Protein AF-A0AA35ICK1-F1 (afdb_monomer)

Foldseek 3Di:
DDDDDDDDDDDDDDDDDDDDDDDDDDDFDKDKAWDKAAAEPQKHDIKIKMKMFGPVCVVCRPVLHVVLNVCRNVVHDPVVNVVSVCVSRVVPTTDDIDMDDDIDGDDKDWDDKDKDKDWDQADQLQRDDTWMWMWIFIQIPVRDTDDIDDIDTPDDPGGWDFPAKDKDKDWDQADQLQRDDTWMWMWMFTAISNRDTHDIDDIDTPDDDRGKDFDDKDKDKDWDADDQQKDDIWIWMWIWTQISNRDTDDIPDIDTPDDDIDGDAKDFPDKDKDKDKDAPCVVVVHDPQQWHDIKIFTFIWTWIQHSVVSDIDTDTDTDDIDPVRIDGAFDDKDKDKDWDADPPQWDDIWIKIAIWTQTPVRDIAQDFDADPVNPDTDTSPDIGTLDDPTDHDDDDDDDDDDDDLDDDDPQEAEDEQQVLVVDDVLLVVLVSQDLPPQQPPAAGEYEYEHAAQAPPSGDQVSVQVSQVSNCVRNPLVRYAYEYEYDSFLCRHDPFDPRHPVCVVVVQKAWDDWDDDQQKIKTWMWGHDPDPPDDIDIDITIGRNHDNPDPHDHYDYD

Solvent-accessible surface area (backbone atoms only — not comparable to full-atom values): 32535 Å² total; per-residue (Å²): 133,83,88,82,89,88,89,83,89,82,88,83,90,87,88,86,84,89,83,92,81,87,90,76,94,84,86,87,60,73,41,80,40,70,49,72,23,56,38,28,92,71,35,49,52,42,33,40,38,36,36,28,34,40,48,93,53,57,88,49,44,63,68,56,40,55,54,50,30,51,41,38,39,73,58,55,52,73,67,60,50,50,52,48,54,36,60,77,48,69,71,79,34,66,52,76,75,48,78,48,77,56,63,43,80,68,75,83,48,85,70,50,78,47,78,50,74,49,80,51,83,44,54,79,42,18,57,40,68,50,31,31,34,35,32,41,30,36,38,31,73,80,72,49,79,41,79,65,50,72,77,41,83,76,41,78,56,56,33,63,38,84,73,48,76,44,73,53,76,49,79,50,82,48,54,81,43,17,59,42,69,48,32,30,32,35,29,41,27,40,30,30,46,64,70,50,75,44,79,68,50,73,76,41,84,74,43,78,54,53,32,63,40,81,68,46,77,50,77,52,75,48,80,43,78,40,60,96,58,37,44,62,39,31,36,28,34,32,38,32,33,36,29,44,66,73,48,79,45,78,64,70,54,81,38,81,75,46,75,63,58,39,72,44,72,65,42,77,77,44,78,42,82,43,76,49,80,45,44,32,18,68,76,68,75,47,65,78,55,43,32,44,48,52,30,43,38,35,27,34,36,41,30,32,38,36,55,89,76,61,44,76,48,75,46,77,46,83,73,49,77,46,58,87,55,52,40,82,38,65,74,44,84,45,79,47,74,51,79,40,78,40,64,93,84,38,53,53,42,32,32,25,35,34,49,33,31,29,24,75,75,69,48,80,42,50,61,65,37,72,34,100,82,72,75,48,75,40,60,21,83,55,77,40,79,77,42,75,54,58,39,72,89,73,85,86,82,80,90,82,83,88,92,73,83,81,84,69,80,67,67,63,47,77,47,44,47,64,72,54,69,73,69,50,66,70,64,49,54,57,65,71,54,73,61,89,76,40,69,66,97,53,71,40,36,41,36,40,35,40,68,44,62,20,65,86,64,53,56,26,68,57,52,35,51,52,52,52,49,51,25,71,48,36,32,69,92,24,38,38,46,30,57,45,71,62,91,52,62,73,32,36,25,65,48,81,88,40,39,70,64,38,49,74,71,61,34,46,42,71,73,46,73,48,80,56,87,39,27,36,44,37,34,32,35,40,48,46,100,47,103,81,48,75,69,42,80,48,77,41,79,44,74,53,34,55,73,88,60,89,75,74,51,76,60,76,131

pLDDT: mean 75.08, std 17.14, range [26.0, 96.94]

Nearest PDB structures (foldseek):
  3ru8-assembly1_X  TM=4.530E-01  e=9.385E-01  unclassified
  8esd-assembly1_F  TM=3.721E-01  e=6.441E+00  Homo sapiens
  8f2u-assembly1_E  TM=3.010E-01  e=4.198E+00  Homo sapiens
  8p0w-assembly1_E  TM=2.697E-01  e=3.389E+00  Homo sapiens

Structure (mmCIF, N/CA/C/O backbone):
data_AF-A0AA35ICK1-F1
#
_entry.id   AF-A0AA35ICK1-F1
#
loop_
_atom_site.group_PDB
_atom_site.id
_atom_site.type_symbol
_atom_site.label_atom_id
_atom_site.label_alt_id
_atom_site.label_comp_id
_atom_site.label_asym_id
_atom_site.label_entity_id
_atom_site.label_seq_id
_atom_site.pdbx_PDB_ins_code
_atom_site.Cartn_x
_atom_site.Cartn_y
_atom_site.Cartn_z
_atom_site.occupancy
_atom_site.B_iso_or_equiv
_atom_site.auth_seq_id
_atom_site.auth_comp_id
_atom_site.auth_asym_id
_atom_site.auth_atom_id
_atom_site.pdbx_PDB_model_num
ATOM 1 N N . MET A 1 1 ? 48.889 -11.492 -109.588 1.00 33.72 1 MET A N 1
ATOM 2 C CA . MET A 1 1 ? 49.029 -11.085 -111.009 1.00 33.72 1 MET A CA 1
ATOM 3 C C . MET A 1 1 ? 50.197 -11.870 -111.586 1.00 33.72 1 MET A C 1
ATOM 5 O O . MET A 1 1 ? 51.275 -11.768 -111.031 1.00 33.72 1 MET A O 1
ATOM 9 N N . LYS A 1 2 ? 50.015 -12.882 -112.445 1.00 29.34 2 LYS A N 1
ATOM 10 C CA . LYS A 1 2 ? 49.630 -12.834 -113.873 1.00 29.34 2 LYS A CA 1
ATOM 11 C C . LYS A 1 2 ? 50.479 -11.850 -114.694 1.00 29.34 2 LYS A C 1
ATOM 13 O O . LYS A 1 2 ? 50.390 -10.646 -114.501 1.00 29.34 2 LYS A O 1
ATOM 18 N N . PHE A 1 3 ? 51.273 -12.459 -115.575 1.00 33.09 3 PHE A N 1
ATOM 19 C CA . PHE A 1 3 ? 52.106 -11.935 -116.654 1.00 33.09 3 PHE A CA 1
ATOM 20 C C . PHE A 1 3 ? 51.530 -10.725 -117.402 1.00 33.09 3 PHE A C 1
ATOM 22 O O . PHE A 1 3 ? 50.355 -10.738 -117.756 1.00 33.09 3 PHE A O 1
ATOM 29 N N . SER A 1 4 ? 52.408 -9.806 -117.821 1.00 28.09 4 SER A N 1
ATOM 30 C CA . SER A 1 4 ? 52.390 -9.317 -119.205 1.00 28.09 4 SER A CA 1
ATOM 31 C C . SER A 1 4 ? 53.765 -8.802 -119.648 1.00 28.09 4 SER A C 1
ATOM 33 O O . SER A 1 4 ? 54.369 -7.954 -118.999 1.00 28.09 4 SER A O 1
ATOM 35 N N . LYS A 1 5 ? 54.233 -9.354 -120.775 1.00 33.84 5 LYS A N 1
ATOM 36 C CA . LYS A 1 5 ? 55.315 -8.857 -121.643 1.00 33.84 5 LYS A CA 1
ATOM 37 C C . LYS A 1 5 ? 54.856 -7.543 -122.304 1.00 33.84 5 LYS A C 1
ATOM 39 O O . LYS A 1 5 ? 53.653 -7.286 -122.370 1.00 33.84 5 LYS A O 1
ATOM 44 N N . THR A 1 6 ? 55.749 -6.670 -122.769 1.00 32.06 6 THR A N 1
ATOM 45 C CA . THR A 1 6 ? 56.195 -6.409 -124.176 1.00 32.06 6 THR A CA 1
ATOM 46 C C . THR A 1 6 ? 56.360 -4.865 -124.248 1.00 32.06 6 THR A C 1
ATOM 48 O O . THR A 1 6 ? 55.683 -4.189 -123.485 1.00 32.06 6 THR A O 1
ATOM 51 N N . LEU A 1 7 ? 57.201 -4.170 -125.021 1.00 29.30 7 LEU A N 1
ATOM 52 C CA . LEU A 1 7 ? 57.669 -4.310 -126.400 1.00 29.30 7 LEU A CA 1
ATOM 53 C C . LEU A 1 7 ? 58.798 -3.259 -126.607 1.00 29.30 7 LEU A C 1
ATOM 55 O O . LEU A 1 7 ? 58.660 -2.127 -126.151 1.00 29.30 7 LEU A O 1
ATOM 59 N N . LEU A 1 8 ? 59.873 -3.605 -127.317 1.00 33.66 8 LEU A N 1
ATOM 60 C CA . LEU A 1 8 ? 60.912 -2.690 -127.818 1.00 33.66 8 LEU A CA 1
ATOM 61 C C . LEU A 1 8 ? 60.903 -2.812 -129.353 1.00 33.66 8 LEU A C 1
ATOM 63 O O . LEU A 1 8 ? 60.952 -3.953 -129.820 1.00 33.66 8 LEU A O 1
ATOM 67 N N . PRO A 1 9 ? 60.856 -1.731 -130.154 1.00 38.25 9 PRO A N 1
ATOM 68 C CA . PRO A 1 9 ? 61.100 -1.838 -131.584 1.00 38.25 9 PRO A CA 1
ATOM 69 C C . PRO A 1 9 ? 62.490 -1.306 -131.957 1.00 38.25 9 PRO A C 1
ATOM 71 O O . PRO A 1 9 ? 62.858 -0.164 -131.692 1.00 38.25 9 PRO A O 1
ATOM 74 N N . LEU A 1 10 ? 63.235 -2.208 -132.584 1.00 31.75 10 LEU A N 1
ATOM 75 C CA . LEU A 1 10 ? 64.430 -2.021 -133.402 1.00 31.75 10 LEU A CA 1
ATOM 76 C C . LEU A 1 10 ? 63.986 -1.858 -134.881 1.00 31.75 10 LEU A C 1
ATOM 78 O O . LEU A 1 10 ? 62.847 -2.195 -135.199 1.00 31.75 10 LEU A O 1
ATOM 82 N N . LEU A 1 11 ? 64.930 -1.493 -135.765 1.00 34.22 11 LEU A N 1
ATOM 83 C CA . LEU A 1 11 ? 64.893 -1.430 -137.249 1.00 34.22 11 LEU A CA 1
ATOM 84 C C . LEU A 1 11 ? 64.511 -0.042 -137.830 1.00 34.22 11 LEU A C 1
ATOM 86 O O . LEU A 1 11 ? 63.632 0.624 -137.312 1.00 34.22 11 LEU A O 1
ATOM 90 N N . LEU A 1 12 ? 65.106 0.480 -138.913 1.00 30.62 12 LEU A N 1
ATOM 91 C CA . LEU A 1 12 ? 65.972 -0.111 -139.941 1.00 30.62 12 LEU A CA 1
ATOM 92 C C . LEU A 1 12 ? 66.727 0.986 -140.712 1.00 30.62 12 LEU A C 1
ATOM 94 O O . LEU A 1 12 ? 66.190 2.060 -140.969 1.00 30.62 12 LEU A O 1
ATOM 98 N N . SER A 1 13 ? 67.941 0.666 -141.146 1.00 36.88 13 SER A N 1
ATOM 99 C CA . SER A 1 13 ? 68.740 1.414 -142.120 1.00 36.88 13 SER A CA 1
ATOM 100 C C . SER A 1 13 ? 68.299 1.111 -143.560 1.00 36.88 13 SER A C 1
ATOM 102 O O . SER A 1 13 ? 67.987 -0.037 -143.865 1.00 36.88 13 SER A O 1
ATOM 104 N N . ILE A 1 14 ? 68.378 2.091 -144.468 1.00 3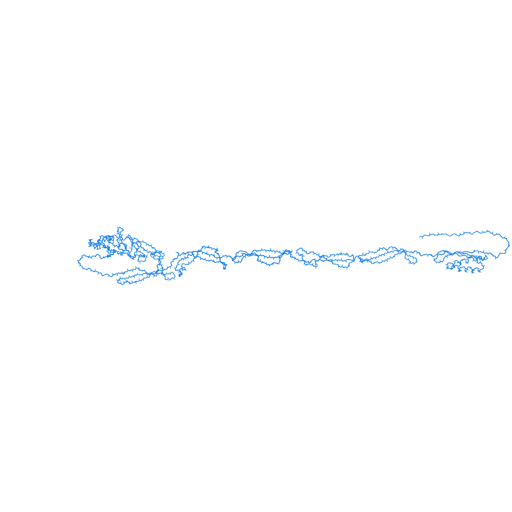4.66 14 ILE A N 1
ATOM 105 C CA . ILE A 1 14 ? 68.434 1.854 -145.921 1.00 34.66 14 ILE A CA 1
ATOM 106 C C . ILE A 1 14 ? 69.722 2.487 -146.460 1.00 34.66 14 ILE A C 1
ATOM 108 O O . ILE A 1 14 ? 69.986 3.671 -146.263 1.00 34.66 14 ILE A O 1
ATOM 112 N N . LEU A 1 15 ? 70.526 1.638 -147.097 1.00 37.44 15 LEU A N 1
ATOM 113 C CA . LEU A 1 15 ? 71.719 1.925 -147.893 1.00 37.44 15 LEU A CA 1
ATOM 114 C C . LEU A 1 15 ? 71.352 1.948 -149.384 1.00 37.44 15 LEU A C 1
ATOM 116 O O . LEU A 1 15 ? 70.385 1.291 -149.768 1.00 37.44 15 LEU A O 1
ATOM 120 N N . LEU A 1 16 ? 72.228 2.588 -150.177 1.00 33.47 16 LEU A N 1
ATOM 121 C CA . LEU A 1 16 ? 72.752 2.221 -151.518 1.00 33.47 16 LEU A CA 1
ATOM 122 C C . LEU A 1 16 ? 72.778 3.431 -152.493 1.00 33.47 16 LEU A C 1
ATOM 124 O O . LEU A 1 16 ? 71.907 4.290 -152.401 1.00 33.47 16 LEU A O 1
ATOM 128 N N . PRO A 1 17 ? 73.661 3.459 -153.517 1.00 46.41 17 PRO A N 1
ATOM 129 C CA . PRO A 1 17 ? 75.118 3.291 -153.462 1.00 46.41 17 PRO A CA 1
ATOM 130 C C . PRO A 1 17 ? 75.890 4.294 -154.373 1.00 46.41 17 PRO A C 1
ATOM 132 O O . PRO A 1 17 ? 75.330 5.178 -155.010 1.00 46.41 17 PRO A O 1
ATOM 135 N N . ASN A 1 18 ? 77.212 4.105 -154.388 1.00 35.03 18 ASN A N 1
ATOM 136 C CA . ASN A 1 18 ? 78.306 4.880 -154.986 1.00 35.03 18 ASN A CA 1
ATOM 137 C C . ASN A 1 18 ? 78.206 5.256 -156.480 1.00 35.03 18 ASN A C 1
ATOM 139 O O . ASN A 1 18 ? 77.797 4.445 -157.307 1.00 35.03 18 ASN A O 1
ATOM 143 N N . ALA A 1 19 ? 78.822 6.392 -156.827 1.00 33.47 19 ALA A N 1
ATOM 144 C CA . ALA A 1 19 ? 79.525 6.581 -158.097 1.00 33.47 19 ALA A CA 1
ATOM 145 C C . ALA A 1 19 ? 80.887 7.256 -157.839 1.00 33.47 19 ALA A C 1
ATOM 147 O O . ALA A 1 19 ? 80.971 8.275 -157.157 1.00 33.47 19 ALA A O 1
ATOM 148 N N . TYR A 1 20 ? 81.947 6.629 -158.353 1.00 39.50 20 TYR A N 1
ATOM 149 C CA . TYR A 1 20 ? 83.334 7.096 -158.353 1.00 39.50 20 TYR A CA 1
ATOM 150 C C . TYR A 1 20 ? 83.525 8.246 -159.354 1.00 39.50 20 TYR A C 1
ATOM 152 O O . TYR A 1 20 ? 83.116 8.105 -160.504 1.00 39.50 20 TYR A O 1
ATOM 160 N N . ALA A 1 21 ? 84.227 9.312 -158.955 1.00 35.50 21 ALA A N 1
ATOM 161 C CA . ALA A 1 21 ? 84.981 10.190 -159.856 1.00 35.50 21 ALA A CA 1
ATOM 162 C C . ALA A 1 21 ? 86.043 10.992 -159.067 1.00 35.50 21 ALA A C 1
ATOM 164 O O . ALA A 1 21 ? 85.720 11.892 -158.301 1.00 35.50 21 ALA A O 1
ATOM 165 N N . ASP A 1 22 ? 87.284 10.534 -159.228 1.00 36.78 22 ASP A N 1
ATOM 166 C CA . ASP A 1 22 ? 88.600 11.196 -159.206 1.00 36.78 22 ASP A CA 1
ATOM 167 C C . ASP A 1 22 ? 88.790 12.605 -158.583 1.00 36.78 22 ASP A C 1
ATOM 169 O O . ASP A 1 22 ? 88.168 13.583 -158.990 1.00 36.78 22 ASP A O 1
ATOM 173 N N . GLY A 1 23 ? 89.796 12.700 -157.695 1.00 34.50 23 GLY A N 1
ATOM 174 C CA . GLY A 1 23 ? 90.687 13.865 -157.636 1.00 34.50 23 GLY A CA 1
ATOM 175 C C . GLY A 1 23 ? 90.600 14.781 -156.410 1.00 34.50 23 GLY A C 1
ATOM 176 O O . GLY A 1 23 ? 90.158 15.919 -156.529 1.00 34.50 23 GLY A O 1
ATOM 177 N N . GLY A 1 24 ? 91.108 14.366 -155.241 1.00 35.84 24 GLY A N 1
ATOM 178 C CA . GLY A 1 24 ? 91.389 15.317 -154.152 1.00 35.84 24 GLY A CA 1
ATOM 179 C C . GLY A 1 24 ? 91.790 14.685 -152.819 1.00 35.84 24 GLY A C 1
ATOM 180 O O . GLY A 1 24 ? 90.965 14.094 -152.133 1.00 35.84 24 GLY A O 1
ATOM 181 N N . SER A 1 25 ? 93.062 14.832 -152.445 1.00 44.25 25 SER A N 1
ATOM 182 C CA . SER A 1 25 ? 93.674 14.338 -151.202 1.00 44.25 25 SER A CA 1
ATOM 183 C C . SER A 1 25 ? 92.900 14.784 -149.947 1.00 44.25 25 SER A C 1
ATOM 185 O O . SER A 1 25 ? 92.914 15.957 -149.576 1.00 44.25 25 SER A O 1
ATOM 187 N N . GLY A 1 26 ? 92.195 13.841 -149.313 1.00 51.41 26 GLY A N 1
ATOM 188 C CA . GLY A 1 26 ? 91.447 14.031 -148.073 1.00 51.41 26 GLY A CA 1
ATOM 189 C C . GLY A 1 26 ? 92.297 13.720 -146.845 1.00 51.41 26 GLY A C 1
ATOM 190 O O . GLY A 1 26 ? 92.705 12.578 -146.642 1.00 51.41 26 GLY A O 1
ATOM 191 N N . SER A 1 27 ? 92.516 14.725 -145.998 1.00 49.72 27 SER A N 1
ATOM 192 C CA . SER A 1 27 ? 93.298 14.586 -144.763 1.00 49.72 27 SER A CA 1
ATOM 193 C C . SER A 1 27 ? 92.663 15.222 -143.510 1.00 49.72 27 SER A C 1
ATOM 195 O O . SER A 1 27 ? 93.349 15.303 -142.504 1.00 49.72 27 SER A O 1
ATOM 197 N N . ASN A 1 28 ? 91.366 15.609 -143.502 1.00 57.41 28 ASN A N 1
ATOM 198 C CA . ASN A 1 28 ? 90.706 16.240 -142.327 1.00 57.41 28 ASN A CA 1
ATOM 199 C C . ASN A 1 28 ? 89.167 15.992 -142.172 1.00 57.41 28 ASN A C 1
ATOM 201 O O . ASN A 1 28 ? 88.408 16.942 -141.987 1.00 57.41 28 ASN A O 1
ATOM 205 N N . SER A 1 29 ? 88.649 14.751 -142.230 1.00 66.06 29 SER A N 1
ATOM 206 C CA . SER A 1 29 ? 87.210 14.469 -141.953 1.00 66.06 29 SER A CA 1
ATOM 207 C C . SER A 1 29 ? 86.978 13.766 -140.599 1.00 66.06 29 SER A C 1
ATOM 209 O O . SER A 1 29 ? 87.766 12.909 -140.207 1.00 66.06 29 SER A O 1
ATOM 211 N N . SER A 1 30 ? 85.897 14.113 -139.874 1.00 74.44 30 SER A N 1
ATOM 212 C CA . SER A 1 30 ? 85.546 13.566 -138.539 1.00 74.44 30 SER A CA 1
ATOM 213 C C . SER A 1 30 ? 84.191 12.833 -138.518 1.00 74.44 30 SER A C 1
ATOM 215 O O . SER A 1 30 ? 83.304 13.139 -139.313 1.00 74.44 30 SER A O 1
ATOM 217 N N . THR A 1 31 ? 84.014 11.881 -137.592 1.00 78.94 31 THR A N 1
ATOM 218 C CA . THR A 1 31 ? 82.774 11.110 -137.344 1.00 78.94 31 THR A CA 1
ATOM 219 C C . THR A 1 31 ? 82.312 11.259 -135.887 1.00 78.94 31 THR A C 1
ATOM 221 O O . THR A 1 31 ? 83.142 11.418 -134.997 1.00 78.94 31 THR A O 1
ATOM 224 N N . THR A 1 32 ? 81.003 11.186 -135.620 1.00 82.81 32 THR A N 1
ATOM 225 C CA . THR A 1 32 ? 80.422 11.253 -134.258 1.00 82.81 32 THR A CA 1
ATOM 226 C C . THR A 1 32 ? 80.057 9.855 -133.741 1.00 82.81 32 THR A C 1
ATOM 228 O O . THR A 1 32 ? 79.454 9.076 -134.477 1.00 82.81 32 THR A O 1
ATOM 231 N N . CYS A 1 33 ? 80.369 9.562 -132.477 1.00 84.75 33 CYS A N 1
ATOM 232 C CA . CYS A 1 33 ? 79.942 8.387 -131.710 1.00 84.75 33 CYS A CA 1
ATOM 233 C C . CYS A 1 33 ? 78.991 8.818 -130.565 1.00 84.75 33 CYS A C 1
ATOM 235 O O . CYS A 1 33 ? 79.122 9.927 -130.039 1.00 84.75 33 CYS A O 1
ATOM 237 N N . SER A 1 34 ? 78.056 7.958 -130.144 1.00 85.06 34 SER A N 1
ATOM 238 C CA . SER A 1 34 ? 77.109 8.238 -129.048 1.00 85.06 34 SER A CA 1
ATOM 239 C C . SER A 1 34 ? 76.679 6.977 -128.285 1.00 85.06 34 SER A C 1
ATOM 241 O O . SER A 1 34 ? 76.774 5.873 -128.819 1.00 85.06 34 SER A O 1
ATOM 243 N N . GLY A 1 35 ? 76.193 7.135 -127.046 1.00 85.44 35 GLY A N 1
ATOM 244 C CA . GLY A 1 35 ? 75.685 6.042 -126.204 1.00 85.44 35 GLY A CA 1
ATOM 245 C C . GLY A 1 35 ? 74.804 6.503 -125.033 1.00 85.44 35 GLY A C 1
ATOM 246 O O . GLY A 1 35 ? 74.729 7.696 -124.732 1.00 85.44 35 GLY A O 1
ATOM 247 N N . VAL A 1 36 ? 74.127 5.549 -124.376 1.00 85.00 36 VAL A N 1
ATOM 248 C CA . VAL A 1 36 ? 73.273 5.767 -123.189 1.00 85.00 36 VAL A CA 1
ATOM 249 C C . VAL A 1 36 ? 73.582 4.709 -122.124 1.00 85.00 36 VAL A C 1
ATOM 251 O O . VAL A 1 36 ? 73.682 3.531 -122.447 1.00 85.00 36 VAL A O 1
ATOM 254 N N . ALA A 1 37 ? 73.713 5.118 -120.863 1.00 85.31 37 ALA A N 1
ATOM 255 C CA . ALA A 1 37 ? 73.976 4.269 -119.702 1.00 85.31 37 ALA A CA 1
ATOM 256 C C . ALA A 1 37 ? 72.867 4.400 -118.643 1.00 85.31 37 ALA A C 1
ATOM 258 O O . ALA A 1 37 ? 72.237 5.452 -118.518 1.00 85.31 37 ALA A O 1
ATOM 259 N N . ALA A 1 38 ? 72.644 3.345 -117.855 1.00 82.31 38 ALA A N 1
ATOM 260 C CA . ALA A 1 38 ? 71.781 3.394 -116.673 1.00 82.31 38 ALA A CA 1
ATOM 261 C C . ALA A 1 38 ? 72.446 4.185 -115.529 1.00 82.31 38 ALA A C 1
ATOM 263 O O . ALA A 1 38 ? 73.675 4.253 -115.451 1.00 82.31 38 ALA A O 1
ATOM 264 N N . CYS A 1 39 ? 71.637 4.772 -114.644 1.00 82.81 39 CYS A N 1
ATOM 265 C CA . CYS A 1 39 ? 72.134 5.402 -113.418 1.00 82.81 39 CYS A CA 1
ATOM 266 C C . CYS A 1 39 ? 72.728 4.374 -112.432 1.00 82.81 39 CYS A C 1
ATOM 268 O O . CYS A 1 39 ? 72.377 3.193 -112.498 1.00 82.81 39 CYS A O 1
ATOM 270 N N . PRO A 1 40 ? 73.607 4.808 -111.507 1.00 81.12 40 PRO A N 1
ATOM 271 C CA . PRO A 1 40 ? 74.138 3.952 -110.446 1.00 81.12 40 PRO A CA 1
ATOM 272 C C . PRO A 1 40 ? 73.039 3.384 -109.535 1.00 81.12 40 PRO A C 1
ATOM 274 O O . PRO A 1 40 ? 71.952 3.953 -109.417 1.00 81.12 40 PRO A O 1
ATOM 277 N N . ALA A 1 41 ? 73.335 2.277 -108.851 1.00 71.00 41 ALA A N 1
ATOM 278 C CA . ALA A 1 41 ? 72.407 1.643 -107.914 1.00 71.00 41 ALA A CA 1
ATOM 279 C C . ALA A 1 41 ? 71.920 2.626 -106.828 1.00 71.00 41 ALA A C 1
ATOM 281 O O . ALA A 1 41 ? 72.717 3.356 -106.244 1.00 71.00 41 ALA A O 1
ATOM 282 N N . GLY A 1 42 ? 70.609 2.630 -106.557 1.00 69.75 42 GLY A N 1
ATOM 283 C CA . GLY A 1 42 ? 69.956 3.577 -105.639 1.00 69.75 42 GLY A CA 1
ATOM 284 C C . GLY A 1 42 ? 69.368 4.815 -106.325 1.00 69.75 42 GLY A C 1
ATOM 285 O O . GLY A 1 42 ? 68.552 5.508 -105.719 1.00 69.75 42 GLY A O 1
ATOM 286 N N . GLN A 1 43 ? 69.698 5.039 -107.603 1.00 75.75 43 GLN A N 1
ATOM 287 C CA . GLN A 1 43 ? 69.146 6.124 -108.409 1.00 75.75 43 GLN A CA 1
ATOM 288 C C . GLN A 1 43 ? 68.330 5.603 -109.600 1.00 75.75 43 GLN A C 1
ATOM 290 O O . GLN A 1 43 ? 68.658 4.586 -110.210 1.00 75.75 43 GLN A O 1
ATOM 295 N N . ALA A 1 44 ? 67.280 6.332 -109.969 1.00 73.31 44 ALA A N 1
ATOM 296 C CA . ALA A 1 44 ? 66.483 6.096 -111.171 1.00 73.31 44 ALA A CA 1
ATOM 297 C C . ALA A 1 44 ? 66.790 7.161 -112.242 1.00 73.31 44 ALA A C 1
ATOM 299 O O . ALA A 1 44 ? 66.904 8.341 -111.914 1.00 73.31 44 ALA A O 1
ATOM 300 N N . GLY A 1 45 ? 66.918 6.757 -113.516 1.00 80.12 45 GLY A N 1
ATOM 301 C CA . GLY A 1 45 ? 67.186 7.646 -114.660 1.00 80.12 45 GLY A CA 1
ATOM 302 C C . GLY A 1 45 ? 68.168 7.064 -115.690 1.00 80.12 45 GLY A C 1
ATOM 303 O O . GLY A 1 45 ? 68.459 5.866 -115.677 1.00 80.12 45 GLY A O 1
ATOM 304 N N . SER A 1 46 ? 68.717 7.917 -116.565 1.00 83.56 46 SER A N 1
ATOM 305 C CA . SER A 1 46 ? 69.755 7.544 -117.544 1.00 83.56 46 SER A CA 1
ATOM 306 C C . SER A 1 46 ? 70.806 8.640 -117.759 1.00 83.56 46 SER A C 1
ATOM 308 O O . SER A 1 46 ? 70.547 9.824 -117.524 1.00 83.56 46 SER A O 1
ATOM 310 N N . VAL A 1 47 ? 71.974 8.245 -118.271 1.00 86.31 47 VAL A N 1
ATOM 311 C CA . VAL A 1 47 ? 73.069 9.128 -118.699 1.00 86.31 47 VAL A CA 1
ATOM 312 C C . VAL A 1 47 ? 73.297 8.972 -120.202 1.00 86.31 47 VAL A C 1
ATOM 314 O O . VAL A 1 47 ? 73.570 7.869 -120.657 1.00 86.31 47 VAL A O 1
ATOM 317 N N . SER A 1 48 ? 73.210 10.044 -120.989 1.00 86.69 48 SER A N 1
ATOM 318 C CA . SER A 1 48 ? 73.469 10.028 -122.441 1.00 86.69 48 SER A CA 1
ATOM 319 C C . SER A 1 48 ? 74.739 10.799 -122.790 1.00 86.69 48 SER A C 1
ATOM 321 O O . SER A 1 48 ? 74.963 11.870 -122.225 1.00 86.69 48 SER A O 1
ATOM 323 N N . PHE A 1 49 ? 75.539 10.309 -123.742 1.00 86.31 49 PHE A N 1
ATOM 324 C CA . PHE A 1 49 ? 76.799 10.947 -124.131 1.00 86.31 49 PHE A CA 1
ATOM 325 C C . PHE A 1 49 ? 77.104 10.870 -125.636 1.00 86.31 49 PHE A C 1
ATOM 327 O O . PHE A 1 49 ? 76.700 9.930 -126.321 1.00 86.31 49 PHE A O 1
ATOM 334 N N . THR A 1 50 ? 77.842 11.859 -126.153 1.00 85.88 50 THR A N 1
ATOM 335 C CA . THR A 1 50 ? 78.291 11.953 -127.557 1.00 85.88 50 THR A CA 1
ATOM 336 C C . THR A 1 50 ? 79.725 12.473 -127.644 1.00 85.88 50 THR A C 1
ATOM 338 O O . THR A 1 50 ? 80.064 13.362 -126.872 1.00 85.88 50 THR A O 1
ATOM 341 N N . TYR A 1 51 ? 80.538 12.002 -128.594 1.00 85.00 51 TYR A N 1
ATOM 342 C CA . TYR A 1 51 ? 81.907 12.491 -128.850 1.00 85.00 51 TYR A CA 1
ATOM 343 C C . TYR A 1 51 ? 82.289 12.341 -130.335 1.00 85.00 51 TYR A C 1
ATOM 345 O O . TYR A 1 51 ? 81.762 11.459 -131.011 1.00 85.00 51 TYR A O 1
ATOM 353 N N . ARG A 1 52 ? 83.191 13.178 -130.878 1.00 82.19 52 ARG A N 1
ATOM 354 C CA . ARG A 1 52 ? 83.739 12.998 -132.243 1.00 82.19 52 ARG A CA 1
ATOM 355 C C . ARG A 1 52 ? 85.135 12.390 -132.243 1.00 82.19 52 ARG A C 1
ATOM 357 O O . ARG A 1 52 ? 85.891 12.617 -131.311 1.00 82.19 52 ARG A O 1
ATOM 364 N N . ILE A 1 53 ? 85.467 11.659 -133.304 1.00 81.06 53 ILE A N 1
ATOM 365 C CA . ILE A 1 53 ? 86.810 11.134 -133.600 1.00 81.06 53 ILE A CA 1
ATOM 366 C C . ILE A 1 53 ? 87.144 11.341 -135.084 1.00 81.06 53 ILE A C 1
ATOM 368 O O . ILE A 1 53 ? 86.253 11.619 -135.893 1.00 81.06 53 ILE A O 1
ATOM 372 N N . GLN A 1 54 ? 88.416 11.212 -135.465 1.00 79.31 54 GLN A N 1
ATOM 373 C CA . GLN A 1 54 ? 88.826 11.261 -136.873 1.00 79.31 54 GLN A CA 1
ATOM 374 C C . GLN A 1 54 ? 88.181 10.109 -137.658 1.00 79.31 54 GLN A C 1
ATOM 376 O O . GLN A 1 54 ? 87.988 9.016 -137.126 1.00 79.31 54 GLN A O 1
ATOM 381 N N . PHE A 1 55 ? 87.821 10.335 -138.924 1.00 79.50 55 PHE A N 1
ATOM 382 C CA . PHE A 1 55 ? 87.031 9.368 -139.696 1.00 79.50 55 PHE A CA 1
ATOM 383 C C . PHE A 1 55 ? 87.718 8.000 -139.843 1.00 79.50 55 PHE A C 1
ATOM 385 O O . PHE A 1 55 ? 87.041 6.973 -139.792 1.00 79.50 55 PHE A O 1
ATOM 392 N N . TYR A 1 56 ? 89.052 7.962 -139.942 1.00 76.31 56 TYR A N 1
ATOM 393 C CA . TYR A 1 56 ? 89.812 6.708 -140.008 1.00 76.31 56 TYR A CA 1
ATOM 394 C C . TYR A 1 56 ? 89.746 5.880 -138.706 1.00 76.31 56 TYR A C 1
ATOM 396 O O . TYR A 1 56 ? 89.942 4.670 -138.753 1.00 76.31 56 TYR A O 1
ATOM 404 N N . ASP A 1 57 ? 89.391 6.486 -137.564 1.00 77.75 57 ASP A N 1
ATOM 405 C CA . ASP A 1 57 ? 89.235 5.808 -136.269 1.00 77.75 57 ASP A CA 1
ATOM 406 C C . ASP A 1 57 ? 87.797 5.324 -135.995 1.00 77.75 57 ASP A C 1
ATOM 408 O O . ASP A 1 57 ? 87.535 4.747 -134.936 1.00 77.75 57 ASP A O 1
ATOM 412 N N . LYS A 1 58 ? 86.847 5.504 -136.931 1.00 78.56 58 LYS A N 1
ATOM 413 C CA . LYS A 1 58 ? 85.414 5.170 -136.753 1.00 78.56 58 LYS A CA 1
ATOM 414 C C . LYS A 1 58 ? 85.163 3.769 -136.177 1.00 78.56 58 LYS A C 1
ATOM 416 O O . LYS A 1 58 ? 84.231 3.585 -135.395 1.00 78.56 58 LYS A O 1
ATOM 421 N N . GLY A 1 59 ? 85.997 2.787 -136.534 1.00 78.69 59 GLY A N 1
ATOM 422 C CA . GLY A 1 59 ? 85.894 1.408 -136.042 1.00 78.69 59 GLY A CA 1
ATOM 423 C C . GLY A 1 59 ? 86.041 1.258 -134.520 1.00 78.69 59 GLY A C 1
ATOM 424 O O . GLY A 1 59 ? 85.631 0.242 -133.971 1.00 78.69 59 GLY A O 1
ATOM 425 N N . ARG A 1 60 ? 86.574 2.268 -133.819 1.00 82.12 60 ARG A N 1
ATOM 426 C CA . ARG A 1 60 ? 86.792 2.251 -132.364 1.00 82.12 60 ARG A CA 1
ATOM 427 C C . ARG A 1 60 ? 85.580 2.730 -131.550 1.00 82.12 60 ARG A C 1
ATOM 429 O O . ARG A 1 60 ? 85.575 2.521 -130.339 1.00 82.12 60 ARG A O 1
ATOM 436 N N . CYS A 1 61 ? 84.552 3.325 -132.176 1.00 82.44 61 CYS A N 1
ATOM 437 C CA . CYS A 1 61 ? 83.380 3.864 -131.463 1.00 82.44 61 CYS A CA 1
ATOM 438 C C . CYS A 1 61 ? 82.698 2.843 -130.519 1.00 82.44 61 CYS A C 1
ATOM 440 O O . CYS A 1 61 ? 82.425 3.222 -129.381 1.00 82.44 61 CYS A O 1
ATOM 442 N N . PRO A 1 62 ? 82.397 1.584 -130.914 1.00 83.44 62 PRO A N 1
ATOM 443 C CA . PRO A 1 62 ? 81.638 0.673 -130.047 1.00 83.44 62 PRO A CA 1
ATOM 444 C C . PRO A 1 62 ? 82.382 0.348 -128.748 1.00 83.44 62 PRO A C 1
ATOM 446 O O . PRO A 1 62 ? 81.850 0.574 -127.668 1.00 83.44 62 PRO A O 1
ATOM 449 N N . GLY A 1 63 ? 83.657 -0.045 -128.849 1.00 85.12 63 GLY A N 1
ATOM 450 C CA . GLY A 1 63 ? 84.455 -0.420 -127.677 1.00 85.12 63 GLY A CA 1
ATOM 451 C C . GLY A 1 63 ? 84.680 0.732 -126.694 1.00 85.12 63 GLY A C 1
ATOM 452 O O . GLY A 1 63 ? 84.639 0.529 -125.486 1.00 85.12 63 GLY A O 1
ATOM 453 N N . ILE A 1 64 ? 84.863 1.958 -127.195 1.00 84.31 64 ILE A N 1
ATOM 454 C CA . ILE A 1 64 ? 84.970 3.147 -126.335 1.00 84.31 64 ILE A CA 1
ATOM 455 C C . ILE A 1 64 ? 83.612 3.464 -125.682 1.00 84.31 64 ILE A C 1
ATOM 457 O O . ILE A 1 64 ? 83.563 3.868 -124.524 1.00 84.31 64 ILE A O 1
ATOM 461 N N . THR A 1 65 ? 82.502 3.267 -126.398 1.00 85.56 65 THR A N 1
ATOM 462 C CA . THR A 1 65 ? 81.147 3.554 -125.898 1.00 85.56 65 THR A CA 1
ATOM 463 C C . THR A 1 65 ? 80.732 2.592 -124.783 1.00 85.56 65 THR A C 1
ATOM 465 O O . THR A 1 65 ? 80.210 3.052 -123.768 1.00 85.56 65 THR A O 1
ATOM 468 N N . ASP A 1 66 ? 80.999 1.294 -124.920 1.00 86.12 66 ASP A N 1
ATOM 469 C CA . ASP A 1 66 ? 80.659 0.290 -123.901 1.00 86.12 66 ASP A CA 1
ATOM 470 C C . ASP A 1 66 ? 81.405 0.546 -122.583 1.00 86.12 66 ASP A C 1
ATOM 472 O O . ASP A 1 66 ? 80.820 0.520 -121.497 1.00 86.12 66 ASP A O 1
ATOM 476 N N . GLU A 1 67 ? 82.691 0.888 -122.674 1.00 86.88 67 GLU A N 1
ATOM 477 C CA . GLU A 1 67 ? 83.507 1.208 -121.503 1.00 86.88 67 GLU A CA 1
ATOM 478 C C . GLU A 1 67 ? 83.018 2.486 -120.801 1.00 86.88 67 GLU A C 1
ATOM 480 O O . GLU A 1 67 ? 82.972 2.550 -119.571 1.00 86.88 67 GLU A O 1
ATOM 485 N N . VAL A 1 68 ? 82.575 3.495 -121.557 1.00 85.50 68 VAL A N 1
ATOM 486 C CA . VAL A 1 68 ? 81.963 4.703 -120.984 1.00 85.50 68 VAL A CA 1
ATOM 487 C C . VAL A 1 68 ? 80.637 4.389 -120.280 1.00 85.50 68 VAL A C 1
ATOM 489 O O . VAL A 1 68 ? 80.378 4.933 -119.204 1.00 85.50 68 VAL A O 1
ATOM 492 N N . GLN A 1 69 ? 79.809 3.489 -120.822 1.00 86.25 69 GLN A N 1
ATOM 493 C CA . GLN A 1 69 ? 78.567 3.080 -120.156 1.00 86.25 69 GLN A CA 1
ATOM 494 C C . GLN A 1 69 ? 78.834 2.393 -118.815 1.00 86.25 69 GLN A C 1
ATOM 496 O O . GLN A 1 69 ? 78.191 2.725 -117.817 1.00 86.25 69 GLN A O 1
ATOM 501 N N . ASN A 1 70 ? 79.809 1.484 -118.774 1.00 87.38 70 ASN A N 1
ATOM 502 C CA . ASN A 1 70 ? 80.200 0.792 -117.549 1.00 87.38 70 ASN A CA 1
ATOM 503 C C . ASN A 1 70 ? 80.698 1.783 -116.482 1.00 87.38 70 ASN A C 1
ATOM 505 O O . ASN A 1 70 ? 80.284 1.731 -115.326 1.00 87.38 70 ASN A O 1
ATOM 509 N N . ARG A 1 71 ? 81.508 2.771 -116.881 1.00 87.38 71 ARG A N 1
ATOM 510 C CA . ARG A 1 71 ? 81.992 3.826 -115.974 1.00 87.38 71 ARG A CA 1
ATOM 511 C C . ARG A 1 71 ? 80.860 4.649 -115.369 1.00 87.38 71 ARG A C 1
ATOM 513 O O . ARG A 1 71 ? 80.893 4.938 -114.174 1.00 87.38 71 ARG A O 1
ATOM 520 N N . PHE A 1 72 ? 79.832 4.976 -116.150 1.00 87.44 72 PHE A N 1
ATOM 521 C CA . PHE A 1 72 ? 78.655 5.658 -115.613 1.00 87.44 72 PHE A CA 1
ATOM 522 C C . PHE A 1 72 ? 77.850 4.795 -114.638 1.00 87.44 72 PHE A C 1
ATOM 524 O O . PHE A 1 72 ? 77.424 5.315 -113.607 1.00 87.44 72 PHE A O 1
ATOM 531 N N . GLN A 1 73 ? 77.690 3.497 -114.911 1.00 84.00 73 GLN A N 1
ATOM 532 C CA . GLN A 1 73 ? 77.002 2.561 -114.009 1.00 84.00 73 GLN A CA 1
ATOM 533 C C . GLN A 1 73 ? 77.763 2.348 -112.692 1.00 84.00 73 GLN A C 1
ATOM 535 O O . GLN A 1 73 ? 77.147 2.185 -111.642 1.00 84.00 73 GLN A O 1
ATOM 540 N N . GLN A 1 74 ? 79.095 2.424 -112.729 1.00 84.69 74 GLN A N 1
ATOM 541 C CA . GLN A 1 74 ? 79.961 2.404 -111.544 1.00 84.69 74 GLN A CA 1
ATOM 542 C C . GLN A 1 74 ? 79.970 3.733 -110.768 1.00 84.69 74 GLN A C 1
ATOM 544 O O . GLN A 1 74 ? 80.672 3.852 -109.768 1.00 84.69 74 GLN A O 1
ATOM 549 N N . GLY A 1 75 ? 79.213 4.740 -111.215 1.00 82.12 75 GLY A N 1
ATOM 550 C CA . GLY A 1 75 ? 79.118 6.029 -110.533 1.00 82.12 75 GLY A CA 1
ATOM 551 C C . GLY A 1 75 ? 80.287 6.980 -110.786 1.00 82.12 75 GLY A C 1
ATOM 552 O O . GLY A 1 75 ? 80.435 7.937 -110.031 1.00 82.12 75 GLY A O 1
ATOM 553 N N . GLN A 1 76 ? 81.097 6.772 -111.834 1.00 86.12 76 GLN A N 1
ATOM 554 C CA . GLN A 1 76 ? 82.173 7.714 -112.166 1.00 86.12 76 GLN A CA 1
ATOM 555 C C . GLN A 1 76 ? 81.622 9.089 -112.562 1.00 86.12 76 GLN A C 1
ATOM 557 O O . GLN A 1 76 ? 80.533 9.215 -113.151 1.00 86.12 76 GLN A O 1
ATOM 562 N N . SER A 1 77 ? 82.397 10.124 -112.227 1.00 84.75 77 SER A N 1
ATOM 563 C CA . SER A 1 77 ? 82.068 11.512 -112.530 1.00 84.75 77 SER A CA 1
ATOM 564 C C . SER A 1 77 ? 82.141 11.776 -114.037 1.00 84.75 77 SER A C 1
ATOM 566 O O . SER A 1 77 ? 82.751 11.027 -114.805 1.00 84.75 77 SER A O 1
ATOM 568 N N . ASN A 1 78 ? 81.514 12.864 -114.486 1.00 84.62 78 ASN A N 1
ATOM 569 C CA . ASN A 1 78 ? 81.612 13.254 -115.891 1.00 84.62 78 ASN A CA 1
ATOM 570 C C . ASN A 1 78 ? 83.065 13.596 -116.272 1.00 84.62 78 ASN A C 1
ATOM 572 O O . ASN A 1 78 ? 83.474 13.304 -117.389 1.00 84.62 78 ASN A O 1
ATOM 576 N N . GLU A 1 79 ? 83.852 14.156 -115.351 1.00 84.25 79 GLU A N 1
ATOM 577 C CA . GLU A 1 79 ? 85.258 14.531 -115.559 1.00 84.25 79 GLU A CA 1
ATOM 578 C C . GLU A 1 79 ? 86.151 13.305 -115.790 1.00 84.25 79 GLU A C 1
ATOM 580 O O . GLU A 1 79 ? 86.950 13.291 -116.729 1.00 84.25 79 GLU A O 1
ATOM 585 N N . ASP A 1 80 ? 85.953 12.236 -115.015 1.00 86.06 80 ASP A N 1
ATOM 586 C CA . ASP A 1 80 ? 86.696 10.978 -115.170 1.00 86.06 80 ASP A CA 1
ATOM 587 C C . ASP A 1 80 ? 86.412 10.314 -116.523 1.00 86.06 80 ASP A C 1
ATOM 589 O O . ASP A 1 80 ? 87.313 9.820 -117.210 1.00 86.06 80 ASP A O 1
ATOM 593 N N . VAL A 1 81 ? 85.145 10.340 -116.940 1.00 86.06 81 VAL A N 1
ATOM 594 C CA . VAL A 1 81 ? 84.718 9.809 -118.237 1.00 86.06 81 VAL A CA 1
ATOM 595 C C . VAL A 1 81 ? 85.265 10.656 -119.390 1.00 86.06 81 VAL A C 1
ATOM 597 O O . VAL A 1 81 ? 85.725 10.104 -120.391 1.00 86.06 81 VAL A O 1
ATOM 600 N N . MET A 1 82 ? 85.275 11.984 -119.250 1.00 84.88 82 MET A N 1
ATOM 601 C CA . MET A 1 82 ? 85.882 12.902 -120.221 1.00 84.88 82 MET A CA 1
ATOM 602 C C . MET A 1 82 ? 87.383 12.643 -120.377 1.00 84.88 82 MET A C 1
ATOM 604 O O . MET A 1 82 ? 87.887 12.554 -121.499 1.00 84.88 82 MET A O 1
ATOM 608 N N . TYR A 1 83 ? 88.096 12.467 -119.263 1.00 84.81 83 TYR A N 1
ATOM 609 C CA . TYR A 1 83 ? 89.514 12.118 -119.269 1.00 84.81 83 TYR A CA 1
ATOM 610 C C . TYR A 1 83 ? 89.764 10.787 -119.991 1.00 84.81 83 TYR A C 1
ATOM 612 O O . TYR A 1 83 ? 90.658 10.697 -120.840 1.00 84.81 83 TYR A O 1
ATOM 620 N N . TYR A 1 84 ? 88.941 9.767 -119.718 1.00 86.56 84 TYR A N 1
ATOM 621 C CA . TYR A 1 84 ? 89.004 8.491 -120.428 1.00 86.56 84 TYR A CA 1
ATOM 622 C C . TYR A 1 84 ? 88.795 8.668 -121.939 1.00 86.56 84 TYR A C 1
ATOM 624 O O . TYR A 1 84 ? 89.590 8.152 -122.725 1.00 86.56 84 TYR A O 1
ATOM 632 N N . LEU A 1 85 ? 87.783 9.436 -122.355 1.00 84.94 85 LEU A N 1
ATOM 633 C CA . LEU A 1 85 ? 87.488 9.691 -123.768 1.00 84.94 85 LEU A CA 1
ATOM 634 C C . LEU A 1 85 ? 88.652 10.380 -124.493 1.00 84.94 85 LEU A C 1
ATOM 636 O O . LEU A 1 85 ? 89.023 9.962 -125.593 1.00 84.94 85 LEU A O 1
ATOM 640 N N . HIS A 1 86 ? 89.282 11.382 -123.876 1.00 83.31 86 HIS A N 1
ATOM 641 C CA . HIS A 1 86 ? 90.467 12.040 -124.436 1.00 83.31 86 HIS A CA 1
ATOM 642 C C . HIS A 1 86 ? 91.656 11.085 -124.587 1.00 83.31 86 HIS A C 1
ATOM 644 O O . HIS A 1 86 ? 92.316 11.058 -125.630 1.00 83.31 86 HIS A O 1
ATOM 650 N N . LYS A 1 87 ? 91.906 10.255 -123.570 1.00 83.19 87 LYS A N 1
ATOM 651 C CA . LYS A 1 87 ? 92.996 9.275 -123.586 1.00 83.19 87 LYS A CA 1
ATOM 652 C C . LYS A 1 87 ? 92.765 8.178 -124.625 1.00 83.19 87 LYS A C 1
ATOM 654 O O . LYS A 1 87 ? 93.672 7.847 -125.385 1.00 83.19 87 LYS A O 1
ATOM 659 N N . ALA A 1 88 ? 91.550 7.635 -124.693 1.00 80.88 88 ALA A N 1
ATOM 660 C CA . ALA A 1 88 ? 91.191 6.565 -125.620 1.00 80.88 88 ALA A CA 1
ATOM 661 C C . ALA A 1 88 ? 91.325 6.994 -127.092 1.00 80.88 88 ALA A C 1
ATOM 663 O O . ALA A 1 88 ? 91.582 6.162 -127.962 1.00 80.88 88 ALA A O 1
ATOM 664 N N . THR A 1 89 ? 91.214 8.291 -127.373 1.00 74.44 89 THR A N 1
ATOM 665 C CA . THR A 1 89 ? 91.247 8.873 -128.724 1.00 74.44 89 THR A CA 1
ATOM 666 C C . THR A 1 89 ? 92.578 9.560 -129.062 1.00 74.44 89 THR A C 1
ATOM 668 O O . THR A 1 89 ? 92.665 10.299 -130.040 1.00 74.44 89 THR A O 1
ATOM 671 N N . HIS A 1 90 ? 93.633 9.281 -128.283 1.00 69.50 90 HIS A N 1
ATOM 672 C CA . HIS A 1 90 ? 94.997 9.796 -128.470 1.00 69.50 90 HIS A CA 1
ATOM 673 C C . HIS A 1 90 ? 95.109 11.329 -128.489 1.00 69.50 90 HIS A C 1
ATOM 675 O O . HIS A 1 90 ? 96.009 11.863 -129.131 1.00 69.50 90 HIS A O 1
ATOM 681 N N . TYR A 1 91 ? 94.209 12.045 -127.804 1.00 67.19 91 TYR A N 1
ATOM 682 C CA . TYR A 1 91 ? 94.184 13.513 -127.670 1.00 67.19 91 TYR A CA 1
ATOM 683 C C . TYR A 1 91 ? 94.104 14.331 -128.982 1.00 67.19 91 TYR A C 1
ATOM 685 O O . TYR A 1 91 ? 93.853 15.531 -128.926 1.00 67.19 91 TYR A O 1
ATOM 693 N N . ALA A 1 92 ? 94.247 13.711 -130.156 1.00 55.91 92 ALA A N 1
ATOM 694 C CA . ALA A 1 92 ? 94.359 14.375 -131.458 1.00 55.91 92 ALA A CA 1
ATOM 695 C C . ALA A 1 92 ? 93.049 14.386 -132.277 1.00 55.91 92 ALA A C 1
ATOM 697 O O . ALA A 1 92 ? 93.010 14.941 -133.375 1.00 55.91 92 ALA A O 1
ATOM 698 N N . GLY A 1 93 ? 91.967 13.780 -131.768 1.00 56.91 93 GLY A N 1
ATOM 699 C CA . GLY A 1 93 ? 90.723 13.588 -132.531 1.00 56.91 93 GLY A CA 1
ATOM 700 C C . GLY A 1 93 ? 89.409 13.919 -131.820 1.00 56.91 93 GLY A C 1
ATOM 701 O O . GLY A 1 93 ? 88.382 13.976 -132.491 1.00 56.91 93 GLY A O 1
ATOM 702 N N . THR A 1 94 ? 89.404 14.153 -130.504 1.00 60.81 94 THR A N 1
ATOM 703 C CA . THR A 1 94 ? 88.173 14.430 -129.739 1.00 60.81 94 THR A CA 1
ATOM 704 C C . THR A 1 94 ? 87.821 15.901 -129.681 1.00 60.81 94 THR A C 1
ATOM 706 O O . THR A 1 94 ? 88.421 16.658 -128.923 1.00 60.81 94 THR A O 1
ATOM 709 N N . GLN A 1 95 ? 86.789 16.280 -130.426 1.00 64.00 95 GLN A N 1
ATOM 710 C CA . GLN A 1 95 ? 86.101 17.560 -130.281 1.00 64.00 95 GLN A CA 1
ATOM 711 C C . GLN A 1 95 ? 84.616 17.303 -129.970 1.00 64.00 95 GLN A C 1
ATOM 713 O O . GLN A 1 95 ? 84.065 16.278 -130.372 1.00 64.00 95 GLN A O 1
ATOM 718 N N . ASN A 1 96 ? 83.968 18.228 -129.256 1.00 72.00 96 ASN A N 1
ATOM 719 C CA . ASN A 1 96 ? 82.532 18.205 -128.932 1.00 72.00 96 ASN A CA 1
ATOM 720 C C . ASN A 1 96 ? 82.059 16.971 -128.137 1.00 72.00 96 ASN A C 1
ATOM 722 O O . ASN A 1 96 ? 81.199 16.220 -128.606 1.00 72.00 96 ASN A O 1
ATOM 726 N N . ILE A 1 97 ? 82.606 16.764 -126.931 1.00 80.69 97 ILE A N 1
ATOM 727 C CA . ILE A 1 97 ? 82.055 15.776 -125.994 1.00 80.69 97 ILE A CA 1
ATOM 728 C C . ILE A 1 97 ? 80.892 16.410 -125.217 1.00 80.69 97 ILE A C 1
ATOM 730 O O . ILE A 1 97 ? 81.070 17.453 -124.597 1.00 80.69 97 ILE A O 1
ATOM 734 N N . ASN A 1 98 ? 79.721 15.769 -125.226 1.00 82.19 98 ASN A N 1
ATOM 735 C CA . ASN A 1 98 ? 78.565 16.161 -124.415 1.00 82.19 98 ASN A CA 1
ATOM 736 C C . ASN A 1 98 ? 78.116 14.981 -123.557 1.00 82.19 98 ASN A C 1
ATOM 738 O O . ASN A 1 98 ? 77.985 13.873 -124.073 1.00 82.19 98 ASN A O 1
ATOM 742 N N . ILE A 1 99 ? 77.853 15.227 -122.272 1.00 84.75 99 ILE A N 1
ATOM 743 C CA . ILE A 1 99 ? 77.320 14.251 -121.312 1.00 84.75 99 ILE A CA 1
ATOM 744 C C . ILE A 1 99 ? 76.118 14.893 -120.609 1.00 84.75 99 ILE A C 1
ATOM 746 O O . ILE A 1 99 ? 76.228 16.001 -120.089 1.00 84.75 99 ILE A O 1
ATOM 750 N N . SER A 1 100 ? 74.983 14.195 -120.559 1.00 83.88 100 SER A N 1
ATOM 751 C CA . SER A 1 100 ? 73.774 14.609 -119.832 1.00 83.88 100 SER A CA 1
ATOM 752 C C . SER A 1 100 ? 73.336 13.503 -118.871 1.00 83.88 100 SER A C 1
ATOM 754 O O . SER A 1 100 ? 73.265 12.342 -119.271 1.00 83.88 100 SER A O 1
ATOM 756 N N . ARG A 1 101 ? 73.073 13.852 -117.603 1.00 83.38 101 ARG A N 1
ATOM 757 C CA . ARG A 1 101 ? 72.775 12.920 -116.501 1.00 83.38 101 ARG A CA 1
ATOM 758 C C . ARG A 1 101 ? 71.500 13.349 -115.769 1.00 83.38 101 ARG A C 1
ATOM 760 O O . ARG A 1 101 ? 71.474 14.443 -115.222 1.00 83.38 101 ARG A O 1
ATOM 767 N N . ASN A 1 102 ? 70.506 12.458 -115.698 1.00 82.81 102 ASN A N 1
ATOM 768 C CA . ASN A 1 102 ? 69.201 12.704 -115.059 1.00 82.81 102 ASN A CA 1
ATOM 769 C C . ASN A 1 102 ? 68.870 11.655 -113.976 1.00 82.81 102 ASN A C 1
ATOM 771 O O . ASN A 1 102 ? 67.832 11.003 -114.045 1.00 82.81 102 ASN A O 1
ATOM 775 N N . CYS A 1 103 ? 69.766 11.445 -113.011 1.00 80.31 103 CYS A N 1
ATOM 776 C CA . CYS A 1 103 ? 69.595 10.441 -111.952 1.00 80.31 103 CYS A CA 1
ATOM 777 C C . CYS A 1 103 ? 68.981 11.050 -110.673 1.00 80.31 103 CYS A C 1
ATOM 779 O O . CYS A 1 103 ? 69.462 12.091 -110.229 1.00 80.31 103 CYS A O 1
ATOM 781 N N . ILE A 1 104 ? 67.964 10.409 -110.072 1.00 77.62 104 ILE A N 1
ATOM 782 C CA . ILE A 1 104 ? 67.317 10.823 -108.801 1.00 77.62 104 ILE A CA 1
ATOM 783 C C . ILE A 1 104 ? 67.222 9.670 -107.788 1.00 77.62 104 ILE A C 1
ATOM 785 O O . ILE A 1 104 ? 67.065 8.523 -108.200 1.00 77.62 104 ILE A O 1
ATOM 789 N N . ASP A 1 105 ? 67.270 9.962 -106.483 1.00 72.12 105 ASP A N 1
ATOM 790 C CA . ASP A 1 105 ? 67.134 8.958 -105.410 1.00 72.12 105 ASP A CA 1
ATOM 791 C C . ASP A 1 105 ? 65.712 8.375 -105.330 1.00 72.12 105 ASP A C 1
ATOM 793 O O . ASP A 1 105 ? 64.715 9.104 -105.360 1.00 72.12 105 ASP A O 1
ATOM 797 N N . ALA A 1 106 ? 65.607 7.052 -105.177 1.00 66.50 106 ALA A N 1
ATOM 798 C CA . ALA A 1 106 ? 64.336 6.368 -104.932 1.00 66.50 106 ALA A CA 1
ATOM 799 C C . ALA A 1 106 ? 64.062 6.273 -103.415 1.00 66.50 106 ALA A C 1
ATOM 801 O O . ALA A 1 106 ? 64.804 5.617 -102.690 1.00 66.50 106 ALA A O 1
ATOM 802 N N . GLY A 1 107 ? 63.011 6.937 -102.917 1.00 72.94 107 GLY A N 1
ATOM 803 C CA . GLY A 1 107 ? 62.642 6.933 -101.490 1.00 72.94 107 GLY A CA 1
ATOM 804 C C . GLY A 1 107 ? 62.215 5.557 -100.930 1.00 72.94 107 GLY A C 1
ATOM 805 O O . GLY A 1 107 ? 62.063 4.596 -101.688 1.00 72.94 107 GLY A O 1
ATOM 806 N N . PRO A 1 108 ? 61.994 5.442 -99.601 1.00 79.25 108 PRO A N 1
ATOM 807 C CA . PRO A 1 108 ? 61.633 4.178 -98.950 1.00 79.25 108 PRO A CA 1
ATOM 808 C C . PRO A 1 108 ? 60.291 3.625 -99.450 1.00 79.25 108 PRO A C 1
ATOM 810 O O . PRO A 1 108 ? 59.380 4.383 -99.786 1.00 79.25 108 PRO A O 1
ATOM 813 N N . THR A 1 109 ? 60.158 2.294 -99.463 1.00 81.56 109 THR A N 1
ATOM 814 C CA . THR A 1 109 ? 58.980 1.581 -99.992 1.00 81.56 109 THR A CA 1
ATOM 815 C C . THR A 1 109 ? 58.238 0.809 -98.899 1.00 81.56 109 THR A C 1
ATOM 817 O O . THR A 1 109 ? 58.841 0.341 -97.930 1.00 81.56 109 THR A O 1
ATOM 820 N N . TYR A 1 110 ? 56.914 0.702 -99.041 1.00 87.00 110 TYR A N 1
ATOM 821 C CA . TYR A 1 110 ? 56.048 -0.052 -98.132 1.00 87.00 110 TYR A CA 1
ATOM 822 C C . TYR A 1 110 ? 56.385 -1.548 -98.187 1.00 87.00 110 TYR A C 1
ATOM 824 O O . TYR A 1 110 ? 56.488 -2.109 -99.279 1.00 87.00 110 TYR A O 1
ATOM 832 N N . GLN A 1 111 ? 56.521 -2.198 -97.026 1.00 89.19 111 GLN A N 1
ATOM 833 C CA . GLN A 1 111 ? 56.757 -3.643 -96.955 1.00 89.19 111 GLN A CA 1
ATOM 834 C C . GLN A 1 111 ? 55.504 -4.421 -96.560 1.00 89.19 111 GLN A C 1
ATOM 836 O O . GLN A 1 111 ? 55.062 -5.298 -97.299 1.00 89.19 111 GLN A O 1
ATOM 841 N N . SER A 1 112 ? 54.961 -4.157 -95.370 1.00 88.38 112 SER A N 1
ATOM 842 C CA . SER A 1 112 ? 53.830 -4.917 -94.830 1.00 88.38 112 SER A CA 1
ATOM 843 C C . SER A 1 112 ? 53.099 -4.151 -93.734 1.00 88.38 112 SER A C 1
ATOM 845 O O . SER A 1 112 ? 53.640 -3.221 -93.138 1.00 88.38 112 SER A O 1
ATOM 847 N N . THR A 1 113 ? 51.875 -4.576 -93.439 1.00 90.81 113 THR A N 1
ATOM 848 C CA . THR A 1 113 ? 51.140 -4.146 -92.249 1.00 90.81 113 THR A CA 1
ATOM 849 C C . THR A 1 113 ? 51.377 -5.160 -91.138 1.00 90.81 113 THR A C 1
ATOM 851 O O . THR A 1 113 ? 51.147 -6.353 -91.331 1.00 90.81 113 THR A O 1
ATOM 854 N N . GLN A 1 114 ? 51.841 -4.685 -89.986 1.00 91.00 114 GLN A N 1
ATOM 855 C CA . GLN A 1 114 ? 52.150 -5.496 -88.807 1.00 91.00 114 GLN A CA 1
ATOM 856 C C . GLN A 1 114 ? 51.205 -5.141 -87.655 1.00 91.00 114 GLN A C 1
ATOM 858 O O . GLN A 1 114 ? 50.635 -4.048 -87.626 1.00 91.00 114 GLN A O 1
ATOM 863 N N . THR A 1 115 ? 51.050 -6.057 -86.699 1.00 90.44 115 THR A N 1
ATOM 864 C CA . THR A 1 115 ? 50.264 -5.852 -85.473 1.00 90.44 115 THR A CA 1
ATOM 865 C C . THR A 1 115 ? 51.190 -5.819 -84.268 1.00 90.44 115 THR A C 1
ATOM 867 O O . THR A 1 115 ? 52.058 -6.677 -84.127 1.00 90.44 115 THR A O 1
ATOM 870 N N . GLU A 1 116 ? 50.967 -4.869 -83.366 1.00 92.75 116 GLU A N 1
ATOM 871 C CA . GLU A 1 116 ? 51.604 -4.852 -82.050 1.00 92.75 116 GLU A CA 1
ATOM 872 C C . GLU A 1 116 ? 50.565 -4.841 -80.930 1.00 92.7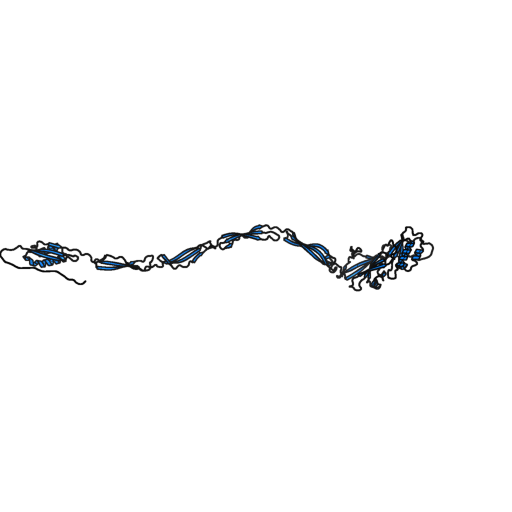5 116 GLU A C 1
ATOM 874 O O . GLU A 1 116 ? 49.436 -4.372 -81.102 1.00 92.75 116 GLU A O 1
ATOM 879 N N . THR A 1 117 ? 50.959 -5.378 -79.775 1.00 92.12 117 THR A N 1
ATOM 880 C CA . THR A 1 117 ? 50.116 -5.491 -78.582 1.00 92.12 117 THR A CA 1
ATOM 881 C C . THR A 1 117 ? 50.785 -4.847 -77.381 1.00 92.12 117 THR A C 1
ATOM 883 O O . THR A 1 117 ? 51.995 -4.983 -77.205 1.00 92.12 117 THR A O 1
ATOM 886 N N . GLN A 1 118 ? 49.990 -4.230 -76.512 1.00 92.31 118 GLN A N 1
ATOM 887 C CA . GLN A 1 118 ? 50.448 -3.712 -75.225 1.00 92.31 118 GLN A CA 1
ATOM 888 C C . GLN A 1 118 ? 49.543 -4.188 -74.089 1.00 92.31 118 GLN A C 1
ATOM 890 O O . GLN A 1 118 ? 48.329 -4.323 -74.263 1.00 92.31 118 GLN A O 1
ATOM 895 N N . ASN A 1 119 ? 50.137 -4.398 -72.915 1.00 91.44 119 ASN A N 1
ATOM 896 C CA . ASN A 1 119 ? 49.408 -4.674 -71.682 1.00 91.44 119 ASN A CA 1
ATOM 897 C C . ASN A 1 119 ? 49.278 -3.383 -70.877 1.00 91.44 119 ASN A C 1
ATOM 899 O O . ASN A 1 119 ? 50.274 -2.704 -70.623 1.00 91.44 119 ASN A O 1
ATOM 903 N N . LEU A 1 120 ? 48.056 -3.063 -70.466 1.00 90.25 120 LEU A N 1
ATOM 904 C CA . LEU A 1 120 ? 47.757 -1.938 -69.592 1.00 90.25 120 LEU A CA 1
ATOM 905 C C . LEU A 1 120 ? 47.426 -2.443 -68.190 1.00 90.25 120 LEU A C 1
ATOM 907 O O . LEU A 1 120 ? 46.948 -3.563 -68.001 1.00 90.25 120 LEU A O 1
ATOM 911 N N . GLN A 1 121 ? 47.657 -1.588 -67.198 1.00 89.38 121 GLN A N 1
ATOM 912 C CA . GLN A 1 121 ? 47.134 -1.817 -65.857 1.00 89.38 121 GLN A CA 1
ATOM 913 C C . GLN A 1 121 ? 45.626 -1.577 -65.863 1.00 89.38 121 GLN A C 1
ATOM 915 O O . GLN A 1 121 ? 45.151 -0.590 -66.433 1.00 89.38 121 GLN A O 1
ATOM 920 N N . CYS A 1 122 ? 44.873 -2.467 -65.221 1.00 89.00 122 CYS A N 1
ATOM 921 C CA . CYS A 1 122 ? 43.459 -2.221 -64.999 1.00 89.00 122 CYS A CA 1
ATOM 922 C C . CYS A 1 122 ? 43.255 -0.960 -64.128 1.00 89.00 122 CYS A C 1
ATOM 924 O O . CYS A 1 122 ? 44.112 -0.640 -63.297 1.00 89.00 122 CYS A O 1
ATOM 926 N N . PRO A 1 123 ? 42.138 -0.226 -64.299 1.00 88.88 123 PRO A N 1
ATOM 927 C CA . PRO A 1 123 ? 41.840 0.953 -63.489 1.00 88.88 123 PRO A CA 1
ATOM 928 C C . PRO A 1 123 ? 41.823 0.632 -61.992 1.00 88.88 123 PRO A C 1
ATOM 930 O O . PRO A 1 123 ? 41.416 -0.456 -61.595 1.00 88.88 123 PRO A O 1
ATOM 933 N N . ALA A 1 124 ? 42.175 1.605 -61.148 1.00 83.06 124 ALA A N 1
ATOM 934 C CA . ALA A 1 124 ? 42.234 1.414 -59.694 1.00 83.06 124 ALA A CA 1
ATOM 935 C C . ALA A 1 124 ? 40.899 0.956 -59.067 1.00 83.06 124 ALA A C 1
ATOM 937 O O . ALA A 1 124 ? 40.903 0.273 -58.048 1.00 83.06 124 ALA A O 1
ATOM 938 N N . THR A 1 125 ? 39.762 1.291 -59.686 1.00 84.25 125 THR A N 1
ATOM 939 C CA . THR A 1 125 ? 38.428 0.841 -59.258 1.00 84.25 125 THR A CA 1
ATOM 940 C C . THR A 1 125 ? 38.145 -0.624 -59.601 1.00 84.25 125 THR A C 1
ATOM 942 O O . THR A 1 125 ? 37.314 -1.259 -58.955 1.00 84.25 125 THR A O 1
ATOM 945 N N . GLN A 1 126 ? 38.849 -1.194 -60.582 1.00 86.50 126 GLN A N 1
ATOM 946 C CA . GLN A 1 126 ? 38.682 -2.567 -61.065 1.00 86.50 126 GLN A CA 1
ATOM 947 C C . GLN A 1 126 ? 40.042 -3.259 -61.258 1.00 86.50 126 GLN A C 1
ATOM 949 O O . GLN A 1 126 ? 40.374 -3.653 -62.373 1.00 86.50 126 GLN A O 1
ATOM 954 N N . PRO A 1 127 ? 40.864 -3.390 -60.204 1.00 85.75 127 PRO A N 1
ATOM 955 C CA . PRO A 1 127 ? 42.262 -3.789 -60.333 1.00 85.75 127 PRO A CA 1
ATOM 956 C C . PRO A 1 127 ? 42.451 -5.278 -60.667 1.00 85.75 127 PRO A C 1
ATOM 958 O O . PRO A 1 127 ? 43.554 -5.678 -61.032 1.00 85.75 127 PRO A O 1
ATOM 961 N N . GLY A 1 128 ? 41.419 -6.116 -60.527 1.00 82.69 128 GLY A N 1
ATOM 962 C CA . GLY A 1 128 ? 41.511 -7.542 -60.834 1.00 82.69 128 GLY A CA 1
ATOM 963 C C . GLY A 1 128 ? 41.292 -7.812 -62.321 1.00 82.69 128 GLY A C 1
ATOM 964 O O . GLY A 1 128 ? 40.295 -7.367 -62.869 1.00 82.69 128 GLY A O 1
ATOM 965 N N . GLY A 1 129 ? 42.176 -8.572 -62.971 1.00 86.81 129 GLY A N 1
ATOM 966 C CA . GLY A 1 129 ? 42.004 -9.014 -64.362 1.00 86.81 129 GLY A CA 1
ATOM 967 C C . GLY A 1 129 ? 43.129 -8.565 -65.294 1.00 86.81 129 GLY A C 1
ATOM 968 O O . GLY A 1 129 ? 44.225 -8.228 -64.853 1.00 86.81 129 GLY A O 1
ATOM 969 N N . VAL A 1 130 ? 42.859 -8.606 -66.601 1.00 88.94 130 VAL A N 1
ATOM 970 C CA . VAL A 1 130 ? 43.832 -8.291 -67.659 1.00 88.94 130 VAL A CA 1
ATOM 971 C C . VAL A 1 130 ? 43.232 -7.296 -68.651 1.00 88.94 130 VAL A C 1
ATOM 973 O O . VAL A 1 130 ? 42.083 -7.458 -69.083 1.00 88.94 130 VAL A O 1
ATOM 976 N N . TRP A 1 131 ? 44.029 -6.294 -69.039 1.00 93.31 131 TRP A N 1
ATOM 977 C CA . TRP A 1 131 ? 43.718 -5.358 -70.116 1.00 93.31 131 TRP A CA 1
ATOM 978 C C . TRP A 1 131 ? 44.831 -5.356 -71.168 1.00 93.31 131 TRP A C 1
ATOM 980 O O . TRP A 1 131 ? 45.957 -4.937 -70.906 1.00 93.31 131 TRP A O 1
ATOM 990 N N . THR A 1 132 ? 44.498 -5.810 -72.372 1.00 92.62 132 THR A N 1
ATOM 991 C CA . THR A 1 132 ? 45.409 -5.868 -73.516 1.00 92.62 132 THR A CA 1
ATOM 992 C C . THR A 1 132 ? 44.783 -5.157 -74.708 1.00 92.62 132 THR A C 1
ATOM 994 O O . THR A 1 132 ? 43.624 -5.403 -75.058 1.00 92.62 132 THR A O 1
ATOM 997 N N . GLN A 1 133 ? 45.569 -4.299 -75.351 1.00 94.62 133 GLN A N 1
ATOM 998 C CA . GLN A 1 133 ? 45.194 -3.583 -76.567 1.00 94.62 133 GLN A CA 1
ATOM 999 C C . GLN A 1 133 ? 46.086 -3.991 -77.735 1.00 94.62 133 GLN A C 1
ATOM 1001 O O . GLN A 1 133 ? 47.237 -4.381 -77.537 1.00 94.62 133 GLN A O 1
ATOM 1006 N N . SER A 1 134 ? 45.564 -3.862 -78.954 1.00 93.25 134 SER A N 1
ATOM 1007 C CA . SER A 1 134 ? 46.337 -4.026 -80.186 1.00 93.25 134 SER A CA 1
ATOM 1008 C C . SER A 1 134 ? 46.119 -2.864 -81.147 1.00 93.25 134 SER A C 1
ATOM 1010 O O . SER A 1 134 ? 45.075 -2.206 -81.111 1.00 93.25 134 SER A O 1
ATOM 1012 N N . ARG A 1 135 ? 47.109 -2.608 -82.000 1.00 91.94 135 ARG A N 1
ATOM 1013 C CA . ARG A 1 135 ? 46.986 -1.720 -83.160 1.00 91.94 135 ARG A CA 1
ATOM 1014 C C . ARG A 1 135 ? 47.822 -2.245 -84.319 1.00 91.94 135 ARG A C 1
ATOM 1016 O O . ARG A 1 135 ? 48.719 -3.066 -84.122 1.00 91.94 135 ARG A O 1
ATOM 1023 N N . THR A 1 136 ? 47.550 -1.750 -85.519 1.00 92.38 136 THR A N 1
ATOM 1024 C CA . THR A 1 136 ? 48.342 -2.051 -86.716 1.00 92.38 136 THR A CA 1
ATOM 1025 C C . THR A 1 136 ? 49.176 -0.855 -87.144 1.00 92.38 136 THR A C 1
ATOM 1027 O O . THR A 1 136 ? 48.747 0.281 -86.959 1.00 92.38 136 THR A O 1
ATOM 1030 N N . TYR A 1 137 ? 50.330 -1.093 -87.760 1.00 91.75 137 TYR A N 1
ATOM 1031 C CA . TYR A 1 137 ? 51.153 -0.058 -88.390 1.00 91.75 137 TYR A CA 1
ATOM 1032 C C . TYR A 1 137 ? 51.752 -0.568 -89.704 1.00 91.75 137 TYR A C 1
ATOM 1034 O O . TYR A 1 137 ? 51.831 -1.775 -89.943 1.00 91.75 137 TYR A O 1
ATOM 1042 N N . GLU A 1 138 ? 52.174 0.353 -90.565 1.00 93.44 138 GLU A N 1
ATOM 1043 C CA . GLU A 1 138 ? 52.913 0.038 -91.785 1.00 93.44 138 GLU A CA 1
ATOM 1044 C C . GLU A 1 138 ? 54.414 -0.002 -91.493 1.00 93.44 138 GLU A C 1
ATOM 1046 O O . GLU A 1 138 ? 54.973 0.976 -90.987 1.00 93.44 138 GLU A O 1
ATOM 1051 N N . LEU A 1 139 ? 55.064 -1.114 -91.835 1.00 90.25 139 LEU A N 1
ATOM 1052 C CA . LEU A 1 139 ? 56.514 -1.265 -91.797 1.00 90.25 139 LEU A CA 1
ATOM 1053 C C . LEU A 1 139 ? 57.097 -0.931 -93.174 1.00 90.25 139 LEU A C 1
ATOM 1055 O O . LEU A 1 139 ? 56.668 -1.483 -94.193 1.00 90.25 139 LEU A O 1
ATOM 1059 N N . TRP A 1 140 ? 58.075 -0.031 -93.199 1.00 88.94 140 TRP A N 1
ATOM 1060 C CA . TRP A 1 140 ? 58.734 0.444 -94.417 1.00 88.94 140 TRP A CA 1
ATOM 1061 C C . TRP A 1 140 ? 60.162 -0.098 -94.533 1.00 88.94 140 TRP A C 1
ATOM 1063 O O . TRP A 1 140 ? 60.751 -0.550 -93.553 1.00 88.94 140 TRP A O 1
ATOM 1073 N N . SER A 1 141 ? 60.733 -0.064 -95.742 1.00 83.31 141 SER A N 1
ATOM 1074 C CA . SER A 1 141 ? 62.046 -0.659 -96.046 1.00 83.31 141 SER A CA 1
ATOM 1075 C C . SER A 1 141 ? 63.231 -0.055 -95.288 1.00 83.31 141 SER A C 1
ATOM 1077 O O . SER A 1 141 ? 64.297 -0.659 -95.242 1.00 83.31 141 SER A O 1
ATOM 1079 N N . ASP A 1 142 ? 63.048 1.125 -94.704 1.00 83.50 142 ASP A N 1
ATOM 1080 C CA . ASP A 1 142 ? 64.001 1.817 -93.832 1.00 83.50 142 ASP A CA 1
ATOM 1081 C C . ASP A 1 142 ? 63.848 1.438 -92.342 1.00 83.50 142 ASP A C 1
ATOM 1083 O O . ASP A 1 142 ? 64.563 1.970 -91.497 1.00 83.50 142 ASP A O 1
ATOM 1087 N N . GLY A 1 143 ? 62.914 0.540 -92.005 1.00 83.19 143 GLY A N 1
ATOM 1088 C CA . GLY A 1 143 ? 62.581 0.148 -90.634 1.00 83.19 143 GLY A CA 1
ATOM 1089 C C . GLY A 1 143 ? 61.631 1.110 -89.916 1.00 83.19 143 GLY A C 1
ATOM 1090 O O . GLY A 1 143 ? 61.322 0.896 -88.745 1.00 83.19 143 GLY A O 1
ATOM 1091 N N . SER A 1 144 ? 61.147 2.166 -90.579 1.00 86.12 144 SER A N 1
ATOM 1092 C CA . SER A 1 144 ? 60.221 3.115 -89.958 1.00 86.12 144 SER A CA 1
ATOM 1093 C C . SER A 1 144 ? 58.806 2.541 -89.822 1.00 86.12 144 SER A C 1
ATOM 1095 O O . SER A 1 144 ? 58.307 1.831 -90.700 1.00 86.12 144 SER A O 1
ATOM 1097 N N . HIS A 1 145 ? 58.149 2.870 -88.705 1.00 89.50 145 HIS A N 1
ATOM 1098 C CA . HIS A 1 145 ? 56.745 2.547 -88.449 1.00 89.50 145 HIS A CA 1
ATOM 1099 C C . HIS A 1 145 ? 55.892 3.769 -88.793 1.00 89.50 145 HIS A C 1
ATOM 1101 O O . HIS A 1 145 ? 56.086 4.844 -88.220 1.00 89.50 145 HIS A O 1
ATOM 1107 N N . ARG A 1 146 ? 54.951 3.625 -89.730 1.00 87.44 146 ARG A N 1
ATOM 1108 C CA . ARG A 1 146 ? 54.097 4.730 -90.197 1.00 87.44 146 ARG A CA 1
ATOM 1109 C C . ARG A 1 146 ? 52.621 4.362 -90.112 1.00 87.44 146 ARG A C 1
ATOM 1111 O O . ARG A 1 146 ? 52.269 3.188 -90.037 1.00 87.44 146 ARG A O 1
ATOM 1118 N N . ASN A 1 147 ? 51.771 5.387 -90.114 1.00 87.38 147 ASN A N 1
ATOM 1119 C CA . ASN A 1 147 ? 50.311 5.258 -90.143 1.00 87.38 147 ASN A CA 1
ATOM 1120 C C . ASN A 1 147 ? 49.742 4.273 -89.095 1.00 87.38 147 ASN A C 1
ATOM 1122 O O . ASN A 1 147 ? 49.010 3.351 -89.460 1.00 87.38 147 ASN A O 1
ATOM 1126 N N . PRO A 1 148 ? 50.070 4.422 -87.794 1.00 88.50 148 PRO A N 1
ATOM 1127 C CA . PRO A 1 148 ? 49.510 3.544 -86.775 1.00 88.50 148 PRO A CA 1
ATOM 1128 C C . PRO A 1 148 ? 47.992 3.743 -86.666 1.00 88.50 148 PRO A C 1
ATOM 1130 O O . PRO A 1 148 ? 47.508 4.875 -86.602 1.00 88.50 148 PRO A O 1
ATOM 1133 N N . SER A 1 149 ? 47.238 2.646 -86.593 1.00 89.94 149 SER A N 1
ATOM 1134 C CA . SER A 1 149 ? 45.815 2.694 -86.260 1.00 89.94 149 SER A CA 1
ATOM 1135 C C . SER A 1 149 ? 45.609 3.130 -84.806 1.00 89.94 149 SER A C 1
ATOM 1137 O O . SER A 1 149 ? 46.526 3.085 -83.978 1.00 89.94 149 SER A O 1
ATOM 1139 N N . ALA A 1 150 ? 44.373 3.499 -84.462 1.00 90.19 150 ALA A N 1
ATOM 1140 C CA . ALA A 1 150 ? 43.987 3.625 -83.062 1.00 90.19 150 ALA A CA 1
ATOM 1141 C C . ALA A 1 150 ? 44.158 2.277 -82.338 1.00 90.19 150 ALA A C 1
ATOM 1143 O O . ALA A 1 150 ? 44.006 1.211 -82.945 1.00 90.19 150 ALA A O 1
ATOM 1144 N N . TRP A 1 151 ? 44.470 2.338 -81.044 1.00 91.75 151 TRP A N 1
ATOM 1145 C CA . TRP A 1 151 ? 44.461 1.166 -80.175 1.00 91.75 151 TRP A CA 1
ATOM 1146 C C . TRP A 1 151 ? 43.031 0.661 -79.990 1.00 91.75 151 TRP A C 1
ATOM 1148 O O . TRP A 1 151 ? 42.130 1.442 -79.686 1.00 91.75 151 TRP A O 1
ATOM 1158 N N . ALA A 1 152 ? 42.841 -0.646 -80.143 1.00 89.94 152 ALA A N 1
ATOM 1159 C CA . ALA A 1 152 ? 41.583 -1.328 -79.882 1.00 89.94 152 ALA A CA 1
ATOM 1160 C C . ALA A 1 152 ? 41.754 -2.352 -78.753 1.00 89.94 152 ALA A C 1
ATOM 1162 O O . ALA A 1 152 ? 42.772 -3.047 -78.677 1.00 89.94 152 ALA A O 1
ATOM 1163 N N . ASP A 1 153 ? 40.749 -2.444 -77.880 1.00 90.81 153 ASP A N 1
ATOM 1164 C CA . ASP A 1 153 ? 40.701 -3.424 -76.793 1.00 90.81 153 ASP A CA 1
ATOM 1165 C C . ASP A 1 153 ? 40.556 -4.842 -77.379 1.00 90.81 153 ASP A C 1
ATOM 1167 O O . ASP A 1 153 ? 39.627 -5.112 -78.137 1.00 90.81 153 ASP A O 1
ATOM 1171 N N . VAL A 1 154 ? 41.474 -5.749 -77.026 1.00 88.44 154 VAL A N 1
ATOM 1172 C CA . VAL A 1 154 ? 41.433 -7.172 -77.428 1.00 88.44 154 VAL A CA 1
ATOM 1173 C C . VAL A 1 154 ? 40.927 -8.029 -76.276 1.00 88.44 154 VAL A C 1
ATOM 1175 O O . VAL A 1 154 ? 40.065 -8.885 -76.449 1.00 88.44 154 VAL A O 1
ATOM 1178 N N . ILE A 1 155 ? 41.455 -7.775 -75.079 1.00 89.06 155 ILE A N 1
ATOM 1179 C CA . ILE A 1 155 ? 41.016 -8.400 -73.834 1.00 89.06 155 ILE A CA 1
ATOM 1180 C C . ILE A 1 155 ? 40.831 -7.283 -72.819 1.00 89.06 155 ILE A C 1
ATOM 1182 O O . ILE A 1 155 ? 41.750 -6.501 -72.582 1.00 89.06 155 ILE A O 1
ATOM 1186 N N . LYS A 1 156 ? 39.652 -7.217 -72.204 1.00 90.69 156 LYS A N 1
ATOM 1187 C CA . LYS A 1 156 ? 39.368 -6.298 -71.102 1.00 90.69 156 LYS A CA 1
ATOM 1188 C C . LYS A 1 156 ? 38.471 -6.991 -70.093 1.00 90.69 156 LYS A C 1
ATOM 1190 O O . LYS A 1 156 ? 37.259 -7.048 -70.254 1.00 90.69 156 LYS A O 1
ATOM 1195 N N . THR A 1 157 ? 39.105 -7.561 -69.077 1.00 90.56 157 THR A N 1
ATOM 1196 C CA . THR A 1 157 ? 38.452 -8.373 -68.035 1.00 90.56 157 THR A CA 1
ATOM 1197 C C . THR A 1 157 ? 38.564 -7.734 -66.653 1.00 90.56 157 THR A C 1
ATOM 1199 O O . THR A 1 157 ? 38.438 -8.421 -65.646 1.00 90.56 157 THR A O 1
ATOM 1202 N N . CYS A 1 158 ? 38.825 -6.425 -66.603 1.00 89.06 158 CYS A N 1
ATOM 1203 C CA . CYS A 1 158 ? 38.966 -5.691 -65.353 1.00 89.06 158 CYS A CA 1
ATOM 1204 C C . CYS A 1 158 ? 37.673 -5.779 -64.527 1.00 89.06 158 CYS A C 1
ATOM 1206 O O . CYS A 1 158 ? 36.595 -5.418 -65.000 1.00 89.06 158 CYS A O 1
ATOM 1208 N N . VAL A 1 159 ? 37.794 -6.255 -63.293 1.00 89.62 159 VAL A N 1
ATOM 1209 C CA . VAL A 1 159 ? 36.712 -6.406 -62.321 1.00 89.62 159 VAL A CA 1
ATOM 1210 C C . VAL A 1 159 ? 37.129 -5.831 -60.974 1.00 89.62 159 VAL A C 1
ATOM 1212 O O . VAL A 1 159 ? 38.313 -5.766 -60.626 1.00 89.62 159 VAL A O 1
ATOM 1215 N N . ALA A 1 160 ? 36.134 -5.395 -60.206 1.00 88.19 160 ALA A N 1
ATOM 1216 C CA . ALA A 1 160 ? 36.354 -4.968 -58.835 1.00 88.19 160 ALA A CA 1
ATOM 1217 C C . ALA A 1 160 ? 36.847 -6.148 -57.984 1.00 88.19 160 ALA A C 1
ATOM 1219 O O . ALA A 1 160 ? 36.427 -7.290 -58.175 1.00 88.19 160 ALA A O 1
ATOM 1220 N N . ALA A 1 161 ? 37.732 -5.861 -57.035 1.00 86.38 161 ALA A N 1
ATOM 1221 C CA . ALA A 1 161 ? 38.274 -6.840 -56.100 1.00 86.38 161 ALA A CA 1
ATOM 1222 C C . ALA A 1 161 ? 37.872 -6.481 -54.658 1.00 86.38 161 ALA A C 1
ATOM 1224 O O . ALA A 1 161 ? 37.693 -5.292 -54.363 1.00 86.38 161 ALA A O 1
ATOM 1225 N N . PRO A 1 162 ? 37.729 -7.467 -53.751 1.00 87.56 162 PRO A N 1
ATOM 1226 C CA . PRO A 1 162 ? 37.438 -7.191 -52.351 1.00 87.56 162 PRO A CA 1
ATOM 1227 C C . PRO A 1 162 ? 38.651 -6.520 -51.696 1.00 87.56 162 PRO A C 1
ATOM 1229 O O . PRO A 1 162 ? 39.768 -7.032 -51.764 1.00 87.56 162 PRO A O 1
ATOM 1232 N N . VAL A 1 163 ? 38.430 -5.374 -51.054 1.00 88.25 163 VAL A N 1
ATOM 1233 C CA . VAL A 1 163 ? 39.483 -4.585 -50.388 1.00 88.25 163 VAL A CA 1
ATOM 1234 C C . VAL A 1 163 ? 39.500 -4.848 -48.883 1.00 88.25 163 VAL A C 1
ATOM 1236 O O . VAL A 1 163 ? 40.548 -4.773 -48.248 1.00 88.25 163 VAL A O 1
ATOM 1239 N N . GLY A 1 164 ? 38.354 -5.197 -48.298 1.00 90.25 164 GLY A N 1
ATOM 1240 C CA . GLY A 1 164 ? 38.261 -5.560 -46.887 1.00 90.25 164 GLY A CA 1
ATOM 1241 C C . GLY A 1 164 ? 36.837 -5.495 -46.354 1.00 90.25 164 GLY A C 1
ATOM 1242 O O . GLY A 1 164 ? 35.877 -5.425 -47.120 1.00 90.25 164 GLY A O 1
ATOM 1243 N N . ARG A 1 165 ? 36.705 -5.493 -45.024 1.00 92.12 165 ARG A N 1
ATOM 1244 C CA . ARG A 1 165 ? 35.424 -5.257 -44.347 1.00 92.12 165 ARG A CA 1
ATOM 1245 C C . ARG A 1 165 ? 35.330 -3.822 -43.853 1.00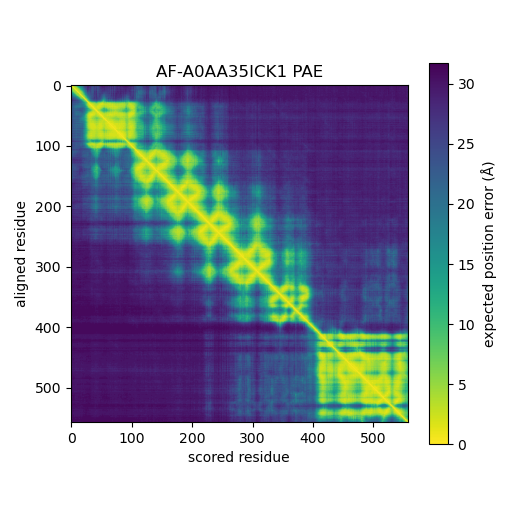 92.12 165 ARG A C 1
ATOM 1247 O O . ARG A 1 165 ? 36.267 -3.316 -43.240 1.00 92.12 165 ARG A O 1
ATOM 1254 N N . GLY A 1 166 ? 34.180 -3.200 -44.084 1.00 91.94 166 GLY A N 1
ATOM 1255 C CA . GLY A 1 166 ? 33.809 -1.914 -43.506 1.00 91.94 166 GLY A CA 1
ATOM 1256 C C . GLY A 1 166 ? 32.767 -2.061 -42.398 1.00 91.94 166 GLY A C 1
ATOM 1257 O O . GLY A 1 166 ? 32.136 -3.110 -42.245 1.00 91.94 166 GLY A O 1
ATOM 1258 N N . THR A 1 167 ? 32.567 -0.974 -41.653 1.00 93.94 167 THR A N 1
ATOM 1259 C CA . THR A 1 167 ? 31.541 -0.863 -40.609 1.00 93.94 167 THR A CA 1
ATOM 1260 C C . THR A 1 167 ? 30.707 0.386 -40.862 1.00 93.94 167 THR A C 1
ATOM 1262 O O . THR A 1 167 ? 31.262 1.461 -41.083 1.00 93.94 167 THR A O 1
ATOM 1265 N N . ASP A 1 168 ? 29.383 0.248 -40.831 1.00 95.31 168 ASP A N 1
ATOM 1266 C CA . ASP A 1 168 ? 28.458 1.380 -40.747 1.00 95.31 168 ASP A CA 1
ATOM 1267 C C . ASP A 1 168 ? 27.980 1.516 -39.291 1.00 95.31 168 ASP A C 1
ATOM 1269 O O . ASP A 1 168 ? 27.758 0.514 -38.603 1.00 95.31 168 ASP A O 1
ATOM 1273 N N . THR A 1 169 ? 27.767 2.756 -38.849 1.00 93.81 169 THR A N 1
ATOM 1274 C CA . THR A 1 169 ? 27.231 3.089 -37.523 1.00 93.81 169 THR A CA 1
ATOM 1275 C C . THR A 1 169 ? 26.014 3.988 -37.688 1.00 93.81 169 THR A C 1
ATOM 1277 O O . THR A 1 169 ? 26.059 4.937 -38.470 1.00 93.81 169 THR A O 1
ATOM 1280 N N . GLN A 1 170 ? 24.946 3.722 -36.938 1.00 95.00 170 GLN A N 1
ATOM 1281 C CA . GLN A 1 170 ? 23.771 4.591 -36.882 1.00 95.00 170 GLN A CA 1
ATOM 1282 C C . GLN A 1 170 ? 23.354 4.872 -35.438 1.00 95.00 170 GLN A C 1
ATOM 1284 O O . GLN A 1 170 ? 23.449 3.999 -34.572 1.00 95.00 170 GLN A O 1
ATOM 1289 N N . SER A 1 171 ? 22.859 6.085 -35.204 1.00 93.25 171 SER A N 1
ATOM 1290 C CA . SER A 1 171 ? 22.270 6.500 -33.930 1.00 93.25 171 SER A CA 1
ATOM 1291 C C . SER A 1 171 ? 20.750 6.444 -34.029 1.00 93.25 171 SER A C 1
ATOM 1293 O O . SER A 1 171 ? 20.170 6.968 -34.980 1.00 93.25 171 SER A O 1
ATOM 1295 N N . LEU A 1 172 ? 20.108 5.825 -33.045 1.00 93.00 172 LEU A N 1
ATOM 1296 C CA . LEU A 1 172 ? 18.659 5.749 -32.921 1.00 93.00 172 LEU A CA 1
ATOM 1297 C C . LEU A 1 172 ? 18.186 6.605 -31.749 1.00 93.00 172 LEU A C 1
ATOM 1299 O O . LEU A 1 172 ? 18.899 6.814 -30.766 1.00 93.00 172 LEU A O 1
ATOM 1303 N N . ASN A 1 173 ? 16.938 7.056 -31.834 1.00 91.25 173 ASN A N 1
ATOM 1304 C CA . ASN A 1 173 ? 16.269 7.651 -30.688 1.00 91.25 173 ASN A CA 1
ATOM 1305 C C . ASN A 1 173 ? 15.901 6.553 -29.691 1.00 91.25 173 ASN A C 1
ATOM 1307 O O . ASN A 1 173 ? 15.341 5.522 -30.067 1.00 91.25 173 ASN A O 1
ATOM 1311 N N . CYS A 1 174 ? 16.172 6.797 -28.412 1.00 90.12 174 CYS A N 1
ATOM 1312 C CA . CYS A 1 174 ? 15.654 5.947 -27.353 1.00 90.12 174 CYS A CA 1
ATOM 1313 C C . CYS A 1 174 ? 14.109 5.911 -27.372 1.00 90.12 174 CYS A C 1
ATOM 1315 O O . CYS A 1 174 ? 13.474 6.903 -27.743 1.00 90.12 174 CYS A O 1
ATOM 1317 N N . PRO A 1 175 ? 13.485 4.785 -26.975 1.00 90.69 175 PRO A N 1
ATOM 1318 C CA . PRO A 1 175 ? 12.031 4.660 -26.965 1.00 90.69 175 PRO A CA 1
ATOM 1319 C C . PRO A 1 175 ? 11.398 5.647 -25.978 1.00 90.69 175 PRO A C 1
ATOM 1321 O O . PRO A 1 175 ? 12.013 6.024 -24.982 1.00 90.69 175 PRO A O 1
ATOM 1324 N N . ALA A 1 176 ? 10.135 6.016 -26.212 1.00 84.81 176 ALA A N 1
ATOM 1325 C CA . ALA A 1 176 ? 9.418 6.988 -25.380 1.00 84.81 176 ALA A CA 1
ATOM 1326 C C . ALA A 1 176 ? 9.328 6.586 -23.894 1.00 84.81 176 ALA A C 1
ATOM 1328 O O . ALA A 1 176 ? 9.311 7.454 -23.027 1.00 84.81 176 ALA A O 1
ATOM 1329 N N . SER A 1 177 ? 9.325 5.282 -23.594 1.00 83.62 177 SER A N 1
ATOM 1330 C CA . SER A 1 177 ? 9.341 4.759 -22.222 1.00 83.62 177 SER A CA 1
ATOM 1331 C C . SER A 1 177 ? 10.685 4.948 -21.507 1.00 83.62 177 SER A C 1
ATOM 1333 O O . SER A 1 177 ? 10.729 4.987 -20.277 1.00 83.62 177 SER A O 1
ATOM 1335 N N . ALA A 1 178 ? 11.780 5.109 -22.256 1.00 86.75 178 ALA A N 1
ATOM 1336 C CA . ALA A 1 178 ? 13.134 5.255 -21.734 1.00 86.75 178 ALA A CA 1
ATOM 1337 C C . ALA A 1 178 ? 13.951 6.296 -22.526 1.00 86.75 178 ALA A C 1
ATOM 1339 O O . ALA A 1 178 ? 14.970 5.947 -23.114 1.00 86.75 178 ALA A O 1
ATOM 1340 N N . PRO A 1 179 ? 13.532 7.575 -22.568 1.00 86.62 179 PRO A N 1
ATOM 1341 C CA . PRO A 1 179 ? 14.024 8.545 -23.548 1.00 86.62 179 PRO A CA 1
ATOM 1342 C C . PRO A 1 179 ? 15.428 9.095 -23.249 1.00 86.62 179 PRO A C 1
ATOM 1344 O O . PRO A 1 179 ? 15.965 9.864 -24.044 1.00 86.62 179 PRO A O 1
ATOM 1347 N N . LYS A 1 180 ? 16.026 8.770 -22.097 1.00 85.88 180 LYS A N 1
ATOM 1348 C CA . LYS A 1 180 ? 17.331 9.299 -21.680 1.00 85.88 180 LYS A CA 1
ATOM 1349 C C . LYS A 1 180 ? 18.428 8.286 -21.978 1.00 85.88 180 LYS A C 1
ATOM 1351 O O . LYS A 1 180 ? 18.374 7.187 -21.454 1.00 85.88 180 LYS A O 1
ATOM 1356 N N . GLY A 1 181 ? 19.451 8.656 -22.743 1.00 87.62 181 GLY A N 1
ATOM 1357 C CA . GLY A 1 181 ? 20.619 7.804 -22.977 1.00 87.62 181 GLY A CA 1
ATOM 1358 C C . GLY A 1 181 ? 21.056 7.797 -24.434 1.00 87.62 181 GLY A C 1
ATOM 1359 O O . GLY A 1 181 ? 20.709 8.695 -25.199 1.00 87.62 181 GLY A O 1
ATOM 1360 N N . ILE A 1 182 ? 21.839 6.785 -24.793 1.00 89.62 182 ILE A N 1
ATOM 1361 C CA . ILE A 1 182 ? 22.391 6.589 -26.134 1.00 89.62 182 ILE A CA 1
ATOM 1362 C C . ILE A 1 182 ? 21.877 5.255 -26.668 1.00 89.62 182 ILE A C 1
ATOM 1364 O O . ILE A 1 182 ? 21.874 4.257 -25.943 1.00 89.62 182 ILE A O 1
ATOM 1368 N N . TRP A 1 183 ? 21.478 5.230 -27.937 1.00 95.44 18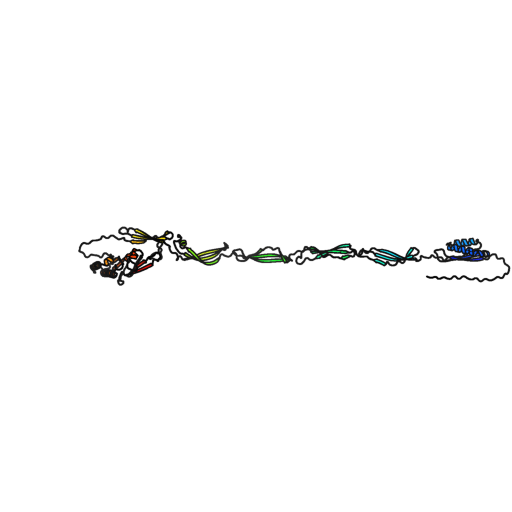3 TRP A N 1
ATOM 1369 C CA . TRP A 1 183 ? 21.250 3.996 -28.675 1.00 95.44 183 TRP A CA 1
ATOM 1370 C C . TRP A 1 183 ? 21.985 4.058 -30.007 1.00 95.44 183 TRP A C 1
ATOM 1372 O O . TRP A 1 183 ? 21.627 4.822 -30.899 1.00 95.44 183 TRP A O 1
ATOM 1382 N N . THR A 1 184 ? 23.023 3.242 -30.127 1.00 94.88 184 THR A N 1
ATOM 1383 C CA . THR A 1 184 ? 23.858 3.132 -31.315 1.00 94.88 184 THR A CA 1
ATOM 1384 C C . THR A 1 184 ? 23.866 1.689 -31.784 1.00 94.88 184 THR A C 1
ATOM 1386 O O . THR A 1 184 ? 24.024 0.760 -30.987 1.00 94.88 184 THR A O 1
ATOM 1389 N N . GLN A 1 185 ? 23.711 1.512 -33.090 1.00 96.62 185 GLN A N 1
ATOM 1390 C CA . GLN A 1 185 ? 23.830 0.226 -33.758 1.00 96.62 185 GLN A CA 1
ATOM 1391 C C . GLN A 1 185 ? 24.982 0.248 -34.751 1.00 96.62 185 GLN A C 1
ATOM 1393 O O . GLN A 1 185 ? 25.275 1.278 -35.362 1.00 96.62 185 GLN A O 1
ATOM 1398 N N . THR A 1 186 ? 25.617 -0.904 -34.930 1.00 95.62 186 THR A N 1
ATOM 1399 C CA . THR A 1 186 ? 26.642 -1.123 -35.952 1.00 95.62 186 THR A CA 1
ATOM 1400 C C . THR A 1 186 ? 26.277 -2.312 -36.827 1.00 95.62 186 THR A C 1
ATOM 1402 O O . THR A 1 186 ? 25.544 -3.213 -36.417 1.00 95.62 186 THR A O 1
ATOM 1405 N N . ARG A 1 187 ? 26.778 -2.312 -38.060 1.00 96.12 187 ARG A N 1
ATOM 1406 C CA . ARG A 1 187 ? 26.760 -3.475 -38.953 1.00 96.12 187 ARG A CA 1
ATOM 1407 C C . ARG A 1 187 ? 28.036 -3.499 -39.779 1.00 96.12 187 ARG A C 1
ATOM 1409 O O . ARG A 1 187 ? 28.658 -2.458 -39.986 1.00 96.12 187 ARG A O 1
ATOM 1416 N N . THR A 1 188 ? 28.395 -4.668 -40.284 1.00 95.44 188 THR A N 1
ATOM 1417 C CA . THR A 1 188 ? 29.567 -4.854 -41.149 1.00 95.44 188 THR A CA 1
ATOM 1418 C C . THR A 1 188 ? 29.148 -5.158 -42.584 1.00 95.44 188 THR A C 1
ATOM 1420 O O . THR A 1 188 ? 28.018 -5.588 -42.817 1.00 95.44 188 THR A O 1
ATOM 1423 N N . TYR A 1 189 ? 30.029 -4.887 -43.544 1.00 95.88 189 TYR A N 1
ATOM 1424 C CA . TYR A 1 189 ? 29.837 -5.178 -44.968 1.00 95.88 189 TYR A CA 1
ATOM 1425 C C . TYR A 1 189 ? 31.184 -5.441 -45.646 1.00 95.88 189 TYR A C 1
ATOM 1427 O O . TYR A 1 189 ? 32.227 -5.015 -45.143 1.00 95.88 189 TYR A O 1
ATOM 1435 N N . ASP A 1 190 ? 31.158 -6.090 -46.805 1.00 94.12 190 ASP A N 1
ATOM 1436 C CA . ASP A 1 190 ? 32.328 -6.230 -47.672 1.00 94.12 190 ASP A CA 1
ATOM 1437 C C . ASP A 1 190 ? 32.465 -4.987 -48.560 1.00 94.12 190 ASP A C 1
ATOM 1439 O O . ASP A 1 190 ? 31.495 -4.559 -49.195 1.00 94.12 190 ASP A O 1
ATOM 1443 N N . LEU A 1 191 ? 33.662 -4.397 -48.588 1.00 93.69 191 LEU A N 1
ATOM 1444 C CA . LEU A 1 191 ? 34.006 -3.223 -49.389 1.00 93.69 191 LEU A CA 1
ATOM 1445 C C . LEU A 1 191 ? 34.827 -3.640 -50.612 1.00 93.69 191 LEU A C 1
ATOM 1447 O O . LEU A 1 191 ? 35.872 -4.282 -50.480 1.00 93.69 191 LEU A O 1
ATOM 1451 N N . TRP A 1 192 ? 34.375 -3.218 -51.788 1.00 92.19 192 TRP A N 1
ATOM 1452 C CA . TRP A 1 192 ? 35.025 -3.474 -53.070 1.00 92.19 192 TRP A CA 1
ATOM 1453 C C . TRP A 1 192 ? 35.811 -2.255 -53.564 1.00 92.19 192 TRP A C 1
ATOM 1455 O O . TRP A 1 192 ? 35.563 -1.122 -53.149 1.00 92.19 192 TRP A O 1
ATOM 1465 N N . SER A 1 193 ? 36.780 -2.485 -54.453 1.00 89.50 193 SER A N 1
ATOM 1466 C CA . SER A 1 193 ? 37.702 -1.461 -54.978 1.00 89.50 193 SER A CA 1
ATOM 1467 C C . SER A 1 193 ? 37.026 -0.338 -55.765 1.00 89.50 193 SER A C 1
ATOM 1469 O O . SER A 1 193 ? 37.583 0.747 -55.897 1.00 89.50 193 SER A O 1
ATOM 1471 N N . ASP A 1 194 ? 35.823 -0.580 -56.275 1.00 89.31 194 ASP A N 1
ATOM 1472 C CA . ASP A 1 194 ? 34.979 0.399 -56.959 1.00 89.31 194 ASP A CA 1
ATOM 1473 C C . ASP A 1 194 ? 34.108 1.226 -55.991 1.00 89.31 194 ASP A C 1
ATOM 1475 O O . ASP A 1 194 ? 33.372 2.110 -56.425 1.00 89.31 194 ASP A O 1
ATOM 1479 N N . GLY A 1 195 ? 34.195 0.957 -54.683 1.00 87.69 195 GLY A N 1
ATOM 1480 C CA . GLY A 1 195 ? 33.391 1.587 -53.637 1.00 87.69 195 GLY A CA 1
ATOM 1481 C C . GLY A 1 195 ? 32.068 0.875 -53.348 1.00 87.69 195 GLY A C 1
ATOM 1482 O O . GLY A 1 195 ? 31.344 1.288 -52.437 1.00 87.69 195 GLY A O 1
ATOM 1483 N N . THR A 1 196 ? 31.745 -0.199 -54.075 1.00 92.19 196 THR A N 1
ATOM 1484 C CA . THR A 1 196 ? 30.525 -0.976 -53.847 1.00 92.19 196 THR A CA 1
ATOM 1485 C C . THR A 1 196 ? 30.575 -1.661 -52.478 1.00 92.19 196 THR A C 1
ATOM 1487 O O . THR A 1 196 ? 31.611 -2.171 -52.044 1.00 92.19 196 THR A O 1
ATOM 1490 N N . LYS A 1 197 ? 29.431 -1.677 -51.783 1.00 94.12 197 LYS A N 1
ATOM 1491 C CA . LYS A 1 197 ? 29.244 -2.341 -50.485 1.00 94.12 197 LYS A CA 1
ATOM 1492 C C . LYS A 1 197 ? 28.274 -3.514 -50.634 1.00 94.12 197 LYS A C 1
ATOM 1494 O O . LYS A 1 197 ? 27.153 -3.317 -51.104 1.00 94.12 197 LYS A O 1
ATOM 1499 N N . THR A 1 198 ? 28.667 -4.712 -50.211 1.00 92.19 198 THR A N 1
ATOM 1500 C CA . THR A 1 198 ? 27.846 -5.937 -50.316 1.00 92.19 198 THR A CA 1
ATOM 1501 C C . THR A 1 198 ? 27.827 -6.723 -49.005 1.00 92.19 198 THR A C 1
ATOM 1503 O O . THR A 1 198 ? 28.607 -6.437 -48.102 1.00 92.19 198 THR A O 1
ATOM 1506 N N . ASN A 1 199 ? 26.964 -7.742 -48.902 1.00 91.81 199 ASN A N 1
ATOM 1507 C CA . ASN A 1 199 ? 26.924 -8.683 -47.769 1.00 91.81 199 ASN A CA 1
ATOM 1508 C C . ASN A 1 199 ? 26.786 -7.998 -46.398 1.00 91.81 199 ASN A C 1
ATOM 1510 O O . ASN A 1 199 ? 27.538 -8.269 -45.464 1.00 91.81 199 ASN A O 1
ATOM 1514 N N . PHE A 1 200 ? 25.821 -7.086 -46.277 1.00 95.81 200 PHE A N 1
ATOM 1515 C CA . PHE A 1 200 ? 25.554 -6.400 -45.016 1.00 95.81 200 PHE A CA 1
ATOM 1516 C C . PHE A 1 200 ? 25.111 -7.386 -43.930 1.00 95.81 200 PHE A C 1
ATOM 1518 O O . PHE A 1 200 ? 24.151 -8.136 -44.115 1.00 95.81 200 PHE A O 1
ATOM 1525 N N . SER A 1 201 ? 25.761 -7.333 -42.768 1.00 94.06 201 SER A N 1
ATOM 1526 C CA . SER A 1 201 ? 25.268 -8.009 -41.572 1.00 94.06 201 SER A CA 1
ATOM 1527 C C . SER A 1 201 ? 23.974 -7.350 -41.070 1.00 94.06 201 SER A C 1
ATOM 1529 O O . SER A 1 201 ? 23.707 -6.180 -41.378 1.00 94.06 201 SER A O 1
ATOM 1531 N N . PRO A 1 202 ? 23.188 -8.044 -40.227 1.00 95.06 202 PRO A N 1
ATOM 1532 C CA . PRO A 1 202 ? 22.165 -7.389 -39.425 1.00 95.06 202 PRO A CA 1
ATOM 1533 C C . PRO A 1 202 ? 22.769 -6.257 -38.587 1.00 95.06 202 PRO A C 1
ATOM 1535 O O . PRO A 1 202 ? 23.945 -6.307 -38.209 1.00 95.06 202 PRO A O 1
ATOM 1538 N N . TRP A 1 203 ? 21.952 -5.248 -38.289 1.00 95.50 203 TRP A N 1
ATOM 1539 C CA . TRP A 1 203 ? 22.285 -4.244 -37.285 1.00 95.50 203 TRP A CA 1
ATOM 1540 C C . TRP A 1 203 ? 22.293 -4.885 -35.898 1.00 95.50 203 TRP A C 1
ATOM 1542 O O . TRP A 1 203 ? 21.351 -5.588 -35.532 1.00 95.50 203 TRP A O 1
ATOM 1552 N N . VAL A 1 204 ? 23.343 -4.621 -35.128 1.00 93.81 204 VAL A N 1
ATOM 1553 C CA . VAL A 1 204 ? 23.485 -5.071 -33.741 1.00 93.81 204 VAL A CA 1
ATOM 1554 C C . VAL A 1 204 ? 23.703 -3.871 -32.831 1.00 93.81 204 VAL A C 1
ATOM 1556 O O . VAL A 1 204 ? 24.354 -2.899 -33.215 1.00 93.81 204 VAL A O 1
ATOM 1559 N N . ASP A 1 205 ? 23.132 -3.922 -31.629 1.00 93.88 205 ASP A N 1
ATOM 1560 C CA . ASP A 1 205 ? 23.286 -2.868 -30.625 1.00 93.88 205 ASP A CA 1
ATOM 1561 C C . ASP A 1 205 ? 24.753 -2.832 -30.151 1.00 93.88 205 ASP A C 1
ATOM 1563 O O . ASP A 1 205 ? 25.243 -3.794 -29.561 1.00 93.88 205 ASP A O 1
ATOM 1567 N N . SER A 1 206 ? 25.459 -1.729 -30.412 1.00 92.25 206 SER A N 1
ATOM 1568 C CA . SER A 1 206 ? 26.851 -1.524 -29.979 1.00 92.25 206 SER A CA 1
ATOM 1569 C C . SER A 1 206 ? 26.944 -0.696 -28.697 1.00 92.25 206 SER A C 1
ATOM 1571 O O . SER A 1 206 ? 27.859 -0.882 -27.898 1.00 92.25 206 SER A O 1
ATOM 1573 N N . ALA A 1 207 ? 25.971 0.189 -28.472 1.00 90.00 207 ALA A N 1
ATOM 1574 C CA . ALA A 1 207 ? 25.779 0.902 -27.219 1.00 90.00 207 ALA A CA 1
ATOM 1575 C C . ALA A 1 207 ? 24.285 1.151 -26.999 1.00 90.00 207 ALA A C 1
ATOM 1577 O O . ALA A 1 207 ? 23.615 1.720 -27.859 1.00 90.00 207 ALA A O 1
ATOM 1578 N N . LYS A 1 208 ? 23.752 0.744 -25.844 1.00 92.81 208 LYS A N 1
ATOM 1579 C CA . LYS A 1 208 ? 22.347 0.966 -25.488 1.00 92.81 208 LYS A CA 1
ATOM 1580 C C . LYS A 1 208 ? 22.210 1.251 -24.002 1.00 92.81 208 LYS A C 1
ATOM 1582 O O . LYS A 1 208 ? 22.288 0.347 -23.178 1.00 92.81 208 LYS A O 1
ATOM 1587 N N . THR A 1 209 ? 22.013 2.521 -23.673 1.00 92.06 209 THR A N 1
ATOM 1588 C CA . THR A 1 209 ? 21.913 3.027 -22.294 1.00 92.06 209 THR A CA 1
ATOM 1589 C C . THR A 1 209 ? 20.593 3.745 -22.024 1.00 92.06 209 THR A C 1
ATOM 1591 O O . THR A 1 209 ? 20.489 4.504 -21.064 1.00 92.06 209 THR A O 1
ATOM 1594 N N . CYS A 1 210 ? 19.584 3.520 -22.869 1.00 89.94 210 CYS A N 1
ATOM 1595 C CA . CYS A 1 210 ? 18.256 4.102 -22.712 1.00 89.94 210 CYS A CA 1
ATOM 1596 C C . CYS A 1 210 ? 17.662 3.771 -21.336 1.00 89.94 210 CYS A C 1
ATOM 1598 O O . CYS A 1 210 ? 17.485 2.605 -20.983 1.00 89.94 210 CYS A O 1
ATOM 1600 N N . ALA A 1 211 ? 17.330 4.811 -20.584 1.00 88.12 211 ALA A N 1
ATOM 1601 C CA . ALA A 1 211 ? 16.786 4.762 -19.243 1.00 88.12 211 ALA A CA 1
ATOM 1602 C C . ALA A 1 211 ? 15.525 5.627 -19.148 1.00 88.12 211 ALA A C 1
ATOM 1604 O O . ALA A 1 211 ? 15.368 6.641 -19.841 1.00 88.12 211 ALA A O 1
ATOM 1605 N N . ALA A 1 212 ? 14.615 5.209 -18.268 1.00 88.88 212 ALA A N 1
ATOM 1606 C CA . ALA A 1 212 ? 13.441 5.995 -17.920 1.00 88.88 212 ALA A CA 1
ATOM 1607 C C . ALA A 1 212 ? 13.861 7.361 -17.358 1.00 88.88 212 ALA A C 1
ATOM 1609 O O . ALA A 1 212 ? 14.868 7.476 -16.659 1.00 88.88 212 ALA A O 1
ATOM 1610 N N . GLY A 1 213 ? 13.084 8.395 -17.672 1.00 87.12 213 GLY A N 1
ATOM 1611 C CA . GLY A 1 213 ? 13.232 9.731 -17.101 1.00 87.12 213 GLY A CA 1
ATOM 1612 C C . GLY A 1 213 ? 12.054 10.085 -16.199 1.00 87.12 213 GLY A C 1
ATOM 1613 O O . GLY A 1 213 ? 11.019 9.420 -16.232 1.00 87.12 213 GLY A O 1
ATOM 1614 N N . ILE A 1 214 ? 12.196 11.156 -15.419 1.00 89.31 214 ILE A N 1
ATOM 1615 C CA . ILE A 1 214 ? 11.083 11.730 -14.654 1.00 89.31 214 ILE A CA 1
ATOM 1616 C C . ILE A 1 214 ? 10.124 12.408 -15.639 1.00 89.31 214 ILE A C 1
ATOM 1618 O O . ILE A 1 214 ? 10.542 13.267 -16.416 1.00 89.31 214 ILE A O 1
ATOM 1622 N N . GLN A 1 215 ? 8.852 12.021 -15.593 1.00 90.56 215 GLN A N 1
ATOM 1623 C CA . GLN A 1 215 ? 7.771 12.601 -16.386 1.00 90.56 215 GLN A CA 1
ATOM 1624 C C . GLN A 1 215 ? 7.071 13.732 -15.623 1.00 90.56 215 GLN A C 1
ATOM 1626 O O . GLN A 1 215 ? 6.958 14.840 -16.143 1.00 90.56 215 GLN A O 1
ATOM 1631 N N . SER A 1 216 ? 6.624 13.477 -14.391 1.00 91.94 216 SER A N 1
ATOM 1632 C CA . SER A 1 216 ? 5.996 14.484 -13.524 1.00 91.94 216 SER A CA 1
ATOM 1633 C C . SER A 1 216 ? 6.237 14.191 -12.040 1.00 91.94 216 SER A C 1
ATOM 1635 O O . SER A 1 216 ? 6.703 13.112 -11.663 1.00 91.94 216 SER A O 1
ATOM 1637 N N . ARG A 1 217 ? 5.937 15.176 -11.187 1.00 94.44 217 ARG A N 1
ATOM 1638 C CA . ARG A 1 217 ? 5.848 15.012 -9.731 1.00 94.44 217 ARG A CA 1
ATOM 1639 C C . ARG A 1 217 ? 4.394 15.192 -9.328 1.00 94.44 217 ARG A C 1
ATOM 1641 O O . ARG A 1 217 ? 3.842 16.265 -9.546 1.00 94.44 217 ARG A O 1
ATOM 1648 N N . GLU A 1 218 ? 3.813 14.172 -8.715 1.00 94.44 218 GLU A N 1
ATOM 1649 C CA . GLU A 1 218 ? 2.422 14.193 -8.267 1.00 94.44 218 GLU A CA 1
ATOM 1650 C C . GLU A 1 218 ? 2.330 14.257 -6.744 1.00 94.44 218 GLU A C 1
ATOM 1652 O O . GLU A 1 218 ? 3.275 13.923 -6.024 1.00 94.44 218 GLU A O 1
ATOM 1657 N N . THR A 1 219 ? 1.166 14.683 -6.252 1.00 94.12 219 THR A N 1
ATOM 1658 C CA . THR A 1 219 ? 0.816 14.666 -4.827 1.00 94.12 219 THR A CA 1
ATOM 1659 C C . THR A 1 219 ? -0.434 13.825 -4.624 1.00 94.12 219 THR A C 1
ATOM 1661 O O . THR A 1 219 ? -1.437 14.036 -5.300 1.00 94.12 219 THR A O 1
ATOM 1664 N N . GLU A 1 220 ? -0.401 12.919 -3.653 1.00 95.06 220 GLU A N 1
ATOM 1665 C CA . GLU A 1 220 ? -1.590 12.199 -3.200 1.00 95.06 220 GLU A CA 1
ATOM 1666 C C . GLU A 1 220 ? -1.840 12.428 -1.712 1.00 95.06 220 GLU A C 1
ATOM 1668 O O . GLU A 1 220 ? -0.914 12.693 -0.940 1.00 95.06 220 GLU A O 1
ATOM 1673 N N . SER A 1 221 ? -3.111 12.328 -1.326 1.00 94.19 221 SER A N 1
ATOM 1674 C CA . SER A 1 221 ? -3.576 12.584 0.032 1.00 94.19 221 SER A CA 1
ATOM 1675 C C . SER A 1 221 ? -4.370 11.396 0.558 1.00 94.19 221 SER A C 1
ATOM 1677 O O . SER A 1 221 ? -5.115 10.761 -0.187 1.00 94.19 221 SER A O 1
ATOM 1679 N N . ARG A 1 222 ? -4.241 11.122 1.856 1.00 93.50 222 ARG A N 1
ATOM 1680 C CA . ARG A 1 222 ? -5.049 10.133 2.572 1.00 93.50 222 ARG A CA 1
ATOM 1681 C C . ARG A 1 222 ? -5.534 10.685 3.901 1.00 93.50 222 ARG A C 1
ATOM 1683 O O . ARG A 1 222 ? -4.859 11.493 4.539 1.00 93.50 222 ARG A O 1
ATOM 1690 N N . THR A 1 223 ? -6.665 10.164 4.348 1.00 92.88 223 THR A N 1
ATOM 1691 C CA . THR A 1 223 ? -7.203 10.420 5.682 1.00 92.88 223 THR A CA 1
ATOM 1692 C C . THR A 1 223 ? -6.884 9.241 6.592 1.00 92.88 223 THR A C 1
ATOM 1694 O O . THR A 1 223 ? -7.152 8.096 6.234 1.00 92.88 223 THR A O 1
ATOM 1697 N N . VAL A 1 224 ? -6.318 9.511 7.767 1.00 91.31 224 VAL A N 1
ATOM 1698 C CA . VAL A 1 224 ? -6.085 8.507 8.814 1.00 91.31 224 VAL A CA 1
ATOM 1699 C C . VAL A 1 224 ? -6.757 8.928 10.119 1.00 91.31 224 VAL A C 1
ATOM 1701 O O . VAL A 1 224 ? -6.959 10.119 10.379 1.00 91.31 224 VAL A O 1
ATOM 1704 N N . SER A 1 225 ? -7.121 7.938 10.931 1.00 90.00 225 SER A N 1
ATOM 1705 C CA . SER A 1 225 ? -7.763 8.150 12.228 1.00 90.00 225 SER A CA 1
ATOM 1706 C C . SER A 1 225 ? -6.823 8.828 13.226 1.00 90.00 225 SER A C 1
ATOM 1708 O O . SER A 1 225 ? -5.602 8.663 13.172 1.00 90.00 225 SER A O 1
ATOM 1710 N N . CYS A 1 226 ? -7.409 9.581 14.156 1.00 88.69 226 CYS A N 1
ATOM 1711 C CA . CYS A 1 226 ? -6.696 10.109 15.314 1.00 88.69 226 CYS A CA 1
ATOM 1712 C C . CYS A 1 226 ? -6.260 8.983 16.266 1.00 88.69 226 CYS A C 1
ATOM 1714 O O . CYS A 1 226 ? -6.665 7.827 16.116 1.00 88.69 226 CYS A O 1
ATOM 1716 N N . ALA A 1 227 ? -5.411 9.315 17.240 1.00 85.75 227 ALA A N 1
ATOM 1717 C CA . ALA A 1 227 ? -4.972 8.343 18.233 1.00 85.75 227 ALA A CA 1
ATOM 1718 C C . ALA A 1 227 ? -6.154 7.841 19.082 1.00 85.75 227 ALA A C 1
ATOM 1720 O O . ALA A 1 227 ? -7.198 8.488 19.169 1.00 85.75 227 ALA A O 1
ATOM 1721 N N . ILE A 1 228 ? -5.977 6.701 19.756 1.00 77.44 228 ILE A N 1
ATOM 1722 C CA . ILE A 1 228 ? -6.980 6.179 20.694 1.00 77.44 228 ILE A CA 1
ATOM 1723 C C . ILE A 1 228 ? -7.337 7.271 21.719 1.00 77.44 228 ILE A C 1
ATOM 1725 O O . ILE A 1 228 ? -6.450 7.892 22.322 1.00 77.44 228 ILE A O 1
ATOM 1729 N N . GLY A 1 229 ? -8.641 7.498 21.889 1.00 74.00 229 GLY A N 1
ATOM 1730 C CA . GLY A 1 229 ? -9.214 8.520 22.767 1.00 74.00 229 GLY A CA 1
ATOM 1731 C C . GLY A 1 229 ? -9.379 9.911 22.146 1.00 74.00 229 GLY A C 1
ATOM 1732 O O . GLY A 1 229 ? -9.749 10.847 22.852 1.00 74.00 229 GLY A O 1
ATOM 1733 N N . GLU A 1 230 ? -9.130 10.059 20.843 1.00 85.12 230 GLU A N 1
ATOM 1734 C CA . GLU A 1 230 ? -9.385 11.284 20.082 1.00 85.12 230 GLU A CA 1
ATOM 1735 C C . GLU A 1 230 ? -10.428 11.046 18.976 1.00 85.12 230 GLU A C 1
ATOM 1737 O O . GLU A 1 230 ? -10.484 9.984 18.359 1.00 85.12 230 GLU A O 1
ATOM 1742 N N . ILE A 1 231 ? -11.230 12.071 18.691 1.00 81.81 231 ILE A N 1
ATOM 1743 C CA . ILE A 1 231 ? -12.143 12.159 17.548 1.00 81.81 231 ILE A CA 1
ATOM 1744 C C . ILE A 1 231 ? -11.639 13.191 16.543 1.00 81.81 231 ILE A C 1
ATOM 1746 O O . ILE A 1 231 ? -10.960 14.153 16.899 1.00 81.81 231 ILE A O 1
ATOM 1750 N N . GLY A 1 232 ? -11.994 13.007 15.275 1.00 87.81 232 GLY A N 1
ATOM 1751 C CA . GLY A 1 232 ? -11.540 13.840 14.165 1.00 87.81 232 GLY A CA 1
ATOM 1752 C C . GLY A 1 232 ? -10.742 13.028 13.152 1.00 87.81 232 GLY A C 1
ATOM 1753 O O . GLY A 1 232 ? -10.933 11.821 13.012 1.00 87.81 232 GLY A O 1
ATOM 1754 N N . SER A 1 233 ? -9.851 13.699 12.428 1.00 89.50 233 SER A N 1
ATOM 1755 C CA . SER A 1 233 ? -9.062 13.104 11.353 1.00 89.50 233 SER A CA 1
ATOM 1756 C C . SER A 1 233 ? -7.699 13.779 11.185 1.00 89.50 233 SER A C 1
ATOM 1758 O O . SER A 1 233 ? -7.510 14.962 11.494 1.00 89.50 233 SER A O 1
ATOM 1760 N N . ILE A 1 234 ? -6.743 13.023 10.652 1.00 93.75 234 ILE A N 1
ATOM 1761 C CA . ILE A 1 234 ? -5.449 13.532 10.203 1.00 93.75 234 ILE A CA 1
ATOM 1762 C C . ILE A 1 234 ? -5.408 13.373 8.686 1.00 93.75 234 ILE A C 1
ATOM 1764 O O . ILE A 1 234 ? -5.524 12.262 8.170 1.00 93.75 234 ILE A O 1
ATOM 1768 N N . GLN A 1 235 ? -5.229 14.479 7.969 1.00 94.38 235 GLN A N 1
ATOM 1769 C CA . GLN A 1 235 ? -4.923 14.439 6.546 1.00 94.38 235 GLN A CA 1
ATOM 1770 C C . GLN A 1 235 ? -3.412 14.366 6.382 1.00 94.38 235 GLN A C 1
ATOM 1772 O O . GLN A 1 235 ? -2.664 15.173 6.945 1.00 94.38 235 GLN A O 1
ATOM 1777 N N . GLN A 1 236 ? -2.965 13.383 5.616 1.00 96.44 236 GLN A N 1
ATOM 1778 C CA . GLN A 1 236 ? -1.573 13.222 5.242 1.00 96.44 236 GLN A CA 1
ATOM 1779 C C . GLN A 1 236 ? -1.448 13.351 3.733 1.00 96.44 236 GLN A C 1
ATOM 1781 O O . GLN A 1 236 ? -2.319 12.889 3.000 1.00 96.44 236 GLN A O 1
ATOM 1786 N N . LYS A 1 237 ? -0.345 13.931 3.276 1.00 95.06 237 LYS A N 1
ATOM 1787 C CA . LYS A 1 237 ? 0.025 13.971 1.865 1.00 95.06 237 LYS A CA 1
ATOM 1788 C C . LYS A 1 237 ? 1.423 13.414 1.672 1.00 95.06 237 LYS A C 1
ATOM 1790 O O . LYS A 1 237 ? 2.258 13.518 2.569 1.00 95.06 237 LYS A O 1
ATOM 1795 N N . GLN A 1 238 ? 1.679 12.852 0.506 1.00 96.94 238 GLN A N 1
ATOM 1796 C CA . GLN A 1 238 ? 3.024 12.521 0.058 1.00 96.94 238 GLN A CA 1
ATOM 1797 C C . GLN A 1 238 ? 3.179 12.896 -1.409 1.00 96.94 238 GLN A C 1
ATOM 1799 O O . GLN A 1 238 ? 2.195 12.958 -2.150 1.00 96.94 238 GLN A O 1
ATOM 1804 N N . THR A 1 239 ? 4.413 13.155 -1.821 1.00 95.38 239 THR A N 1
ATOM 1805 C CA . THR A 1 239 ? 4.752 13.382 -3.223 1.00 95.38 239 THR A CA 1
ATOM 1806 C C . THR A 1 239 ? 5.551 12.211 -3.765 1.00 95.38 239 THR A C 1
ATOM 1808 O O . THR A 1 239 ? 6.259 11.530 -3.022 1.00 95.38 239 THR A O 1
ATOM 1811 N N . TYR A 1 240 ? 5.410 11.953 -5.061 1.00 95.69 240 TYR A N 1
ATOM 1812 C CA . TYR A 1 240 ? 6.159 10.918 -5.767 1.00 95.69 240 TYR A CA 1
ATOM 1813 C C . TYR A 1 240 ? 6.444 11.346 -7.203 1.00 95.69 240 TYR A C 1
ATOM 1815 O O . TYR A 1 240 ? 5.792 12.234 -7.755 1.00 95.69 240 TYR A O 1
ATOM 1823 N N . GLU A 1 241 ? 7.440 10.715 -7.810 1.00 96.88 241 GLU A N 1
ATOM 1824 C CA . GLU A 1 241 ? 7.788 10.920 -9.210 1.00 96.88 241 GLU A CA 1
ATOM 1825 C C . GLU A 1 241 ? 7.105 9.855 -10.067 1.00 96.88 241 GLU A C 1
ATOM 1827 O O . GLU A 1 241 ? 7.240 8.658 -9.795 1.00 96.88 241 GLU A O 1
ATOM 1832 N N . ILE A 1 242 ? 6.399 10.291 -11.110 1.00 92.81 242 ILE A N 1
ATOM 1833 C CA . ILE A 1 242 ? 5.969 9.426 -12.210 1.00 92.81 242 ILE A CA 1
ATOM 1834 C C . ILE A 1 242 ? 7.088 9.413 -13.241 1.00 92.81 242 ILE A C 1
ATOM 1836 O O . ILE A 1 242 ? 7.550 10.466 -13.682 1.00 92.81 242 ILE A O 1
ATOM 1840 N N . TRP A 1 243 ? 7.525 8.219 -13.617 1.00 93.00 243 TRP A N 1
ATOM 1841 C CA . TRP A 1 243 ? 8.562 8.002 -14.617 1.00 93.00 243 TRP A CA 1
ATOM 1842 C C . TRP A 1 243 ? 7.941 7.677 -15.976 1.00 93.00 243 TRP A C 1
ATOM 1844 O O . TRP A 1 243 ? 6.804 7.220 -16.055 1.00 93.00 243 TRP A O 1
ATOM 1854 N N . THR A 1 244 ? 8.693 7.889 -17.057 1.00 89.44 244 THR A N 1
ATOM 1855 C CA . THR A 1 244 ? 8.235 7.660 -18.443 1.00 89.44 244 THR A CA 1
ATOM 1856 C C . THR A 1 244 ? 7.863 6.204 -18.750 1.00 89.44 244 THR A C 1
ATOM 1858 O O . THR A 1 244 ? 7.192 5.936 -19.741 1.00 89.44 244 THR A O 1
ATOM 1861 N N . ASP A 1 245 ? 8.280 5.258 -17.906 1.00 89.12 245 ASP A N 1
ATOM 1862 C CA . ASP A 1 245 ? 7.890 3.842 -17.950 1.00 89.12 245 ASP A CA 1
ATOM 1863 C C . ASP A 1 245 ? 6.560 3.553 -17.214 1.00 89.12 245 ASP A C 1
ATOM 1865 O O . ASP A 1 245 ? 6.125 2.405 -17.150 1.00 89.12 245 ASP A O 1
ATOM 1869 N N . GLY A 1 246 ? 5.919 4.579 -16.643 1.00 87.12 246 GLY A N 1
ATOM 1870 C CA . GLY A 1 246 ? 4.696 4.485 -15.844 1.00 87.12 246 GLY A CA 1
ATOM 1871 C C . GLY A 1 246 ? 4.922 4.134 -14.370 1.00 87.12 246 GLY A C 1
ATOM 1872 O O . GLY A 1 246 ? 3.967 4.112 -13.591 1.00 87.12 246 GLY A O 1
ATOM 1873 N N . SER A 1 247 ? 6.163 3.871 -13.949 1.00 90.81 247 SER A N 1
ATOM 1874 C CA . SER A 1 247 ? 6.464 3.548 -12.555 1.00 90.81 247 SER A CA 1
ATOM 1875 C C . SER A 1 247 ? 6.383 4.780 -11.646 1.00 90.81 247 SER A C 1
ATOM 1877 O O . SER A 1 247 ? 6.696 5.904 -12.044 1.00 90.81 247 SER A O 1
ATOM 1879 N N . LYS A 1 248 ? 5.978 4.556 -10.390 1.00 94.31 248 LYS A N 1
ATOM 1880 C CA . LYS A 1 248 ? 5.972 5.566 -9.324 1.00 94.31 248 LYS A CA 1
ATOM 1881 C C . LYS A 1 248 ? 7.136 5.303 -8.374 1.00 94.31 248 LYS A C 1
ATOM 1883 O O . LYS A 1 248 ? 7.199 4.226 -7.780 1.00 94.31 248 LYS A O 1
ATOM 1888 N N . LYS A 1 249 ? 8.057 6.257 -8.228 1.00 91.00 249 LYS A N 1
ATOM 1889 C CA . LYS A 1 249 ? 9.274 6.115 -7.403 1.00 91.00 249 LYS A CA 1
ATOM 1890 C C . LYS A 1 249 ? 9.506 7.3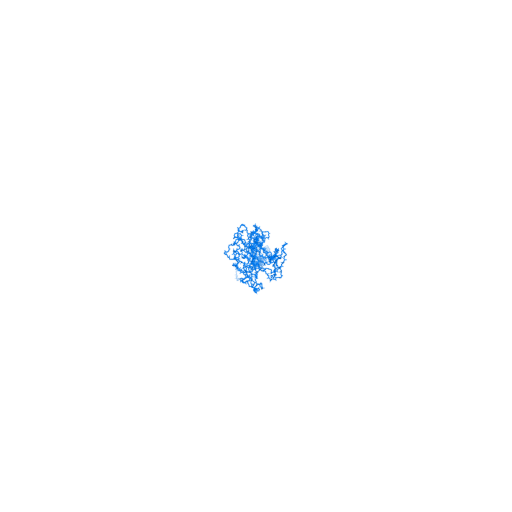66 -6.549 1.00 91.00 249 LYS A C 1
ATOM 1892 O O . LYS A 1 249 ? 8.828 8.376 -6.725 1.00 91.00 249 LYS A O 1
ATOM 1897 N N . ASN A 1 250 ? 10.482 7.292 -5.640 1.00 92.62 250 ASN A N 1
ATOM 1898 C CA . ASN A 1 250 ? 10.951 8.419 -4.821 1.00 92.62 250 ASN A CA 1
ATOM 1899 C C . ASN A 1 250 ? 9.838 9.093 -4.005 1.00 92.62 250 ASN A C 1
ATOM 1901 O O . ASN A 1 250 ? 9.658 10.308 -4.044 1.00 92.62 250 ASN A O 1
ATOM 1905 N N . TYR A 1 251 ? 9.081 8.280 -3.268 1.00 95.69 251 TYR A N 1
ATOM 1906 C CA . TYR A 1 251 ? 8.061 8.779 -2.352 1.00 95.69 251 TYR A CA 1
ATOM 1907 C C . TYR A 1 251 ? 8.701 9.616 -1.238 1.00 95.69 251 TYR A C 1
ATOM 1909 O O . TYR A 1 251 ? 9.631 9.156 -0.577 1.00 95.69 251 TYR A O 1
ATOM 1917 N N . SER A 1 252 ? 8.162 10.809 -0.974 1.00 92.94 252 SER A N 1
ATOM 1918 C CA . SER A 1 252 ? 8.624 11.700 0.105 1.00 92.94 252 SER A CA 1
ATOM 1919 C C . SER A 1 252 ? 8.379 11.156 1.518 1.00 92.94 252 SER A C 1
ATOM 1921 O O . SER A 1 252 ? 8.798 11.770 2.496 1.00 92.94 252 SER A O 1
ATOM 1923 N N . GLY A 1 253 ? 7.627 10.058 1.632 1.00 93.75 253 GLY A N 1
ATOM 1924 C CA . GLY A 1 253 ? 6.968 9.650 2.866 1.00 93.75 253 GLY A CA 1
ATOM 1925 C C . GLY A 1 253 ? 5.734 10.507 3.168 1.00 93.75 253 GLY A C 1
ATOM 1926 O O . GLY A 1 253 ? 5.573 11.620 2.658 1.00 93.75 253 GLY A O 1
ATOM 1927 N N . TRP A 1 254 ? 4.847 9.966 4.003 1.00 94.06 254 TRP A N 1
ATOM 1928 C CA . TRP A 1 254 ? 3.619 10.638 4.422 1.00 94.06 254 TRP A CA 1
ATOM 1929 C C . TRP A 1 254 ? 3.914 11.744 5.432 1.00 94.06 254 TRP A C 1
ATOM 1931 O O . TRP A 1 254 ? 4.408 11.477 6.526 1.00 94.06 254 TRP A O 1
ATOM 1941 N N . VAL A 1 255 ? 3.534 12.975 5.096 1.00 93.50 255 VAL A N 1
ATOM 1942 C CA . VAL A 1 255 ? 3.600 14.132 5.996 1.00 93.50 255 VAL A CA 1
ATOM 1943 C C . VAL A 1 255 ? 2.199 14.624 6.334 1.00 93.50 255 VAL A C 1
ATOM 1945 O O . VAL A 1 255 ? 1.289 14.559 5.510 1.00 93.50 255 VAL A O 1
ATOM 1948 N N . VAL A 1 256 ? 2.003 15.124 7.554 1.00 94.38 256 VAL A N 1
ATOM 1949 C CA . VAL A 1 256 ? 0.710 15.676 7.985 1.00 94.38 256 VAL A CA 1
ATOM 1950 C C . VAL A 1 256 ? 0.466 17.006 7.271 1.00 94.38 256 VAL A C 1
ATOM 1952 O O . VAL A 1 256 ? 1.241 17.945 7.426 1.00 94.38 256 VAL A O 1
ATOM 1955 N N . SER A 1 257 ? -0.614 17.094 6.493 1.00 92.12 257 SER A N 1
ATOM 1956 C CA . SER A 1 257 ? -1.048 18.336 5.844 1.00 92.12 257 SER A CA 1
ATOM 1957 C C . SER A 1 257 ? -2.037 19.120 6.698 1.00 92.12 257 SER A C 1
ATOM 1959 O O . SER A 1 257 ? -2.033 20.346 6.672 1.00 92.12 257 SER A O 1
ATOM 1961 N N . SER A 1 258 ? -2.894 18.423 7.445 1.00 91.62 258 SER A N 1
ATOM 1962 C CA . SER A 1 258 ? -3.789 19.030 8.427 1.00 91.62 258 SER A CA 1
ATOM 1963 C C . SER A 1 258 ? -4.192 18.013 9.492 1.00 91.62 258 SER A C 1
ATOM 1965 O O . SER A 1 258 ? -4.216 16.804 9.258 1.00 91.62 258 SER A O 1
ATOM 1967 N N . LYS A 1 259 ? -4.491 18.508 10.693 1.00 93.50 259 LYS A N 1
ATOM 1968 C CA . LYS A 1 259 ? -4.914 17.704 11.842 1.00 93.50 259 LYS A CA 1
ATOM 1969 C C . LYS A 1 259 ? -6.002 18.461 12.591 1.00 93.50 259 LYS A C 1
ATOM 1971 O O . LYS A 1 259 ? -5.787 19.610 12.963 1.00 93.50 259 LYS A O 1
ATOM 1976 N N . ASN A 1 260 ? -7.144 17.818 12.830 1.00 92.00 260 ASN A N 1
ATOM 1977 C CA . ASN A 1 260 ? -8.241 18.383 13.628 1.00 92.00 260 ASN A CA 1
ATOM 1978 C C . ASN A 1 260 ? -8.666 17.479 14.798 1.00 92.00 260 ASN A C 1
ATOM 1980 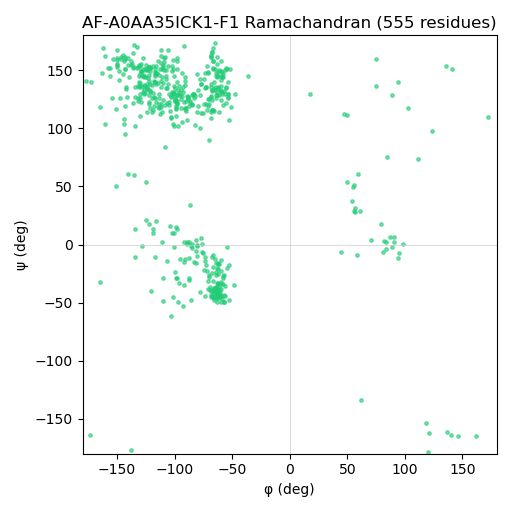O O . ASN A 1 260 ? -9.781 17.611 15.299 1.00 92.00 260 ASN A O 1
ATOM 1984 N N . CYS A 1 261 ? -7.783 16.572 15.222 1.00 89.06 261 CYS A N 1
ATOM 1985 C CA . CYS A 1 261 ? -8.032 15.668 16.339 1.00 89.06 261 CYS A CA 1
ATOM 1986 C C . CYS A 1 261 ? -8.311 16.428 17.638 1.00 89.06 261 CYS A C 1
ATOM 1988 O O . CYS A 1 261 ? -7.559 17.334 18.004 1.00 89.06 261 CYS A O 1
ATOM 1990 N N . LYS A 1 262 ? -9.373 16.025 18.334 1.00 85.94 262 LYS A N 1
ATOM 1991 C CA . LYS A 1 262 ? -9.778 16.527 19.648 1.00 85.94 262 LYS A CA 1
ATOM 1992 C C . LYS A 1 262 ? -9.993 15.350 20.583 1.00 85.94 262 LYS A C 1
ATOM 1994 O O . LYS A 1 262 ? -10.466 14.306 20.145 1.00 85.94 262 LYS A O 1
ATOM 1999 N N . ALA A 1 263 ? -9.662 15.515 21.856 1.00 84.19 263 ALA A N 1
ATOM 2000 C CA . ALA A 1 263 ? -9.934 14.492 22.851 1.00 84.19 263 ALA A CA 1
ATOM 2001 C C . ALA A 1 263 ? -11.444 14.209 22.937 1.00 84.19 263 ALA A C 1
ATOM 2003 O O . ALA A 1 263 ? -12.267 15.121 22.808 1.00 84.19 263 ALA A O 1
ATOM 2004 N N . VAL A 1 264 ? -11.807 12.937 23.112 1.00 81.31 264 VAL A N 1
ATOM 2005 C CA . VAL A 1 264 ? -13.183 12.567 23.453 1.00 81.31 264 VAL A CA 1
ATOM 2006 C C . VAL A 1 264 ? -13.429 13.026 24.890 1.00 81.31 264 VAL A C 1
ATOM 2008 O O . VAL A 1 264 ? -12.693 12.587 25.775 1.00 81.31 264 VAL A O 1
ATOM 2011 N N . PRO A 1 265 ? -14.421 13.894 25.145 1.00 83.50 265 PRO A N 1
ATOM 2012 C CA . PRO A 1 265 ? -14.685 14.367 26.493 1.00 83.50 265 PRO A CA 1
ATOM 2013 C C . PRO A 1 265 ? -15.180 13.226 27.379 1.00 83.50 265 PRO A C 1
ATOM 2015 O O . PRO A 1 265 ? -15.823 12.280 26.911 1.00 83.50 265 PRO A O 1
ATOM 2018 N N . THR A 1 266 ? -14.916 13.348 28.679 1.00 82.75 266 THR A N 1
ATOM 2019 C CA . THR A 1 266 ? -15.465 12.425 29.677 1.00 82.75 266 THR A CA 1
ATOM 2020 C C . THR A 1 266 ? -16.987 12.445 29.596 1.00 82.75 266 THR A C 1
ATOM 2022 O O . THR A 1 266 ? -17.611 13.493 29.762 1.00 82.75 266 THR A O 1
ATOM 2025 N N . THR A 1 267 ? -17.589 11.293 29.315 1.00 81.69 267 THR A N 1
ATOM 2026 C CA . THR A 1 267 ? -19.036 11.183 29.136 1.00 81.69 267 THR A CA 1
ATOM 2027 C C . THR A 1 267 ? -19.542 9.825 29.591 1.00 81.69 267 THR A C 1
ATOM 2029 O O . THR A 1 267 ? -18.842 8.811 29.500 1.00 81.69 267 THR A O 1
ATOM 2032 N N . THR A 1 268 ? -20.781 9.806 30.068 1.00 84.94 268 THR A N 1
ATOM 2033 C CA . THR A 1 268 ? -21.512 8.568 30.318 1.00 84.94 268 THR A CA 1
ATOM 2034 C C . THR A 1 268 ? -21.882 7.964 28.971 1.00 84.94 268 THR A C 1
ATOM 2036 O O . THR A 1 268 ? -22.632 8.562 28.201 1.00 84.94 268 THR A O 1
ATOM 2039 N N . THR A 1 269 ? -21.339 6.789 28.671 1.00 80.00 269 THR A N 1
ATOM 2040 C CA . THR A 1 269 ? -21.586 6.102 27.398 1.00 80.00 269 THR A CA 1
ATOM 2041 C C . THR A 1 269 ? -22.822 5.226 27.469 1.00 80.00 269 THR A C 1
ATOM 2043 O O . THR A 1 269 ? -23.471 4.991 26.456 1.00 80.00 269 THR A O 1
ATOM 2046 N N . GLU A 1 270 ? -23.142 4.724 28.661 1.00 83.38 270 GLU A N 1
ATOM 2047 C CA . GLU A 1 270 ? -24.224 3.775 28.845 1.00 83.38 270 GLU A CA 1
ATOM 2048 C C . GLU A 1 270 ? -24.768 3.808 30.275 1.00 83.38 270 GLU A C 1
ATOM 2050 O O . GLU A 1 270 ? -24.044 4.023 31.249 1.00 83.38 270 GLU A O 1
ATOM 2055 N N . THR A 1 271 ? -26.076 3.600 30.407 1.00 85.81 271 THR A N 1
ATOM 2056 C CA . THR A 1 271 ? -26.745 3.373 31.687 1.00 85.81 271 THR A CA 1
ATOM 2057 C C . THR A 1 271 ? -27.732 2.232 31.502 1.00 85.81 271 THR A C 1
ATOM 2059 O O . THR A 1 271 ? -28.611 2.310 30.645 1.00 85.81 271 THR A O 1
ATOM 2062 N N . ARG A 1 272 ? -27.572 1.163 32.285 1.00 84.31 272 ARG A N 1
ATOM 2063 C CA . ARG A 1 272 ? -28.431 -0.028 32.241 1.00 84.31 272 ARG A CA 1
ATOM 2064 C C . ARG A 1 272 ? -28.906 -0.382 33.642 1.00 84.31 272 ARG A C 1
ATOM 2066 O O . ARG A 1 272 ? -28.126 -0.322 34.589 1.00 84.31 272 ARG A O 1
ATOM 2073 N N . GLU A 1 273 ? -30.169 -0.767 33.776 1.00 86.56 273 GLU A N 1
ATOM 2074 C CA . GLU A 1 273 ? -30.678 -1.339 35.026 1.00 86.56 273 GLU A CA 1
ATOM 2075 C C . GLU A 1 273 ? -29.968 -2.668 35.317 1.00 86.56 273 GLU A C 1
ATOM 2077 O O . GLU A 1 273 ? -29.609 -3.414 34.403 1.00 86.56 273 GLU A O 1
ATOM 2082 N N . GLY A 1 274 ? -29.741 -2.948 36.597 1.00 83.88 274 GLY A N 1
ATOM 2083 C CA . GLY A 1 274 ? -29.003 -4.117 37.042 1.00 83.88 274 GLY A CA 1
ATOM 2084 C C . GLY A 1 274 ? -29.457 -4.614 38.404 1.00 83.88 274 GLY A C 1
ATOM 2085 O O . GLY A 1 274 ? -29.978 -3.855 39.226 1.00 83.88 274 GLY A O 1
ATOM 2086 N N . VAL A 1 275 ? -29.218 -5.900 38.633 1.00 86.19 275 VAL A N 1
ATOM 2087 C CA . VAL A 1 275 ? -29.449 -6.564 39.912 1.00 86.19 275 VAL A CA 1
ATOM 2088 C C . VAL A 1 275 ? -28.162 -7.262 40.319 1.00 86.19 275 VAL A C 1
ATOM 2090 O O . VAL A 1 275 ? -27.565 -7.976 39.515 1.00 86.19 275 VAL A O 1
ATOM 2093 N N . GLN A 1 276 ? -27.726 -7.027 41.551 1.00 88.00 276 GLN A N 1
ATOM 2094 C CA . GLN A 1 276 ? -26.688 -7.821 42.198 1.00 88.00 276 GLN A CA 1
ATOM 2095 C C . GLN A 1 276 ? -27.326 -8.689 43.276 1.00 88.00 276 GLN A C 1
ATOM 2097 O O . GLN A 1 276 ? -28.275 -8.272 43.939 1.00 88.00 276 GLN A O 1
ATOM 2102 N N . GLU A 1 277 ? -26.787 -9.886 43.453 1.00 89.50 277 GLU A N 1
ATOM 2103 C CA . GLU A 1 277 ? -27.266 -10.853 44.432 1.00 89.50 277 GLU A CA 1
ATOM 2104 C C . GLU A 1 277 ? -26.180 -11.099 45.470 1.00 89.50 277 GLU A C 1
ATOM 2106 O O . GLU A 1 277 ? -24.999 -11.225 45.141 1.00 89.50 277 GLU A O 1
ATOM 2111 N N . GLU A 1 278 ? -26.585 -11.182 46.729 1.00 88.44 278 GLU A N 1
ATOM 2112 C CA . GLU A 1 278 ? -25.743 -11.688 47.804 1.00 88.44 278 GLU A CA 1
ATOM 2113 C C . GLU A 1 278 ? -26.576 -12.550 48.750 1.00 88.44 278 GLU A C 1
ATOM 2115 O O . GLU A 1 278 ? -27.796 -12.399 48.854 1.00 88.44 278 GLU A O 1
ATOM 2120 N N . THR A 1 279 ? -25.934 -13.482 49.445 1.00 87.12 279 THR A N 1
ATOM 2121 C CA . THR A 1 279 ? -26.640 -14.342 50.396 1.00 87.12 279 THR A CA 1
ATOM 2122 C C . THR A 1 279 ? -27.072 -13.540 51.624 1.00 87.12 279 THR A C 1
ATOM 2124 O O . THR A 1 279 ? -26.376 -12.615 52.051 1.00 87.12 279 THR A O 1
ATOM 2127 N N . CYS A 1 280 ? -28.198 -13.917 52.239 1.00 76.12 280 CYS A N 1
ATOM 2128 C CA . CYS A 1 280 ? -28.640 -13.298 53.493 1.00 76.12 280 CYS A CA 1
ATOM 2129 C C . CYS A 1 280 ? -27.587 -13.420 54.607 1.00 76.12 280 CYS A C 1
ATOM 2131 O O . CYS A 1 280 ? -27.434 -12.491 55.396 1.00 76.12 280 CYS A O 1
ATOM 2133 N N . ASP A 1 281 ? -26.827 -14.518 54.645 1.00 78.12 281 ASP A N 1
ATOM 2134 C CA . ASP A 1 281 ? -25.710 -14.681 55.582 1.00 78.12 281 ASP A CA 1
ATOM 2135 C C . ASP A 1 281 ? -24.596 -13.652 55.342 1.00 78.12 281 ASP A C 1
ATOM 2137 O O . ASP A 1 281 ? -24.136 -13.016 56.288 1.00 78.12 281 ASP A O 1
ATOM 2141 N N . SER A 1 282 ? -24.203 -13.441 54.076 1.00 82.88 282 SER A N 1
ATOM 2142 C CA . SER A 1 282 ? -23.167 -12.470 53.702 1.00 82.88 282 SER A CA 1
ATOM 2143 C C . SER A 1 282 ? -23.603 -11.035 53.982 1.00 82.88 282 SER A C 1
ATOM 2145 O O . SER A 1 282 ? -22.795 -10.245 54.457 1.00 82.88 282 SER A O 1
ATOM 2147 N N . TYR A 1 283 ? -24.866 -10.694 53.708 1.00 82.69 283 TYR A N 1
ATOM 2148 C CA . TYR A 1 283 ? -25.404 -9.359 53.981 1.00 82.69 283 TYR A CA 1
ATOM 2149 C C . TYR A 1 283 ? -25.454 -9.040 55.481 1.00 82.69 283 TYR A C 1
ATOM 2151 O O . TYR A 1 283 ? -25.196 -7.907 55.877 1.00 82.69 283 TYR A O 1
ATOM 2159 N N . ASN A 1 284 ? -25.781 -10.031 56.318 1.00 74.44 284 ASN A N 1
ATOM 2160 C CA . ASN A 1 284 ? -25.855 -9.862 57.771 1.00 74.44 284 ASN A CA 1
ATOM 2161 C C . ASN A 1 284 ? -24.515 -10.127 58.486 1.00 74.44 284 ASN A C 1
ATOM 2163 O O . ASN A 1 284 ? -24.480 -10.075 59.712 1.00 74.44 284 ASN A O 1
ATOM 2167 N N . GLU A 1 285 ? -23.438 -10.423 57.749 1.00 80.25 285 GLU A N 1
ATOM 2168 C CA . GLU A 1 285 ? -22.105 -10.733 58.291 1.00 80.25 285 GLU A CA 1
ATOM 2169 C C . GLU A 1 285 ? -22.108 -11.879 59.329 1.00 80.25 285 GLU A C 1
ATOM 2171 O O . GLU A 1 285 ? -21.380 -11.857 60.323 1.00 80.25 285 GLU A O 1
ATOM 2176 N N . VAL A 1 286 ? -22.938 -12.905 59.112 1.00 70.06 286 VAL A N 1
ATOM 2177 C CA . VAL A 1 286 ? -23.078 -14.062 60.018 1.00 70.06 286 VAL A CA 1
ATOM 2178 C C . VAL A 1 286 ? -22.535 -15.357 59.399 1.00 70.06 286 VAL 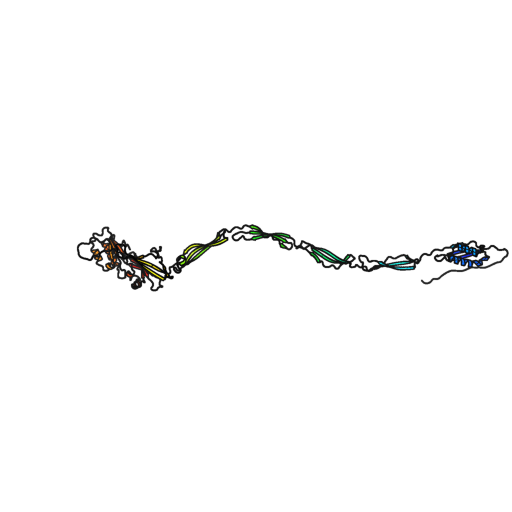A C 1
ATOM 2180 O O . VAL A 1 286 ? -22.366 -15.438 58.180 1.00 70.06 286 VAL A O 1
ATOM 2183 N N . PRO A 1 287 ? -22.255 -16.404 60.207 1.00 71.81 287 PRO A N 1
ATOM 2184 C CA . PRO A 1 287 ? -21.828 -17.698 59.683 1.00 71.81 287 PRO A CA 1
ATOM 2185 C C . PRO A 1 287 ? -22.844 -18.300 58.706 1.00 71.81 287 PRO A C 1
ATOM 2187 O O . PRO A 1 287 ? -24.054 -18.207 58.924 1.00 71.81 287 PRO A O 1
ATOM 2190 N N . ALA A 1 288 ? -22.341 -18.979 57.673 1.00 71.38 288 ALA A N 1
ATOM 2191 C CA . ALA A 1 288 ? -23.169 -19.642 56.671 1.00 71.38 288 ALA A CA 1
ATOM 2192 C C . ALA A 1 288 ? -24.158 -20.641 57.305 1.00 71.38 288 ALA A C 1
ATOM 2194 O O . ALA A 1 288 ? -23.786 -21.433 58.177 1.00 71.38 288 ALA A O 1
ATOM 2195 N N . GLY A 1 289 ? -25.411 -20.605 56.848 1.00 68.06 289 GLY A N 1
ATOM 2196 C CA . GLY A 1 289 ? -26.514 -21.418 57.361 1.00 68.06 289 GLY A CA 1
ATOM 2197 C C . GLY A 1 289 ? -27.311 -20.770 58.498 1.00 68.06 289 GLY A C 1
ATOM 2198 O O . GLY A 1 289 ? -28.184 -21.429 59.057 1.00 68.06 289 GLY A O 1
ATOM 2199 N N . THR A 1 290 ? -27.045 -19.506 58.849 1.00 63.38 290 THR A N 1
ATOM 2200 C CA . THR A 1 290 ? -27.824 -18.773 59.867 1.00 63.38 290 THR A CA 1
ATOM 2201 C C . THR A 1 290 ? -29.157 -18.281 59.295 1.00 63.38 290 THR A C 1
ATOM 2203 O O . THR A 1 290 ? -30.200 -18.379 59.948 1.00 63.38 290 THR A O 1
ATOM 2206 N N . PHE A 1 291 ? -29.133 -17.793 58.057 1.00 68.25 291 PHE A N 1
ATOM 2207 C CA . PHE A 1 291 ? -30.286 -17.369 57.279 1.00 68.25 291 PHE A CA 1
ATOM 2208 C C . PHE A 1 291 ? -30.367 -18.137 55.960 1.00 68.25 291 PHE A C 1
ATOM 2210 O O . PHE A 1 291 ? -29.377 -18.340 55.265 1.00 68.25 291 PHE A O 1
ATOM 2217 N N . SER A 1 292 ? -31.582 -18.498 55.559 1.00 75.62 292 SER A N 1
ATOM 2218 C CA . SER A 1 292 ? -31.885 -18.880 54.179 1.00 75.62 292 SER A CA 1
ATOM 2219 C C . SER A 1 292 ? -32.380 -17.670 53.394 1.00 75.62 292 SER A C 1
ATOM 2221 O O . SER A 1 292 ? -33.097 -16.846 53.962 1.00 75.62 292 SER A O 1
ATOM 2223 N N . GLY A 1 293 ? -32.089 -17.620 52.095 1.00 78.44 293 GLY A N 1
ATOM 2224 C CA . GLY A 1 293 ? -32.591 -16.596 51.176 1.00 78.44 293 GLY A CA 1
ATOM 2225 C C . GLY A 1 293 ? -31.482 -15.785 50.502 1.00 78.44 293 GLY A C 1
ATOM 2226 O O . GLY A 1 293 ? -30.290 -16.000 50.744 1.00 78.44 293 GLY A O 1
ATOM 2227 N N . THR A 1 294 ? -31.903 -14.829 49.679 1.00 81.50 294 THR A N 1
ATOM 2228 C CA . THR A 1 294 ? -31.043 -13.951 48.873 1.00 81.50 294 THR A CA 1
ATOM 2229 C C . THR A 1 294 ? -31.472 -12.498 49.050 1.00 81.50 294 THR A C 1
ATOM 2231 O O . THR A 1 294 ? -32.663 -12.178 48.996 1.00 81.50 294 THR A O 1
ATOM 2234 N N . VAL A 1 295 ? -30.499 -11.608 49.230 1.00 77.12 295 VAL A N 1
ATOM 2235 C CA . VAL A 1 295 ? -30.714 -10.162 49.181 1.00 77.12 295 VAL A CA 1
ATOM 2236 C C . VAL A 1 295 ? -30.502 -9.688 47.747 1.00 77.12 295 VAL A C 1
ATOM 2238 O O . VAL A 1 295 ? -29.435 -9.899 47.166 1.00 77.12 295 VAL A O 1
ATOM 2241 N N . TYR A 1 296 ? -31.513 -9.029 47.181 1.00 80.06 296 TYR A N 1
ATOM 2242 C CA . TYR A 1 296 ? -31.449 -8.451 45.839 1.00 80.06 296 TYR A CA 1
ATOM 2243 C C . TYR A 1 296 ? -31.144 -6.951 45.920 1.00 80.06 296 TYR A C 1
ATOM 2245 O O . TYR A 1 296 ? -31.916 -6.158 46.468 1.00 80.06 296 TYR A O 1
ATOM 2253 N N . LYS A 1 297 ? -30.005 -6.549 45.353 1.00 84.75 297 LYS A N 1
ATOM 2254 C CA . LYS A 1 297 ? -29.559 -5.159 45.199 1.00 84.75 297 LYS A CA 1
ATOM 2255 C C . LYS A 1 297 ? -29.982 -4.643 43.831 1.00 84.75 297 LYS A C 1
ATOM 2257 O O . LYS A 1 297 ? -29.351 -4.973 42.831 1.00 84.75 297 LYS A O 1
ATOM 2262 N N . TYR A 1 298 ? -31.006 -3.799 43.782 1.00 80.62 298 TYR A N 1
ATOM 2263 C CA . TYR A 1 298 ? -31.465 -3.166 42.545 1.00 80.62 298 TYR A CA 1
ATOM 2264 C C . TYR A 1 298 ? -30.785 -1.812 42.354 1.00 80.62 298 TYR A C 1
ATOM 2266 O O . TYR A 1 298 ? -30.699 -1.002 43.283 1.00 80.62 298 TYR A O 1
ATOM 2274 N N . GLY A 1 299 ? -30.318 -1.535 41.143 1.00 86.25 299 GLY A N 1
ATOM 2275 C CA . GLY A 1 299 ? -29.602 -0.303 40.837 1.00 86.25 299 GLY A CA 1
ATOM 2276 C C . GLY A 1 299 ? -29.306 -0.153 39.354 1.00 86.25 299 GLY A C 1
ATOM 2277 O O . GLY A 1 299 ? -29.893 -0.833 38.515 1.00 86.25 299 GLY A O 1
ATOM 2278 N N . THR A 1 300 ? -28.383 0.745 39.031 1.00 87.69 300 THR A N 1
ATOM 2279 C CA . THR A 1 300 ? -27.964 1.002 37.651 1.00 87.69 300 THR A CA 1
ATOM 2280 C C . THR A 1 300 ? -26.469 0.808 37.480 1.00 87.69 300 THR A C 1
ATOM 2282 O O . THR A 1 300 ? -25.663 1.308 38.264 1.00 87.69 300 THR A O 1
ATOM 2285 N N . TYR A 1 301 ? -26.084 0.096 36.426 1.00 86.75 301 TYR A N 1
ATOM 2286 C CA . TYR A 1 301 ? -24.724 0.112 35.911 1.00 86.75 301 TYR A CA 1
ATOM 2287 C C . TYR A 1 301 ? -24.542 1.371 35.070 1.00 86.75 301 TYR A C 1
ATOM 2289 O O . TYR A 1 301 ? -25.251 1.575 34.084 1.00 86.75 301 TYR A O 1
ATOM 2297 N N . ILE A 1 302 ? -23.604 2.221 35.477 1.00 87.56 302 ILE A N 1
ATOM 2298 C CA . ILE A 1 302 ? -23.237 3.445 34.770 1.00 87.56 302 ILE A CA 1
ATOM 2299 C C . ILE A 1 302 ? -21.841 3.232 34.201 1.00 87.56 302 ILE A C 1
ATOM 2301 O O . ILE A 1 302 ? -20.874 3.108 34.959 1.00 87.56 302 ILE A O 1
ATOM 2305 N N . THR A 1 303 ? -21.741 3.197 32.875 1.00 88.94 303 THR A N 1
ATOM 2306 C CA . THR A 1 303 ? -20.462 3.118 32.169 1.00 88.94 303 THR A CA 1
ATOM 2307 C C . THR A 1 303 ? -20.051 4.511 31.726 1.00 88.94 303 THR A C 1
ATOM 2309 O O . THR A 1 303 ? -20.795 5.207 31.034 1.00 88.94 303 THR A O 1
ATOM 2312 N N . THR A 1 304 ? -18.859 4.929 32.138 1.00 86.56 304 THR A N 1
ATOM 2313 C CA . THR A 1 304 ? -18.310 6.253 31.837 1.00 86.56 304 THR A CA 1
ATOM 2314 C C . THR A 1 304 ? -16.978 6.091 31.121 1.00 86.56 304 THR A C 1
ATOM 2316 O O . THR A 1 304 ? -16.102 5.368 31.594 1.00 86.56 304 THR A O 1
ATOM 2319 N N . TYR A 1 305 ? -16.818 6.766 29.984 1.00 84.81 305 TYR A N 1
ATOM 2320 C CA . TYR A 1 305 ? -15.523 6.916 29.330 1.00 84.81 305 TYR A CA 1
ATOM 2321 C C . TYR A 1 305 ? -14.761 8.071 29.980 1.00 84.81 305 TYR A C 1
ATOM 2323 O O . TYR A 1 305 ? -15.306 9.165 30.115 1.00 84.81 305 TYR A O 1
ATOM 2331 N N . SER A 1 306 ? -13.506 7.835 30.361 1.00 83.94 306 SER A N 1
ATOM 2332 C CA . SER A 1 306 ? -12.618 8.851 30.931 1.00 83.94 306 SER A CA 1
ATOM 2333 C C . SER A 1 306 ? -11.652 9.391 29.881 1.00 83.94 306 SER A C 1
ATOM 2335 O O . SER A 1 306 ? -10.882 8.636 29.284 1.00 83.94 306 SER A O 1
ATOM 2337 N N . GLU A 1 307 ? -11.634 10.713 29.709 1.00 82.88 307 GLU A N 1
ATOM 2338 C CA . GLU A 1 307 ? -10.675 11.401 28.836 1.00 82.88 307 GLU A CA 1
ATOM 2339 C C . GLU A 1 307 ? -9.223 11.215 29.316 1.00 82.88 307 GLU A C 1
ATOM 2341 O O . GLU A 1 307 ? -8.311 11.048 28.506 1.00 82.88 307 GLU A O 1
ATOM 2346 N N . THR A 1 308 ? -9.007 11.188 30.637 1.00 82.62 308 THR A N 1
ATOM 2347 C CA . THR A 1 308 ? -7.672 11.107 31.248 1.00 82.62 308 THR A CA 1
ATOM 2348 C C . THR A 1 308 ? -7.050 9.721 31.106 1.00 82.62 308 THR A C 1
ATOM 2350 O O . THR A 1 308 ? -5.870 9.607 30.783 1.00 82.62 308 THR A O 1
ATOM 2353 N N . THR A 1 309 ? -7.827 8.660 31.352 1.00 82.62 309 THR A N 1
ATOM 2354 C CA . THR A 1 309 ? -7.319 7.275 31.326 1.00 82.62 309 THR A CA 1
ATOM 2355 C C . THR A 1 309 ? -7.548 6.584 29.987 1.00 82.62 309 THR A C 1
ATOM 2357 O O . THR A 1 309 ? -6.958 5.533 29.745 1.00 82.62 309 THR A O 1
ATOM 2360 N N . LYS A 1 310 ? -8.377 7.164 29.106 1.00 82.00 310 LYS A N 1
ATOM 2361 C CA . LYS A 1 310 ? -8.766 6.606 27.799 1.00 82.00 310 LYS A CA 1
ATOM 2362 C C . LYS A 1 310 ? -9.392 5.212 27.900 1.00 82.00 310 LYS A C 1
ATOM 2364 O O . LYS A 1 310 ? -9.238 4.383 27.005 1.00 82.00 310 LYS A O 1
ATOM 2369 N N . GLN A 1 311 ? -10.082 4.953 29.007 1.00 82.06 311 GLN A N 1
ATOM 2370 C CA . GLN A 1 311 ? -10.735 3.684 29.314 1.00 82.06 311 GLN A CA 1
ATOM 2371 C C . GLN A 1 311 ? -12.177 3.921 29.759 1.00 82.06 311 GLN A C 1
ATOM 2373 O O . GLN A 1 311 ? -12.525 4.991 30.265 1.00 82.06 311 GLN A O 1
ATOM 2378 N N . THR A 1 312 ? -13.012 2.904 29.565 1.00 85.69 312 THR A N 1
ATOM 2379 C CA . THR A 1 312 ? -14.370 2.845 30.106 1.00 85.69 312 THR A CA 1
ATOM 2380 C C . THR A 1 312 ? -14.362 2.132 31.446 1.00 85.69 312 THR A C 1
ATOM 2382 O O . THR A 1 312 ? -13.829 1.029 31.548 1.00 85.69 312 THR A O 1
ATOM 2385 N N . ASP A 1 313 ? -15.004 2.728 32.442 1.00 87.62 313 ASP A N 1
ATOM 2386 C CA . ASP A 1 313 ? -15.237 2.115 33.748 1.00 87.62 313 ASP A CA 1
ATOM 2387 C C . ASP A 1 313 ? -16.741 1.956 33.979 1.00 87.62 313 ASP A C 1
ATOM 2389 O O . ASP A 1 313 ? -17.520 2.837 33.609 1.00 87.62 313 ASP A O 1
ATOM 2393 N N . THR A 1 314 ? -17.153 0.831 34.566 1.00 90.00 314 THR A N 1
ATOM 2394 C CA . THR A 1 314 ? -18.563 0.528 34.840 1.00 90.00 314 THR A CA 1
ATOM 2395 C C . THR A 1 314 ? -18.767 0.363 36.333 1.00 90.00 314 THR A C 1
ATOM 2397 O O . THR A 1 314 ? -18.257 -0.578 36.937 1.00 90.00 314 THR A O 1
ATOM 2400 N N . LYS A 1 315 ? -19.564 1.253 36.927 1.00 89.38 315 LYS A N 1
ATOM 2401 C CA . LYS A 1 315 ? -19.884 1.214 38.358 1.00 89.38 315 LYS A CA 1
ATOM 2402 C C . LYS A 1 315 ? -21.357 0.921 38.572 1.00 89.38 315 LYS A C 1
ATOM 2404 O O . LYS A 1 315 ? -22.210 1.469 37.879 1.00 89.38 315 LYS A O 1
ATOM 2409 N N . PHE A 1 316 ? -21.648 0.082 39.560 1.00 88.19 316 PHE A N 1
ATOM 2410 C CA . PHE A 1 316 ? -23.011 -0.161 40.012 1.00 88.19 316 PHE A CA 1
ATOM 2411 C C . PHE A 1 316 ? -23.408 0.886 41.056 1.00 88.19 316 PHE A C 1
ATOM 2413 O O . PHE A 1 316 ? -22.755 1.021 42.092 1.00 88.19 316 PHE A O 1
ATOM 2420 N N . LYS A 1 317 ? -24.478 1.632 40.788 1.00 86.31 317 LYS A N 1
ATOM 2421 C CA . LYS A 1 317 ? -25.072 2.592 41.716 1.00 86.31 317 LYS A CA 1
ATOM 2422 C C . LYS A 1 317 ? -26.333 1.981 42.320 1.00 86.31 317 LYS A C 1
ATOM 2424 O O . LYS A 1 317 ? -27.348 1.842 41.638 1.00 86.31 317 LYS A O 1
ATOM 2429 N N . LEU A 1 318 ? -26.258 1.626 43.601 1.00 83.06 318 LEU A N 1
ATOM 2430 C CA . LEU A 1 318 ? -27.376 1.050 44.347 1.00 83.06 318 LEU A CA 1
ATOM 2431 C C . LEU A 1 318 ? -28.549 2.041 44.427 1.00 83.06 318 LEU A C 1
ATOM 2433 O O . LEU A 1 318 ? -28.351 3.217 44.736 1.00 83.06 318 LEU A O 1
ATOM 2437 N N . ARG A 1 319 ? -29.765 1.547 44.178 1.00 81.00 319 ARG A N 1
ATOM 2438 C CA . ARG A 1 319 ? -31.019 2.298 44.327 1.00 81.00 319 ARG A CA 1
ATOM 2439 C C . ARG A 1 319 ? -31.847 1.780 45.497 1.00 81.00 319 ARG A C 1
ATOM 2441 O O . ARG A 1 319 ? -32.324 2.576 46.297 1.00 81.00 319 ARG A O 1
ATOM 2448 N N . SER A 1 320 ? -32.036 0.467 45.581 1.00 77.62 320 SER A N 1
ATOM 2449 C CA . SER A 1 320 ? -32.890 -0.159 46.592 1.00 77.62 320 SER A CA 1
ATOM 2450 C C . SER A 1 320 ? -32.454 -1.590 46.901 1.00 77.62 320 SER A C 1
ATOM 2452 O O . SER A 1 320 ? -31.772 -2.233 46.102 1.00 77.62 320 SER A O 1
ATOM 2454 N N . LEU A 1 321 ? -32.871 -2.081 48.066 1.00 80.81 321 LEU A N 1
ATOM 2455 C CA . LEU A 1 321 ? -32.568 -3.412 48.585 1.00 80.81 321 LEU A CA 1
ATOM 2456 C C . LEU A 1 321 ? -33.872 -4.167 48.843 1.00 80.81 321 LEU A C 1
ATOM 2458 O O . LEU A 1 321 ? -34.808 -3.588 49.394 1.00 80.81 321 LEU A O 1
ATOM 2462 N N . ASP A 1 322 ? -33.906 -5.448 48.492 1.00 70.94 322 ASP A N 1
ATOM 2463 C CA . ASP A 1 322 ? -34.952 -6.383 48.904 1.00 70.94 322 ASP A CA 1
ATOM 2464 C C . ASP A 1 322 ? -34.323 -7.531 49.699 1.00 70.94 322 ASP A C 1
ATOM 2466 O O . ASP A 1 322 ? -33.532 -8.311 49.171 1.00 70.94 322 ASP A O 1
ATOM 2470 N N . PHE A 1 323 ? -34.669 -7.602 50.983 1.00 77.81 323 PHE A N 1
ATOM 2471 C CA . PHE A 1 323 ? -34.215 -8.621 51.930 1.00 77.81 323 PHE A CA 1
ATOM 2472 C C . PHE A 1 323 ? -35.384 -9.448 52.488 1.00 77.81 323 PHE A C 1
ATOM 2474 O O . PHE A 1 323 ? -35.230 -10.164 53.477 1.00 77.81 323 PHE A O 1
ATOM 2481 N N . THR A 1 324 ? -36.569 -9.356 51.874 1.00 72.75 324 THR A N 1
ATOM 2482 C CA . THR A 1 324 ? -37.794 -10.011 52.366 1.00 72.75 324 THR A CA 1
ATOM 2483 C C . THR A 1 324 ? -37.707 -11.537 52.370 1.00 72.75 324 THR A C 1
ATOM 2485 O O . THR A 1 324 ? -38.439 -12.192 53.110 1.00 72.75 324 THR A O 1
ATOM 2488 N N . SER A 1 325 ? -36.784 -12.110 51.593 1.00 71.44 325 SER A N 1
ATOM 2489 C CA . SER A 1 325 ? -36.552 -13.554 51.533 1.00 71.44 325 SER A CA 1
ATOM 2490 C C . SER A 1 325 ? -35.696 -14.107 52.688 1.00 71.44 325 SER A C 1
ATOM 2492 O O . SER A 1 325 ? -35.607 -15.326 52.831 1.00 71.44 325 SER A O 1
ATOM 2494 N N . CYS A 1 326 ? -35.084 -13.249 53.518 1.00 72.75 326 CYS A N 1
ATOM 2495 C CA . CYS A 1 326 ? -34.180 -13.676 54.587 1.00 72.75 326 CYS A CA 1
ATOM 2496 C C . CYS A 1 326 ? -34.937 -14.235 55.801 1.00 72.75 326 CYS A C 1
ATOM 2498 O O . CYS A 1 326 ? -35.609 -13.500 56.525 1.00 72.75 326 CYS A O 1
ATOM 2500 N N . VAL A 1 327 ? -34.778 -15.536 56.065 1.00 69.31 327 VAL A N 1
ATOM 2501 C CA . VAL A 1 327 ? -35.449 -16.249 57.168 1.00 69.31 327 VAL A CA 1
ATOM 2502 C C . VAL A 1 327 ? -34.433 -17.023 58.004 1.00 69.31 327 VAL A C 1
ATOM 2504 O O . VAL A 1 327 ? -33.561 -17.689 57.452 1.00 69.31 327 VAL A O 1
ATOM 2507 N N . TYR A 1 328 ? -34.550 -16.952 59.334 1.00 64.88 328 TYR A N 1
ATOM 2508 C CA . TYR A 1 328 ? -33.695 -17.703 60.258 1.00 64.88 328 TYR A CA 1
ATOM 2509 C C . TYR A 1 328 ? -33.859 -19.217 60.095 1.00 64.88 328 TYR A C 1
ATOM 2511 O O . TYR A 1 328 ? -34.981 -19.723 60.063 1.00 64.88 328 TYR A O 1
ATOM 2519 N N . GLN A 1 329 ? -32.735 -19.931 60.083 1.00 64.06 329 GLN A N 1
ATOM 2520 C CA . GLN A 1 329 ? -32.683 -21.392 60.094 1.00 64.06 329 GLN A CA 1
ATOM 2521 C C . GLN A 1 329 ? -32.227 -21.877 61.477 1.00 64.06 329 GLN A C 1
ATOM 2523 O O . GLN A 1 329 ? -31.157 -21.501 61.961 1.00 64.06 329 GLN A O 1
ATOM 2528 N N . PHE A 1 330 ? -33.048 -22.690 62.142 1.00 64.50 330 PHE A N 1
ATOM 2529 C CA . PHE A 1 330 ? -32.736 -23.240 63.462 1.00 64.50 330 PHE A CA 1
ATOM 2530 C C . PHE A 1 330 ? -33.274 -24.660 63.636 1.00 64.50 330 PHE A C 1
ATOM 2532 O O . PHE A 1 330 ? -34.348 -24.989 63.136 1.00 64.50 330 PHE A O 1
ATOM 2539 N N . ASP A 1 331 ? -32.530 -25.465 64.394 1.00 59.88 331 ASP A N 1
ATOM 2540 C CA . ASP A 1 331 ? -32.856 -26.864 64.697 1.00 59.88 331 ASP A CA 1
ATOM 2541 C C . ASP A 1 331 ? -33.566 -27.011 66.043 1.00 59.88 331 ASP A C 1
ATOM 2543 O O . ASP A 1 331 ? -34.407 -27.889 66.230 1.00 59.88 331 ASP A O 1
ATOM 2547 N N . GLU A 1 332 ? -33.221 -26.155 67.004 1.00 58.47 332 GLU A N 1
ATOM 2548 C CA . GLU A 1 332 ? -33.671 -26.288 68.385 1.00 58.47 332 GLU A CA 1
ATOM 2549 C C . GLU A 1 332 ? -33.962 -24.915 68.990 1.00 58.47 332 GLU A C 1
ATOM 2551 O O . GLU A 1 332 ? -33.160 -23.984 68.877 1.00 58.47 332 GLU A O 1
ATOM 2556 N N . ILE A 1 333 ? -35.109 -24.794 69.661 1.00 62.03 333 ILE A N 1
ATOM 2557 C CA . ILE A 1 333 ? -35.461 -23.625 70.469 1.00 62.03 333 ILE A CA 1
ATOM 2558 C C . ILE A 1 333 ? -35.175 -23.965 71.931 1.00 62.03 333 ILE A C 1
ATOM 2560 O O . ILE A 1 333 ? -35.727 -24.921 72.470 1.00 62.03 333 ILE A O 1
ATOM 2564 N N . ILE A 1 334 ? -34.344 -23.158 72.582 1.00 68.44 334 ILE A N 1
ATOM 2565 C CA . ILE A 1 334 ? -33.929 -23.332 73.972 1.00 68.44 334 ILE A CA 1
ATOM 2566 C C . ILE A 1 334 ? -34.472 -22.158 74.791 1.00 68.44 334 ILE A C 1
ATOM 2568 O O . ILE A 1 334 ? -34.112 -20.999 74.568 1.00 68.44 334 ILE A O 1
ATOM 2572 N N . THR A 1 335 ? -35.325 -22.459 75.768 1.00 71.88 335 THR A N 1
ATOM 2573 C CA . THR A 1 335 ? -35.841 -21.470 76.723 1.00 71.88 335 THR A CA 1
ATOM 2574 C C . THR A 1 335 ? -34.952 -21.435 77.959 1.00 71.88 335 THR A C 1
ATOM 2576 O O . THR A 1 335 ? -34.782 -22.448 78.633 1.00 71.88 335 THR A O 1
ATOM 2579 N N . GLU A 1 336 ? -34.409 -20.265 78.277 1.00 74.12 336 GLU A N 1
ATOM 2580 C CA . GLU A 1 336 ? -33.706 -20.013 79.534 1.00 74.12 336 GLU A CA 1
ATOM 2581 C C . GLU A 1 336 ? -34.663 -19.340 80.519 1.00 74.12 336 GLU A C 1
ATOM 2583 O O . GLU A 1 336 ? -35.429 -18.465 80.119 1.00 74.12 336 GLU A O 1
ATOM 2588 N N . THR A 1 337 ? -34.616 -19.720 81.797 1.00 75.50 337 THR A N 1
ATOM 2589 C CA . THR A 1 337 ? -35.452 -19.150 82.866 1.00 75.50 337 THR A CA 1
ATOM 2590 C C . THR A 1 337 ? -34.594 -18.668 84.032 1.00 75.50 337 THR A C 1
ATOM 2592 O O . THR A 1 337 ? -33.601 -19.313 84.363 1.00 75.50 337 THR A O 1
ATOM 2595 N N . GLN A 1 338 ? -34.995 -17.576 84.681 1.00 75.06 338 GLN A N 1
ATOM 2596 C CA . GLN A 1 338 ? -34.389 -17.080 85.917 1.00 75.06 338 GLN A CA 1
ATOM 2597 C C . GLN A 1 338 ? -35.464 -16.649 86.914 1.00 75.06 338 GLN A C 1
ATOM 2599 O O . GLN A 1 338 ? -36.554 -16.237 86.521 1.00 75.06 338 GLN A O 1
ATOM 2604 N N . GLU A 1 339 ? -35.146 -16.723 88.202 1.00 79.06 339 GLU A N 1
ATOM 2605 C CA . GLU A 1 339 ? -36.023 -16.293 89.288 1.00 79.06 339 GLU A CA 1
ATOM 2606 C C . GLU A 1 339 ? -35.356 -15.155 90.065 1.00 79.06 339 GLU A C 1
ATOM 2608 O O . GLU A 1 339 ? -34.205 -15.263 90.487 1.00 79.06 339 GLU A O 1
ATOM 2613 N N . LEU A 1 340 ? -36.076 -14.048 90.225 1.00 78.19 340 LEU A N 1
ATOM 2614 C CA . LEU A 1 340 ? -35.660 -12.865 90.962 1.00 78.19 340 LEU A CA 1
ATOM 2615 C C . LEU A 1 340 ? -36.503 -12.734 92.232 1.00 78.19 340 LEU A C 1
ATOM 2617 O O . LEU A 1 340 ? -37.700 -13.027 92.246 1.00 78.19 340 LEU A O 1
ATOM 2621 N N . GLN A 1 341 ? -35.867 -12.267 93.302 1.00 76.56 341 GLN A N 1
ATOM 2622 C CA . GLN A 1 341 ? -36.549 -11.964 94.558 1.00 76.56 341 GLN A CA 1
ATOM 2623 C C . GLN A 1 341 ? -37.424 -10.715 94.410 1.00 76.56 341 GLN A C 1
ATOM 2625 O O . GLN A 1 341 ? -37.089 -9.791 93.664 1.00 76.56 341 GLN A O 1
ATOM 2630 N N . CYS A 1 342 ? -38.536 -10.683 95.140 1.00 71.00 342 CYS A N 1
ATOM 2631 C CA . CYS A 1 342 ? -39.390 -9.504 95.206 1.00 71.00 342 CYS A CA 1
ATOM 2632 C C . CYS A 1 342 ? -38.674 -8.314 95.870 1.00 71.00 342 CYS A C 1
ATOM 2634 O O . CYS A 1 342 ? -37.814 -8.517 96.733 1.00 71.00 342 CYS A O 1
ATOM 2636 N N . PRO A 1 343 ? -39.028 -7.066 95.511 1.00 74.38 343 PRO A N 1
ATOM 2637 C CA . PRO A 1 343 ? -38.554 -5.878 96.218 1.00 74.38 343 PRO A CA 1
ATOM 2638 C C . PRO A 1 343 ? -38.849 -5.944 97.728 1.00 74.38 343 PRO A C 1
ATOM 2640 O O . PRO A 1 343 ? -39.828 -6.561 98.155 1.00 74.38 343 PRO A O 1
ATOM 2643 N N . ALA A 1 344 ? -38.014 -5.292 98.544 1.00 58.94 344 ALA A N 1
ATOM 2644 C CA . ALA A 1 344 ? -38.130 -5.317 100.004 1.00 58.94 344 ALA A CA 1
ATOM 2645 C C . ALA A 1 344 ? -39.540 -4.910 100.486 1.00 58.94 344 ALA A C 1
ATOM 2647 O O . ALA A 1 344 ? -40.059 -3.868 100.090 1.00 58.94 344 ALA A O 1
ATOM 2648 N N . GLY A 1 345 ? -40.147 -5.728 101.355 1.00 55.41 345 GLY A N 1
ATOM 2649 C CA . GLY A 1 345 ? -41.507 -5.521 101.881 1.00 55.41 345 GLY A CA 1
ATOM 2650 C C . GLY A 1 345 ? -42.610 -6.331 101.186 1.00 55.41 345 GLY A C 1
ATOM 2651 O O . GLY A 1 345 ? -43.772 -6.226 101.575 1.00 55.41 345 GLY A O 1
ATOM 2652 N N . GLN A 1 346 ? -42.266 -7.154 100.192 1.00 65.69 346 GLN A N 1
ATOM 2653 C CA . GLN A 1 346 ? -43.178 -8.081 99.516 1.00 65.69 346 GLN A CA 1
ATOM 2654 C C . GLN A 1 346 ? -42.654 -9.520 99.632 1.00 65.69 346 GLN A C 1
ATOM 2656 O O . GLN A 1 346 ? -41.445 -9.748 99.618 1.00 65.69 346 GLN A O 1
ATOM 2661 N N . SER A 1 347 ? -43.553 -10.497 99.737 1.00 62.28 347 SER A N 1
ATOM 2662 C CA . SER A 1 347 ? -43.234 -11.930 99.686 1.00 62.28 347 SER A CA 1
ATOM 2663 C C . SER A 1 347 ? -43.688 -12.524 98.354 1.00 62.28 347 SER A C 1
ATOM 2665 O O . SER A 1 347 ? -44.805 -12.246 97.921 1.00 62.28 347 SER A O 1
ATOM 2667 N N . GLY A 1 348 ? -42.841 -13.337 97.719 1.00 71.94 348 GLY A N 1
ATOM 2668 C CA . GLY A 1 348 ? -43.097 -13.979 96.425 1.00 71.94 348 GLY A CA 1
ATOM 2669 C C . GLY A 1 348 ? -41.813 -14.120 95.600 1.00 71.94 348 GLY A C 1
ATOM 2670 O O . GLY A 1 348 ? -40.712 -13.926 96.118 1.00 71.94 348 GLY A O 1
ATOM 2671 N N . SER A 1 349 ? -41.955 -14.401 94.306 1.00 71.25 349 SER A N 1
ATOM 2672 C CA . SER A 1 349 ? -40.861 -14.394 93.328 1.00 71.25 349 SER A CA 1
ATOM 2673 C C . SER A 1 349 ? -41.297 -13.866 91.956 1.00 71.25 349 SER A C 1
ATOM 2675 O O . SER A 1 349 ? -42.466 -13.969 91.558 1.00 71.25 349 SER A O 1
ATOM 2677 N N . ILE A 1 350 ? -40.341 -13.279 91.231 1.00 70.81 350 ILE A N 1
ATOM 2678 C CA . ILE A 1 350 ? -40.477 -12.838 89.841 1.00 70.81 350 ILE A CA 1
ATOM 2679 C C . ILE A 1 350 ? -39.758 -13.863 88.965 1.00 70.81 350 ILE A C 1
ATOM 2681 O O . ILE A 1 350 ? -38.532 -13.924 88.962 1.00 70.81 350 ILE A O 1
ATOM 2685 N N . GLN A 1 351 ? -40.494 -14.652 88.191 1.00 69.19 351 GLN A N 1
ATOM 2686 C CA . GLN A 1 351 ? -39.891 -15.525 87.189 1.00 69.19 351 GLN A CA 1
ATOM 2687 C C . GLN A 1 351 ? -39.796 -14.813 85.848 1.00 69.19 351 GLN A C 1
ATOM 2689 O O . GLN A 1 351 ? -40.729 -14.137 85.414 1.00 69.19 351 GLN A O 1
ATOM 2694 N N . GLN A 1 352 ? -38.659 -14.980 85.184 1.00 72.12 352 GLN A N 1
ATOM 2695 C CA . GLN A 1 352 ? -38.401 -14.451 83.858 1.00 72.12 352 GLN A CA 1
ATOM 2696 C C . GLN A 1 352 ? -37.869 -15.542 82.932 1.00 72.12 352 GLN A C 1
ATOM 2698 O O . GLN A 1 352 ? -37.266 -16.514 83.381 1.00 72.12 352 GLN A O 1
ATOM 2703 N N . TYR A 1 353 ? -38.056 -15.369 81.628 1.00 68.12 353 TYR A N 1
ATOM 2704 C CA . TYR A 1 353 ? -37.527 -16.253 80.600 1.00 68.12 353 TYR A CA 1
ATOM 2705 C C . TYR A 1 353 ? -36.975 -15.470 79.406 1.00 68.12 353 TYR A C 1
ATOM 2707 O O . TYR A 1 353 ? -37.366 -14.330 79.162 1.00 68.12 353 TYR A O 1
ATOM 2715 N N . ARG A 1 354 ? -36.079 -16.086 78.639 1.00 72.38 354 ARG A N 1
ATOM 2716 C CA . ARG A 1 354 ? -35.661 -15.620 77.309 1.00 72.38 354 ARG A CA 1
ATOM 2717 C C . ARG A 1 354 ? -35.435 -16.809 76.384 1.00 72.38 354 ARG A C 1
ATOM 2719 O O . ARG A 1 354 ? -35.294 -17.940 76.843 1.00 72.38 354 ARG A O 1
ATOM 2726 N N . ILE A 1 355 ? -35.424 -16.557 75.080 1.00 65.00 355 ILE A N 1
ATOM 2727 C CA . ILE A 1 355 ? -35.327 -17.604 74.061 1.00 65.00 355 ILE A CA 1
ATOM 2728 C C . ILE A 1 355 ? -33.994 -17.459 73.333 1.00 65.00 355 ILE A C 1
ATOM 2730 O O . ILE A 1 355 ? -33.667 -16.382 72.840 1.00 65.00 355 ILE A O 1
ATOM 2734 N N . ARG A 1 356 ? -33.256 -18.561 73.222 1.00 69.38 356 ARG A N 1
ATOM 2735 C CA . ARG A 1 356 ? -32.128 -18.706 72.297 1.00 69.38 356 ARG A CA 1
ATOM 2736 C C . ARG A 1 356 ? -32.397 -19.884 71.371 1.00 69.38 356 ARG A C 1
ATOM 2738 O O . ARG A 1 356 ? -33.065 -20.833 71.765 1.00 69.38 356 ARG A O 1
ATOM 2745 N N . VAL A 1 357 ? -31.894 -19.837 70.150 1.00 62.94 357 VAL A N 1
ATOM 2746 C CA . VAL A 1 357 ? -32.013 -20.937 69.190 1.00 62.94 357 VAL A CA 1
ATOM 2747 C C . VAL A 1 357 ? -30.638 -21.494 68.865 1.00 62.94 357 VAL A C 1
ATOM 2749 O O . VAL A 1 357 ? -29.646 -20.763 68.864 1.00 62.94 357 VAL A O 1
ATOM 2752 N N . LYS A 1 358 ? -30.584 -22.798 68.607 1.00 66.25 358 LYS A N 1
ATOM 2753 C CA . LYS A 1 358 ? -29.417 -23.465 68.044 1.00 66.25 358 LYS A CA 1
ATOM 2754 C C . LYS A 1 358 ? -29.598 -23.526 66.531 1.00 66.25 358 LYS A C 1
ATOM 2756 O O . LYS A 1 358 ? -30.568 -24.112 66.048 1.00 66.25 358 LYS A O 1
ATOM 2761 N N . THR A 1 359 ? -28.700 -22.885 65.795 1.00 61.28 359 THR A N 1
ATOM 2762 C CA . THR A 1 359 ? -28.685 -22.943 64.329 1.00 61.28 359 THR A CA 1
ATOM 2763 C C . THR A 1 359 ? -28.302 -24.346 63.853 1.00 61.28 359 THR A C 1
ATOM 2765 O O . THR A 1 359 ? -27.701 -25.121 64.601 1.00 61.28 359 THR A O 1
ATOM 2768 N N . THR A 1 360 ? -28.579 -24.648 62.585 1.00 60.75 360 THR A N 1
ATOM 2769 C CA . THR A 1 360 ? -28.130 -25.876 61.893 1.00 60.75 360 THR A CA 1
ATOM 2770 C C . THR A 1 360 ? -26.609 -26.050 61.893 1.00 60.75 360 THR A C 1
ATOM 2772 O O . THR A 1 360 ? -26.094 -27.165 61.862 1.00 60.75 360 THR A O 1
ATOM 2775 N N . SER A 1 361 ? -25.864 -24.946 61.990 1.00 61.25 361 SER A N 1
ATOM 2776 C CA . SER A 1 361 ? -24.406 -24.926 62.154 1.00 61.25 361 SER A CA 1
ATOM 2777 C C . SER A 1 361 ? -23.936 -25.156 63.601 1.00 61.25 361 SER A C 1
ATOM 2779 O O . SER A 1 361 ? -22.735 -25.173 63.867 1.00 61.25 361 SER A O 1
ATOM 2781 N N . GLY A 1 362 ? -24.862 -25.340 64.548 1.00 61.25 362 GLY A N 1
ATOM 2782 C CA . GLY A 1 362 ? -24.582 -25.578 65.964 1.00 61.25 362 GLY A CA 1
ATOM 2783 C C . GLY A 1 362 ? -24.341 -24.317 66.801 1.00 61.25 362 GLY A C 1
ATOM 2784 O O . GLY A 1 362 ? -24.079 -24.440 67.999 1.00 61.25 362 GLY A O 1
ATOM 2785 N N . ALA A 1 363 ? -24.447 -23.119 66.218 1.00 63.53 363 ALA A N 1
ATOM 2786 C CA . ALA A 1 363 ? -24.263 -21.857 66.927 1.00 63.53 363 ALA A CA 1
ATOM 2787 C C . ALA A 1 363 ? -25.494 -21.512 67.782 1.00 63.53 363 ALA A C 1
ATOM 2789 O O . ALA A 1 363 ? -26.635 -21.667 67.352 1.00 63.53 363 ALA A O 1
ATOM 2790 N N . LEU A 1 364 ? -25.264 -21.018 69.001 1.00 67.38 364 LEU A N 1
ATOM 2791 C CA . LEU A 1 364 ? -26.324 -20.516 69.875 1.00 67.38 364 LEU A CA 1
ATOM 2792 C C . LEU A 1 364 ? -26.510 -19.019 69.638 1.00 67.38 364 LEU A C 1
ATOM 2794 O O . LEU A 1 364 ? -25.610 -18.229 69.923 1.00 67.38 364 LEU A O 1
ATOM 2798 N N . ILE A 1 365 ? -27.686 -18.628 69.156 1.00 64.44 365 ILE A N 1
ATOM 2799 C CA . ILE A 1 365 ? -28.027 -17.229 68.894 1.00 64.44 365 ILE A CA 1
ATOM 2800 C C . ILE A 1 365 ? -29.303 -16.836 69.634 1.00 64.44 365 ILE A C 1
ATOM 2802 O O . ILE A 1 365 ? -30.190 -17.653 69.863 1.00 64.44 365 ILE A O 1
ATOM 2806 N N . TYR A 1 366 ? -29.406 -15.565 70.002 1.00 66.38 366 TYR A N 1
ATOM 2807 C CA . TYR A 1 366 ? -30.630 -14.988 70.544 1.00 66.38 366 TYR A CA 1
ATOM 2808 C C . TYR A 1 366 ? -31.357 -14.294 69.393 1.00 66.38 366 TYR A C 1
ATOM 2810 O O . TYR A 1 366 ? -30.905 -13.222 68.989 1.00 66.38 366 TYR A O 1
ATOM 2818 N N . PRO A 1 367 ? -32.411 -14.895 68.815 1.00 59.31 367 PRO A N 1
ATOM 2819 C CA . PRO A 1 367 ? -33.091 -14.286 67.688 1.00 59.31 367 PRO A CA 1
ATOM 2820 C C . PRO A 1 367 ? -33.814 -13.032 68.170 1.00 59.31 367 PRO A C 1
ATOM 2822 O O . PRO A 1 367 ? -34.574 -13.065 69.143 1.00 59.31 367 PRO A O 1
ATOM 2825 N N . ASP A 1 368 ? -33.571 -11.919 67.490 1.00 60.06 368 ASP A N 1
ATOM 2826 C CA . ASP A 1 368 ? -34.345 -10.709 67.717 1.00 60.06 368 ASP A CA 1
ATOM 2827 C C . ASP A 1 368 ? -35.790 -10.966 67.284 1.00 60.06 368 ASP A C 1
ATOM 2829 O O . ASP A 1 368 ? -36.057 -11.524 66.217 1.00 60.06 368 ASP A O 1
ATOM 2833 N N . ARG A 1 369 ? -36.736 -10.569 68.130 1.00 56.09 369 ARG A N 1
ATOM 2834 C CA . ARG A 1 369 ? -38.171 -10.737 67.882 1.00 56.09 369 ARG A CA 1
ATOM 2835 C C . ARG A 1 369 ? -38.827 -9.383 67.671 1.00 56.09 369 ARG A C 1
ATOM 2837 O O . ARG A 1 369 ? -38.338 -8.377 68.175 1.00 56.09 369 ARG A O 1
ATOM 2844 N N . LEU A 1 370 ? -39.960 -9.354 66.981 1.00 39.81 370 LEU A N 1
ATOM 2845 C CA . LEU A 1 370 ? -40.771 -8.142 66.893 1.00 39.81 370 LEU A CA 1
ATOM 2846 C C . LEU A 1 370 ? -41.387 -7.819 68.266 1.00 39.81 370 LEU A C 1
ATOM 2848 O O . LEU A 1 370 ? -41.815 -8.713 69.001 1.00 39.81 370 LEU A O 1
ATOM 2852 N N . ALA A 1 371 ? -41.374 -6.542 68.622 1.00 40.31 371 ALA A N 1
ATOM 2853 C CA . ALA A 1 371 ? -42.033 -5.968 69.779 1.00 40.31 371 ALA A CA 1
ATOM 2854 C C . ALA A 1 371 ? -43.565 -6.039 69.609 1.00 40.31 371 ALA A C 1
ATOM 2856 O O . ALA A 1 371 ? -44.046 -6.261 68.496 1.00 40.31 371 ALA A O 1
ATOM 2857 N N . PRO A 1 372 ? -44.350 -5.828 70.684 1.00 34.16 372 PRO A N 1
ATOM 2858 C CA . PRO A 1 372 ? -45.818 -5.818 70.633 1.00 34.16 372 PRO A CA 1
ATOM 2859 C C . PRO A 1 372 ? -46.422 -4.840 69.612 1.00 34.16 372 PRO A C 1
ATOM 2861 O O . PRO A 1 372 ? -47.566 -5.009 69.209 1.00 34.16 372 PRO A O 1
ATOM 2864 N N . ASP A 1 373 ? -45.658 -3.833 69.182 1.00 38.09 373 ASP A N 1
ATOM 2865 C CA . ASP A 1 373 ? -46.055 -2.863 68.158 1.00 38.09 373 ASP A CA 1
ATOM 2866 C C . ASP A 1 373 ? -45.878 -3.364 66.710 1.00 38.09 373 ASP A C 1
ATOM 2868 O O . ASP A 1 373 ? -46.275 -2.676 65.774 1.00 38.09 373 ASP A O 1
ATOM 2872 N N . GLY A 1 374 ? -45.289 -4.548 66.503 1.00 32.81 374 GLY A N 1
ATOM 2873 C CA . GLY A 1 374 ? -45.064 -5.142 65.183 1.00 32.81 374 GLY A CA 1
ATOM 2874 C C . GLY A 1 374 ? -44.002 -4.443 64.326 1.00 32.81 374 GLY A C 1
ATOM 2875 O O . GLY A 1 374 ? -43.800 -4.848 63.182 1.00 32.81 374 GLY A O 1
ATOM 2876 N N . VAL A 1 375 ? -43.311 -3.427 64.854 1.00 35.62 375 VAL A N 1
ATOM 2877 C CA . VAL A 1 375 ? -42.367 -2.583 64.101 1.00 35.62 375 VAL A CA 1
ATOM 2878 C C . VAL A 1 375 ? -40.962 -2.638 64.700 1.00 35.62 375 VAL A C 1
ATOM 2880 O O . VAL A 1 375 ? -39.980 -2.716 63.963 1.00 35.62 375 VAL A O 1
ATOM 2883 N N . ASN A 1 376 ? -40.838 -2.638 66.027 1.00 38.62 376 ASN A N 1
ATOM 2884 C CA . ASN A 1 376 ? -39.538 -2.577 66.692 1.00 38.62 376 ASN A CA 1
ATOM 2885 C C . ASN A 1 376 ? -38.965 -3.972 66.974 1.00 38.62 376 ASN A C 1
ATOM 2887 O O . ASN A 1 376 ? -39.697 -4.894 67.308 1.00 38.62 376 ASN A O 1
ATOM 2891 N N . LYS A 1 377 ? -37.642 -4.154 66.872 1.00 46.56 377 LYS A N 1
ATOM 2892 C CA . LYS A 1 377 ? -36.973 -5.408 67.265 1.00 46.56 377 LYS A CA 1
ATOM 2893 C C . LYS A 1 377 ? -36.614 -5.368 68.754 1.00 46.56 377 LYS A C 1
ATOM 2895 O O . LYS A 1 377 ? -35.828 -4.528 69.179 1.00 46.56 377 LYS A O 1
ATOM 2900 N N . ILE A 1 378 ? -37.155 -6.291 69.547 1.00 51.25 378 ILE A N 1
ATOM 2901 C CA . ILE A 1 378 ? -36.676 -6.577 70.904 1.00 51.25 378 ILE A CA 1
ATOM 2902 C C . ILE A 1 378 ? -35.555 -7.594 70.777 1.00 51.25 378 ILE A C 1
ATOM 2904 O O . ILE A 1 378 ? -35.768 -8.686 70.241 1.00 51.25 378 ILE A O 1
ATOM 2908 N N . SER A 1 379 ? -34.379 -7.255 71.308 1.00 55.75 379 SER A N 1
ATOM 2909 C CA . SER A 1 379 ? -33.271 -8.197 71.275 1.00 55.75 379 SER A CA 1
ATOM 2910 C C . SER A 1 379 ? -33.626 -9.481 72.018 1.00 55.75 379 SER A C 1
ATOM 2912 O O . SER A 1 379 ? -34.101 -9.429 73.156 1.00 55.75 379 SER A O 1
ATOM 2914 N N . GLY A 1 380 ? -33.352 -10.637 71.409 1.00 59.78 380 GLY A N 1
ATOM 2915 C CA . GLY A 1 380 ? -33.591 -11.940 72.041 1.00 59.78 380 GLY A CA 1
ATOM 2916 C C . GLY A 1 380 ? -32.807 -12.138 73.348 1.00 59.78 380 GLY A C 1
ATOM 2917 O O . GLY A 1 380 ? -33.098 -13.051 74.117 1.00 59.78 380 GLY A O 1
ATOM 2918 N N . LYS A 1 381 ? -31.821 -11.270 73.624 1.00 64.94 381 LYS A N 1
ATOM 2919 C CA . LYS A 1 381 ? -31.012 -11.266 74.853 1.00 64.94 381 LYS A CA 1
ATOM 2920 C C . LYS A 1 381 ? -31.776 -10.779 76.093 1.00 64.94 381 LYS A C 1
ATOM 2922 O O . LYS A 1 381 ? -31.310 -11.023 77.210 1.00 64.94 381 LYS A O 1
ATOM 2927 N N . THR A 1 382 ? -32.907 -10.097 75.914 1.00 69.81 382 THR A N 1
ATOM 2928 C CA . THR A 1 382 ? -33.686 -9.475 76.995 1.00 69.81 382 THR A CA 1
ATOM 2929 C C . THR A 1 382 ? -34.549 -10.501 77.735 1.00 69.81 382 THR A C 1
ATOM 2931 O O . THR A 1 382 ? -35.264 -11.284 77.113 1.00 69.81 382 THR A O 1
ATOM 2934 N N . TRP A 1 383 ? -34.511 -10.475 79.070 1.00 64.50 383 TRP A N 1
ATOM 2935 C CA . TRP A 1 383 ? -35.352 -11.309 79.937 1.00 64.50 383 TRP A CA 1
ATOM 2936 C C . TRP A 1 383 ? -36.786 -10.775 80.023 1.00 64.50 383 TRP A C 1
ATOM 2938 O O . TRP A 1 383 ? -37.004 -9.572 80.150 1.00 64.50 383 TRP A O 1
ATOM 2948 N N . ILE A 1 384 ? -37.764 -11.677 79.971 1.00 63.53 384 ILE A N 1
ATOM 2949 C CA . ILE A 1 384 ? -39.200 -11.377 79.943 1.00 63.53 384 ILE A CA 1
ATOM 2950 C C . ILE A 1 384 ? -39.836 -11.964 81.189 1.00 63.53 384 ILE A C 1
ATOM 2952 O O . ILE A 1 384 ? -39.708 -13.159 81.420 1.00 63.53 384 ILE A O 1
ATOM 2956 N N . THR A 1 385 ? -40.559 -11.169 81.969 1.00 64.75 385 THR A N 1
ATOM 2957 C CA . THR A 1 385 ? -41.251 -11.666 83.164 1.00 64.75 385 THR A CA 1
ATOM 2958 C C . THR A 1 385 ? -42.414 -12.592 82.788 1.00 64.75 385 THR A C 1
ATOM 2960 O O . THR A 1 385 ? -43.383 -12.145 82.181 1.00 64.75 385 THR A O 1
ATOM 2963 N N . SER A 1 386 ? -42.317 -13.879 83.138 1.00 57.38 386 SER A N 1
ATOM 2964 C CA . SER A 1 386 ? -43.380 -14.883 82.974 1.00 57.38 386 SER A CA 1
ATOM 2965 C C . SER A 1 386 ? -44.335 -14.927 84.162 1.00 57.38 386 SER A C 1
ATOM 2967 O O . SER A 1 386 ? -45.508 -15.246 83.987 1.00 57.38 386 SER A O 1
ATOM 2969 N N . ASN A 1 387 ? -43.852 -14.622 85.365 1.00 55.59 387 ASN A N 1
ATOM 2970 C CA . ASN A 1 387 ? -44.660 -14.614 86.577 1.00 55.59 387 ASN A CA 1
ATOM 2971 C C . ASN A 1 387 ? -44.141 -13.551 87.547 1.00 55.59 387 ASN A C 1
ATOM 2973 O O . ASN A 1 387 ? -42.934 -13.376 87.686 1.00 55.59 387 ASN A O 1
ATOM 2977 N N . ASN A 1 388 ? -45.048 -12.862 88.230 1.00 68.44 388 ASN A N 1
ATOM 2978 C CA . ASN A 1 388 ? -44.734 -11.972 89.336 1.00 68.44 388 ASN A CA 1
ATOM 2979 C C . ASN A 1 388 ? -45.726 -12.267 90.464 1.00 68.44 388 ASN A C 1
ATOM 2981 O O . ASN A 1 388 ? -46.886 -11.869 90.392 1.00 68.44 388 ASN A O 1
ATOM 2985 N N . SER A 1 389 ? -45.268 -12.998 91.477 1.00 65.31 389 SER A N 1
ATOM 2986 C CA . SER A 1 389 ? -46.082 -13.394 92.633 1.00 65.31 389 SER A CA 1
ATOM 2987 C C . SER A 1 389 ? -45.857 -12.505 93.859 1.00 65.31 389 SER A C 1
ATOM 2989 O O . SER A 1 389 ? -46.232 -12.880 94.967 1.00 65.31 389 SER A O 1
ATOM 2991 N N . CYS A 1 390 ? -45.234 -11.337 93.687 1.00 63.75 390 CYS A N 1
ATOM 2992 C CA . CYS A 1 390 ? -44.954 -10.436 94.794 1.00 63.75 390 CYS A CA 1
ATOM 2993 C C . CYS A 1 390 ? -46.248 -9.877 95.401 1.00 63.75 390 CYS A C 1
ATOM 2995 O O . CYS A 1 390 ? -46.970 -9.115 94.759 1.00 63.75 390 CYS A O 1
ATOM 2997 N N . ALA A 1 391 ? -46.519 -10.233 96.657 1.00 55.59 391 ALA A N 1
ATOM 2998 C CA . ALA A 1 391 ? -47.669 -9.765 97.422 1.00 55.59 391 ALA A CA 1
ATOM 2999 C C . ALA A 1 391 ? -47.241 -9.204 98.785 1.00 55.59 391 ALA A C 1
ATOM 3001 O O . ALA A 1 391 ? -46.264 -9.654 99.390 1.00 55.59 391 ALA A O 1
ATOM 3002 N N . THR A 1 392 ? -47.984 -8.220 99.289 1.00 46.06 392 THR A N 1
ATOM 3003 C CA . THR A 1 392 ? -47.839 -7.693 100.651 1.00 46.06 392 THR A CA 1
ATOM 3004 C C . THR A 1 392 ? -48.501 -8.641 101.650 1.00 46.06 392 THR A C 1
ATOM 3006 O O . THR A 1 392 ? -49.659 -9.020 101.496 1.00 46.06 392 THR A O 1
ATOM 3009 N N . THR A 1 393 ? -47.775 -9.035 102.693 1.00 37.56 393 THR A N 1
ATOM 3010 C CA . THR A 1 393 ? -48.263 -9.957 103.726 1.00 37.56 393 THR A CA 1
ATOM 3011 C C . THR A 1 393 ? -49.380 -9.292 104.552 1.00 37.56 393 THR A C 1
ATOM 3013 O O . THR A 1 393 ? -49.120 -8.321 105.259 1.00 37.56 393 THR A O 1
ATOM 3016 N N . GLN A 1 394 ? -50.617 -9.803 104.505 1.00 38.66 394 GLN A N 1
ATOM 3017 C CA . GLN A 1 394 ? -51.655 -9.510 105.509 1.00 38.66 394 GLN A CA 1
ATOM 3018 C C . GLN A 1 394 ? -51.877 -10.741 106.400 1.00 38.66 394 GLN A C 1
ATOM 3020 O O . GLN A 1 394 ? -51.958 -11.864 105.910 1.00 38.66 394 GLN A O 1
ATOM 3025 N N . LYS A 1 395 ? -51.943 -10.520 107.721 1.00 31.83 395 LYS A N 1
ATOM 3026 C CA . LYS A 1 395 ? -52.273 -11.537 108.734 1.00 31.83 395 LYS A CA 1
ATOM 3027 C C . LYS A 1 395 ? -53.707 -12.039 108.528 1.00 31.83 395 LYS A C 1
ATOM 3029 O O . LYS A 1 395 ? -54.634 -11.235 108.555 1.00 31.83 395 LYS A O 1
ATOM 3034 N N . GLU A 1 396 ? -53.883 -13.352 108.409 1.00 26.00 396 GLU A N 1
ATOM 3035 C CA . GLU A 1 396 ? -55.187 -14.012 108.538 1.00 26.00 396 GLU A CA 1
ATOM 3036 C C . GLU A 1 396 ? -55.793 -13.730 109.923 1.00 26.00 396 GLU A C 1
ATOM 3038 O O . GLU A 1 396 ? -55.140 -13.938 110.949 1.00 26.00 396 GLU A O 1
ATOM 3043 N N . ILE A 1 397 ? -57.049 -13.280 109.964 1.00 32.56 397 ILE A N 1
ATOM 3044 C CA . ILE A 1 397 ? -57.855 -13.249 111.189 1.00 32.56 397 ILE A CA 1
ATOM 3045 C C . ILE A 1 397 ? -58.754 -14.486 111.168 1.00 32.56 397 ILE A C 1
ATOM 3047 O O . ILE A 1 397 ? -59.670 -14.586 110.355 1.00 32.56 397 ILE A O 1
ATOM 3051 N N . GLN A 1 398 ? -58.482 -15.431 112.069 1.00 30.31 398 GLN A N 1
ATOM 3052 C CA . GLN A 1 398 ? -59.432 -16.473 112.450 1.00 30.31 398 GLN A CA 1
ATOM 3053 C C . GLN A 1 398 ? -60.480 -15.906 113.425 1.00 30.31 398 GLN A C 1
ATOM 3055 O O . GLN A 1 398 ? -60.171 -15.081 114.282 1.00 30.31 398 GLN A O 1
ATOM 3060 N N . ASN A 1 399 ? -61.723 -16.362 113.265 1.00 34.06 399 ASN A N 1
ATOM 3061 C CA . ASN A 1 399 ? -62.926 -15.967 114.003 1.00 34.06 399 ASN A CA 1
ATOM 3062 C C . ASN A 1 399 ? -62.832 -16.072 115.537 1.00 34.06 399 ASN A C 1
ATOM 3064 O O . ASN A 1 399 ? -62.487 -17.134 116.049 1.00 34.06 399 ASN A O 1
ATOM 3068 N N . SER A 1 400 ? -63.401 -15.075 116.234 1.00 26.22 400 SER A N 1
ATOM 3069 C CA . SER A 1 400 ? -64.306 -15.299 117.381 1.00 26.22 400 SER A CA 1
ATOM 3070 C C . SER A 1 400 ? -65.103 -14.033 117.774 1.00 26.22 400 SER A C 1
ATOM 3072 O O . SER A 1 400 ? -64.519 -13.035 118.171 1.00 26.22 400 SER A O 1
ATOM 3074 N N . ASN A 1 401 ? -66.434 -14.149 117.666 1.00 28.08 401 ASN A N 1
ATOM 3075 C CA . ASN A 1 401 ? -67.565 -13.485 118.348 1.00 28.08 401 ASN A CA 1
ATOM 3076 C C . ASN A 1 401 ? -67.677 -11.948 118.566 1.00 28.08 401 ASN A C 1
ATOM 3078 O O . ASN A 1 401 ? -67.081 -11.397 119.479 1.00 28.08 401 ASN A O 1
ATOM 3082 N N . ILE A 1 402 ? -68.676 -11.401 117.845 1.00 33.16 402 ILE A N 1
ATOM 3083 C CA . ILE A 1 402 ? -69.820 -10.534 118.243 1.00 33.16 402 ILE A CA 1
ATOM 3084 C C . ILE A 1 402 ? -69.597 -9.036 118.577 1.00 33.16 402 ILE A C 1
ATOM 3086 O O . ILE A 1 402 ? -68.742 -8.657 119.363 1.00 33.16 402 ILE A O 1
ATOM 3090 N N . GLU A 1 403 ? -70.532 -8.242 118.022 1.00 32.38 403 GLU A N 1
ATOM 3091 C CA . GLU A 1 403 ? -70.974 -6.881 118.390 1.00 32.38 403 GLU A CA 1
ATOM 3092 C C . GLU A 1 403 ? -70.188 -5.677 117.858 1.00 32.38 403 GLU A C 1
ATOM 3094 O O . GLU A 1 403 ? -69.488 -4.973 118.574 1.00 32.38 403 GLU A O 1
ATOM 3099 N N . THR A 1 404 ? -70.397 -5.390 116.571 1.00 30.88 404 THR A N 1
ATOM 3100 C CA . THR A 1 404 ? -70.583 -4.043 115.980 1.00 30.88 404 THR A CA 1
ATOM 3101 C C . THR A 1 404 ? -70.870 -4.228 114.481 1.00 30.88 404 THR A C 1
ATOM 3103 O O . THR A 1 404 ? -70.286 -5.128 113.872 1.00 30.88 404 THR A O 1
ATOM 3106 N N . PRO A 1 405 ? -71.783 -3.462 113.845 1.00 34.75 405 PRO A N 1
ATOM 3107 C CA . PRO A 1 405 ? -71.850 -3.463 112.386 1.00 34.75 405 PRO A CA 1
ATOM 3108 C C . PRO A 1 405 ? -70.491 -2.951 111.873 1.00 34.75 405 PRO A C 1
ATOM 3110 O O . PRO A 1 405 ? -70.033 -1.922 112.369 1.00 34.75 405 PRO A O 1
ATOM 3113 N N . PRO A 1 406 ? -69.806 -3.653 110.954 1.00 35.12 406 PRO A N 1
ATOM 3114 C CA . PRO A 1 406 ? -68.497 -3.210 110.503 1.00 35.12 406 PRO A CA 1
ATOM 3115 C C . PRO A 1 406 ? -68.618 -1.836 109.833 1.00 35.12 406 PRO A C 1
ATOM 3117 O O . PRO A 1 406 ? -69.248 -1.695 108.783 1.00 35.12 406 PRO A O 1
ATOM 3120 N N . GLU A 1 407 ? -68.024 -0.820 110.459 1.00 34.53 407 GLU A N 1
ATOM 3121 C CA . GLU A 1 407 ? -67.783 0.480 109.846 1.00 34.53 407 GLU A CA 1
ATOM 3122 C C . GLU A 1 407 ? -66.733 0.302 108.744 1.00 34.53 407 GLU A C 1
ATOM 3124 O O . GLU A 1 407 ? -65.556 0.064 109.010 1.00 34.53 407 GLU A O 1
ATOM 3129 N N . GLY A 1 408 ? -67.173 0.413 107.492 1.00 44.78 408 GLY A N 1
ATOM 3130 C CA . GLY A 1 408 ? -66.291 0.543 106.335 1.00 44.78 408 GLY A CA 1
ATOM 3131 C C . GLY A 1 408 ? -66.115 -0.733 105.513 1.00 44.78 408 GLY A C 1
ATOM 3132 O O . GLY A 1 408 ? -65.528 -1.723 105.943 1.00 44.78 408 GLY A O 1
ATOM 3133 N N . LEU A 1 409 ? -66.549 -0.671 104.254 1.00 46.84 409 LEU A N 1
ATOM 3134 C CA . LEU A 1 409 ? -65.993 -1.504 103.198 1.00 46.84 409 LEU A CA 1
ATOM 3135 C C . LEU A 1 409 ? -64.551 -1.039 102.959 1.00 46.84 409 LEU A C 1
ATOM 3137 O O . LEU A 1 409 ? -64.336 0.099 102.540 1.00 46.84 409 LEU A O 1
ATOM 3141 N N . LEU A 1 410 ? -63.567 -1.902 103.233 1.00 49.97 410 LEU A N 1
ATOM 3142 C CA . LEU A 1 410 ? -62.180 -1.692 102.805 1.00 49.97 410 LEU A CA 1
ATOM 3143 C C . LEU A 1 410 ? -62.199 -1.302 101.317 1.00 49.97 410 LEU A C 1
ATOM 3145 O O . LEU A 1 410 ? -62.861 -1.964 100.520 1.00 49.97 410 LEU A O 1
ATOM 3149 N N . SER A 1 411 ? -61.517 -0.212 100.954 1.00 51.09 411 SER A N 1
ATOM 3150 C CA . SER A 1 411 ? -61.668 0.513 99.676 1.00 51.09 411 SER A CA 1
ATOM 3151 C C . SER A 1 411 ? -61.557 -0.334 98.397 1.00 51.09 411 SER A C 1
ATOM 3153 O O . SER A 1 411 ? -62.039 0.089 97.346 1.00 51.09 411 SER A O 1
ATOM 3155 N N . ASN A 1 412 ? -60.994 -1.543 98.483 1.00 60.62 412 ASN A N 1
ATOM 3156 C CA . ASN A 1 412 ? -60.960 -2.527 97.409 1.00 60.62 412 ASN A CA 1
ATOM 3157 C C . ASN A 1 412 ? -61.406 -3.906 97.930 1.00 60.62 412 ASN A C 1
ATOM 3159 O O . ASN A 1 412 ? -60.778 -4.461 98.833 1.00 60.62 412 ASN A O 1
ATOM 3163 N N . ILE A 1 413 ? -62.433 -4.497 97.318 1.00 66.69 413 ILE A N 1
ATOM 3164 C CA . ILE A 1 413 ? -62.825 -5.893 97.544 1.00 66.69 413 ILE A CA 1
ATOM 3165 C C . ILE A 1 413 ? -62.194 -6.750 96.454 1.00 66.69 413 ILE A C 1
ATOM 3167 O O . ILE A 1 413 ? -62.345 -6.453 95.273 1.00 66.69 413 ILE A O 1
ATOM 3171 N N . SER A 1 414 ? -61.532 -7.838 96.832 1.00 69.25 414 SER A N 1
ATOM 3172 C CA . SER A 1 414 ? -60.963 -8.807 95.897 1.00 69.25 414 SER A CA 1
ATOM 3173 C C . SER A 1 414 ? -61.591 -10.177 96.129 1.00 69.25 414 SER A C 1
ATOM 3175 O O . SER A 1 414 ? -61.605 -10.670 97.256 1.00 69.25 414 SER A O 1
ATOM 3177 N N . VAL A 1 415 ? -62.130 -10.785 95.076 1.00 68.56 415 VAL A N 1
ATOM 3178 C CA . VAL A 1 415 ? -62.785 -12.104 95.110 1.00 68.56 415 VAL A CA 1
ATOM 3179 C C . VAL A 1 415 ? -62.268 -12.974 93.972 1.00 68.56 415 VAL A C 1
ATOM 3181 O O . VAL A 1 415 ? -61.865 -12.453 92.933 1.00 68.56 415 VAL A O 1
ATOM 3184 N N . THR A 1 416 ? -62.266 -14.297 94.146 1.00 74.81 416 THR A N 1
ATOM 3185 C CA . THR A 1 416 ? -61.916 -15.244 93.077 1.00 74.81 416 THR A CA 1
ATOM 3186 C C . THR A 1 416 ? -63.172 -15.790 92.408 1.00 74.81 416 THR A C 1
ATOM 3188 O O . THR A 1 416 ? -64.225 -15.900 93.034 1.00 74.81 416 THR A O 1
ATOM 3191 N N . SER A 1 417 ? -63.101 -16.160 91.128 1.00 75.88 417 SER A N 1
ATOM 3192 C CA . SER A 1 417 ? -64.278 -16.697 90.439 1.00 75.88 417 SER A CA 1
ATOM 3193 C C . SER A 1 417 ? -64.776 -18.005 91.060 1.00 75.88 417 SER A C 1
ATOM 3195 O O . SER A 1 417 ? -65.988 -18.200 91.149 1.00 75.88 417 SER A O 1
ATOM 3197 N N . SER A 1 418 ? -63.877 -18.850 91.572 1.00 74.62 418 SER A N 1
ATOM 3198 C CA . SER A 1 418 ? -64.208 -20.064 92.326 1.00 74.62 418 SER A CA 1
ATOM 3199 C C . SER A 1 418 ? -64.956 -19.797 93.633 1.00 74.62 418 SER A C 1
ATOM 3201 O O . SER A 1 418 ? -65.931 -20.497 93.914 1.00 74.62 418 SER A O 1
ATOM 3203 N N . SER A 1 419 ? -64.576 -18.771 94.407 1.00 67.81 419 SER A N 1
ATOM 3204 C CA . SER A 1 419 ? -65.275 -18.434 95.657 1.00 67.81 419 SER A CA 1
ATOM 3205 C C . SER A 1 419 ? -66.692 -17.915 95.403 1.00 67.81 419 SER A C 1
ATOM 3207 O O . SER A 1 419 ? -67.582 -18.092 96.234 1.00 67.81 419 SER A O 1
ATOM 3209 N N . LEU A 1 420 ? -66.935 -17.360 94.211 1.00 69.56 420 LEU A N 1
ATOM 3210 C CA . LEU A 1 420 ? -68.252 -16.918 93.754 1.00 69.56 420 LEU A CA 1
ATOM 3211 C C . LEU A 1 420 ? -69.116 -18.051 93.165 1.00 69.56 420 LEU A C 1
ATOM 3213 O O . LEU A 1 420 ? -70.329 -17.881 93.028 1.00 69.56 420 LEU A O 1
ATOM 3217 N N . GLN A 1 421 ? -68.544 -19.216 92.829 1.00 64.19 421 GLN A N 1
ATOM 3218 C CA . GLN A 1 421 ? -69.319 -20.353 92.304 1.00 64.19 421 GLN A CA 1
ATOM 3219 C C . GLN A 1 421 ? -70.205 -21.022 93.367 1.00 64.19 421 GLN A C 1
ATOM 3221 O O . GLN A 1 421 ? -71.286 -21.505 93.013 1.00 64.19 421 GLN A O 1
ATOM 3226 N N . GLY A 1 422 ? -69.776 -21.026 94.637 1.00 59.94 422 GLY A N 1
ATOM 3227 C CA . GLY A 1 422 ? -70.484 -21.595 95.799 1.00 59.94 422 GLY A CA 1
ATOM 3228 C C . GLY A 1 422 ? -71.486 -20.639 96.460 1.00 59.94 422 GLY A C 1
ATOM 3229 O O . GLY A 1 422 ? -71.603 -20.619 97.679 1.00 59.94 422 GLY A O 1
ATOM 3230 N N . GLY A 1 423 ? -72.137 -19.797 95.655 1.00 55.88 423 GLY A N 1
ATOM 3231 C CA . GLY A 1 423 ? -72.846 -18.589 96.072 1.00 55.88 423 GLY A CA 1
ATOM 3232 C C . GLY A 1 423 ? -73.855 -18.746 97.212 1.00 55.88 423 GLY A C 1
ATOM 3233 O O . GLY A 1 423 ? -74.879 -19.391 97.051 1.00 55.88 423 GLY A O 1
ATOM 3234 N N . GLU A 1 424 ? -73.567 -18.033 98.301 1.00 57.81 424 GLU A N 1
ATOM 3235 C CA . GLU A 1 424 ? -74.531 -17.296 99.136 1.00 57.81 424 GLU A CA 1
ATOM 3236 C C . GLU A 1 424 ? -73.776 -16.314 100.050 1.00 57.81 424 GLU A C 1
ATOM 3238 O O . GLU A 1 424 ? -74.230 -15.199 100.272 1.00 57.81 424 GLU A O 1
ATOM 3243 N N . VAL A 1 425 ? -72.557 -16.661 100.484 1.00 63.44 425 VAL A N 1
ATOM 3244 C CA . VAL A 1 425 ? -71.764 -15.883 101.457 1.00 63.44 425 VAL A CA 1
ATOM 3245 C C . VAL A 1 425 ? -71.447 -14.457 100.991 1.00 63.44 425 VAL A C 1
ATOM 3247 O O . VAL A 1 425 ? -71.705 -13.513 101.730 1.00 63.44 425 VAL A O 1
ATOM 3250 N N . PHE A 1 426 ? -70.932 -14.266 99.769 1.00 70.19 426 PHE A N 1
ATOM 3251 C CA . PHE A 1 426 ? -70.581 -12.921 99.285 1.00 70.19 426 PHE A CA 1
ATOM 3252 C C . PHE A 1 426 ? -71.821 -12.063 99.002 1.00 70.19 426 PHE A C 1
ATOM 3254 O O . PHE A 1 426 ? -71.858 -10.880 99.329 1.00 70.19 426 PHE A O 1
ATOM 3261 N N . SER A 1 427 ? -72.877 -12.663 98.450 1.00 64.94 427 SER A N 1
ATOM 3262 C CA . SER A 1 427 ? -74.154 -11.975 98.242 1.00 64.94 427 SER A CA 1
ATOM 3263 C C . SER A 1 427 ? -74.832 -11.608 99.568 1.00 64.94 427 SER A C 1
ATOM 3265 O O . SER A 1 427 ? -75.376 -10.512 99.674 1.00 64.94 427 SER A O 1
ATOM 3267 N N . ASN A 1 428 ? -74.752 -12.469 100.587 1.00 66.69 428 ASN A N 1
ATOM 3268 C CA . ASN A 1 428 ? -75.252 -12.208 101.939 1.00 66.69 428 ASN A CA 1
ATOM 3269 C C . ASN A 1 428 ? -74.422 -11.140 102.657 1.00 66.69 428 ASN A C 1
ATOM 3271 O O . ASN A 1 428 ? -74.995 -10.261 103.295 1.00 66.69 428 ASN A O 1
ATOM 3275 N N . TYR A 1 429 ? -73.097 -11.151 102.482 1.00 71.06 429 TYR A N 1
ATOM 3276 C CA . TYR A 1 429 ? -72.223 -10.068 102.927 1.00 71.06 429 TYR A CA 1
ATOM 3277 C C . TYR A 1 429 ? -72.651 -8.733 102.306 1.00 71.06 429 TYR A C 1
ATOM 3279 O O . TYR A 1 429 ? -72.918 -7.786 103.038 1.00 71.06 429 TYR A O 1
ATOM 3287 N N . LEU A 1 430 ? -72.852 -8.676 100.984 1.00 69.19 430 LEU A N 1
ATOM 3288 C CA . LEU A 1 430 ? -73.351 -7.466 100.322 1.00 69.19 430 LEU A CA 1
ATOM 3289 C C . LEU A 1 430 ? -74.759 -7.057 100.796 1.00 69.19 430 LEU A C 1
ATOM 3291 O O . LEU A 1 430 ? -75.046 -5.868 100.866 1.00 69.19 430 LEU A O 1
ATOM 3295 N N . ASN A 1 431 ? -75.634 -8.013 101.136 1.00 66.31 431 ASN A N 1
ATOM 3296 C CA . ASN A 1 431 ? -76.963 -7.736 101.704 1.00 66.31 431 ASN A CA 1
ATOM 3297 C C . ASN A 1 431 ? -76.914 -7.187 103.137 1.00 66.31 431 ASN A C 1
ATOM 3299 O O . ASN A 1 431 ? -77.833 -6.477 103.536 1.00 66.31 431 ASN A O 1
ATOM 3303 N N . SER A 1 432 ? -75.879 -7.520 103.912 1.00 63.62 432 SER A N 1
ATOM 3304 C CA . SER A 1 432 ? -75.712 -7.030 105.288 1.00 63.62 432 SER A CA 1
ATOM 3305 C C . SER A 1 432 ? -75.297 -5.555 105.366 1.00 63.62 432 SER A C 1
ATOM 3307 O O . SER A 1 432 ? -75.347 -4.955 106.437 1.00 63.62 432 SER A O 1
ATOM 3309 N N . LEU A 1 433 ? -74.924 -4.954 104.233 1.00 64.31 433 LEU A N 1
ATOM 3310 C CA . LEU A 1 433 ? -74.544 -3.549 104.133 1.00 64.31 433 LEU A CA 1
ATOM 3311 C C . LEU A 1 433 ? -75.804 -2.683 103.962 1.00 64.31 433 LEU A C 1
ATOM 3313 O O . LEU A 1 433 ? -76.552 -2.838 102.996 1.00 64.31 433 LEU A O 1
ATOM 3317 N N . SER A 1 434 ? -76.060 -1.754 104.888 1.00 56.53 434 SER A N 1
ATOM 3318 C CA . SER A 1 434 ? -77.195 -0.827 104.789 1.00 56.53 434 SER A CA 1
ATOM 3319 C C . SER A 1 434 ? -76.964 0.194 103.666 1.00 56.53 434 SER A C 1
ATOM 3321 O O . SER A 1 434 ? -75.960 0.896 103.641 1.00 56.53 434 SER A O 1
ATOM 3323 N N . ALA A 1 435 ? -77.902 0.303 102.719 1.00 53.91 435 ALA A N 1
ATOM 3324 C CA . ALA A 1 435 ? -77.765 1.141 101.517 1.00 53.91 435 ALA A CA 1
ATOM 3325 C C . ALA A 1 435 ? -77.677 2.661 101.790 1.00 53.91 435 ALA A C 1
ATOM 3327 O O . ALA A 1 435 ? -77.356 3.438 100.894 1.00 53.91 435 ALA A O 1
ATOM 3328 N N . SER A 1 436 ? -77.979 3.108 103.011 1.00 52.06 436 SER A N 1
ATOM 3329 C CA . SER A 1 436 ? -78.212 4.518 103.345 1.00 52.06 436 SER A CA 1
ATOM 3330 C C . SER A 1 436 ? -76.957 5.399 103.436 1.00 52.06 436 SER A C 1
ATOM 3332 O O . SER A 1 436 ? -77.110 6.609 103.563 1.00 52.06 436 SER A O 1
ATOM 3334 N N . SER A 1 437 ? -75.742 4.842 103.361 1.00 52.12 437 SER A N 1
ATOM 3335 C CA . SER A 1 437 ? -74.489 5.587 103.603 1.00 52.12 437 SER A CA 1
ATOM 3336 C C . SER A 1 437 ? -73.410 5.468 102.514 1.00 52.12 437 SER A C 1
ATOM 3338 O O . SER A 1 437 ? -72.373 6.104 102.644 1.00 52.12 437 SER A O 1
ATOM 3340 N N . TRP A 1 438 ? -73.628 4.701 101.438 1.00 61.56 438 TRP A N 1
ATOM 3341 C CA . TRP A 1 438 ? -72.586 4.406 100.426 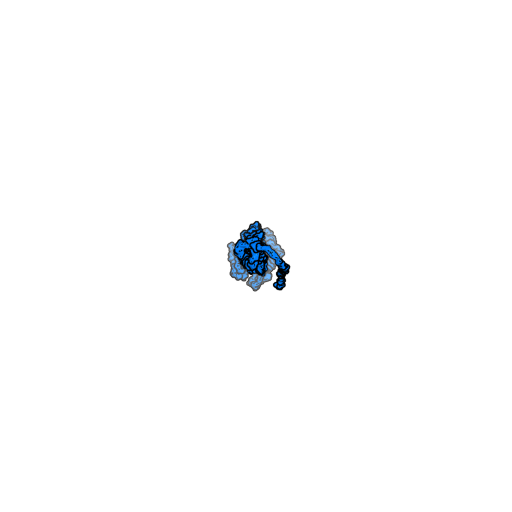1.00 61.56 438 TRP A CA 1
ATOM 3342 C C . TRP A 1 438 ? -72.776 5.140 99.093 1.00 61.56 438 TRP A C 1
ATOM 3344 O O . TRP A 1 438 ? -71.874 5.205 98.266 1.00 61.56 438 TRP A O 1
ATOM 3354 N N . ALA A 1 439 ? -73.956 5.721 98.865 1.00 53.94 439 ALA A N 1
ATOM 3355 C CA . ALA A 1 439 ? -74.283 6.417 97.619 1.00 53.94 439 ALA A CA 1
ATOM 3356 C C . ALA A 1 439 ? -73.655 7.828 97.509 1.00 53.94 439 ALA A C 1
ATOM 3358 O O . ALA A 1 439 ? -73.946 8.566 96.566 1.00 53.94 439 ALA A O 1
ATOM 3359 N N . THR A 1 440 ? -72.809 8.225 98.462 1.00 55.12 440 THR A N 1
ATOM 3360 C CA . THR A 1 440 ? -72.224 9.566 98.573 1.00 55.12 440 THR A CA 1
ATOM 3361 C C . THR A 1 440 ? -70.790 9.592 98.045 1.00 55.12 440 THR A C 1
ATOM 3363 O O . THR A 1 440 ? -69.894 9.169 98.753 1.00 55.12 440 THR A O 1
ATOM 3366 N N . ASN A 1 441 ? -70.588 10.110 96.825 1.00 58.34 441 ASN A N 1
ATOM 3367 C CA . ASN A 1 441 ? -69.338 10.573 96.172 1.00 58.34 441 ASN A CA 1
ATOM 3368 C C . ASN A 1 441 ? -68.029 9.741 96.246 1.00 58.34 441 ASN A C 1
ATOM 3370 O O . ASN A 1 441 ? -67.068 10.110 95.570 1.00 58.34 441 ASN A O 1
ATOM 3374 N N . GLU A 1 442 ? -67.955 8.647 96.996 1.00 66.06 442 GLU A N 1
ATOM 3375 C CA . GLU A 1 442 ? -66.784 7.778 97.106 1.00 66.06 442 GLU A CA 1
ATOM 3376 C C . GLU A 1 442 ? -66.847 6.661 96.065 1.00 66.06 442 GLU A C 1
ATOM 3378 O O . GLU A 1 442 ? -67.916 6.132 95.763 1.00 66.06 442 GLU A O 1
ATOM 3383 N N . ARG A 1 443 ? -65.696 6.320 95.477 1.00 69.69 443 ARG A N 1
ATOM 3384 C CA . ARG A 1 443 ? -65.577 5.207 94.531 1.00 69.69 443 ARG A CA 1
ATOM 3385 C C . ARG A 1 443 ? -65.096 3.953 95.244 1.00 69.69 443 ARG A C 1
ATOM 3387 O O . ARG A 1 443 ? -64.139 4.008 96.012 1.00 69.69 443 ARG A O 1
ATOM 3394 N N . HIS A 1 444 ? -65.718 2.824 94.929 1.00 72.00 444 HIS A N 1
ATOM 3395 C CA . HIS A 1 444 ? -65.414 1.522 95.509 1.00 72.00 444 HIS A CA 1
ATOM 3396 C C . HIS A 1 444 ? -65.020 0.536 94.415 1.00 72.00 444 HIS A C 1
ATOM 3398 O O . HIS A 1 444 ? -65.718 0.405 93.404 1.00 72.00 444 HIS A O 1
ATOM 3404 N N . LYS A 1 445 ? -63.917 -0.187 94.629 1.00 74.75 445 LYS A N 1
ATOM 3405 C CA . LYS A 1 445 ? -63.372 -1.114 93.638 1.00 74.75 445 LYS A CA 1
ATOM 3406 C C . LYS A 1 445 ? -63.702 -2.565 93.971 1.00 74.75 445 LYS A C 1
ATOM 3408 O O . LYS A 1 445 ? -63.443 -3.022 95.084 1.00 74.75 445 LYS A O 1
ATOM 3413 N N . LEU A 1 446 ? -64.195 -3.307 92.984 1.00 73.31 446 LEU A N 1
ATOM 3414 C CA . LEU A 1 446 ? -64.313 -4.763 93.023 1.00 73.31 446 LEU A CA 1
ATOM 3415 C C . LEU A 1 446 ? -63.336 -5.375 92.016 1.00 73.31 446 LEU A C 1
ATOM 3417 O O . LEU A 1 446 ? -63.462 -5.157 90.814 1.00 73.31 446 LEU A O 1
ATOM 3421 N N . ILE A 1 447 ? -62.387 -6.163 92.511 1.00 74.75 447 ILE A N 1
ATOM 3422 C CA . ILE A 1 447 ? -61.465 -6.966 91.711 1.00 74.75 447 ILE A CA 1
ATOM 3423 C C . ILE A 1 447 ? -62.000 -8.397 91.676 1.00 74.75 447 ILE A C 1
ATOM 3425 O O . ILE A 1 447 ? -62.086 -9.070 92.704 1.00 74.75 447 ILE A O 1
ATOM 3429 N N . VAL A 1 448 ? -62.348 -8.871 90.485 1.00 76.38 448 VAL A N 1
ATOM 3430 C CA . VAL A 1 448 ? -62.736 -10.259 90.239 1.00 76.38 448 VAL A CA 1
ATOM 3431 C C . VAL A 1 448 ? -61.549 -10.982 89.611 1.00 76.38 448 VAL A C 1
ATOM 3433 O O . VAL A 1 448 ? -61.257 -10.820 88.427 1.00 76.38 448 VAL A O 1
ATOM 3436 N N . ASN A 1 449 ? -60.862 -11.794 90.410 1.00 75.69 449 ASN A N 1
ATOM 3437 C CA . ASN A 1 449 ? -59.792 -12.666 89.943 1.00 75.69 449 ASN A CA 1
ATOM 3438 C C . ASN A 1 449 ? -60.402 -13.934 89.365 1.00 75.69 449 ASN A C 1
ATOM 3440 O O . ASN A 1 449 ? -60.840 -14.825 90.093 1.00 75.69 449 ASN A O 1
ATOM 3444 N N . ILE A 1 450 ? -60.451 -14.019 88.045 1.00 81.69 450 ILE A N 1
ATOM 3445 C CA . ILE A 1 450 ? -60.863 -15.242 87.381 1.00 81.69 450 ILE A CA 1
ATOM 3446 C C . ILE A 1 450 ? -59.701 -16.227 87.489 1.00 81.69 450 ILE A C 1
ATOM 3448 O O . ILE A 1 450 ? -58.626 -15.997 86.947 1.00 81.69 450 ILE A O 1
ATOM 3452 N N . ASP A 1 451 ? -59.905 -17.302 88.241 1.00 78.75 451 ASP A N 1
ATOM 3453 C CA . ASP A 1 451 ? -58.874 -18.284 88.576 1.00 78.75 451 ASP A CA 1
ATOM 3454 C C . ASP A 1 451 ? -58.937 -19.544 87.703 1.00 78.75 451 ASP A C 1
ATOM 3456 O O . ASP A 1 451 ? -57.915 -20.207 87.510 1.00 78.75 451 ASP A O 1
ATOM 3460 N N . ASP A 1 452 ? -60.103 -19.853 87.130 1.00 83.19 452 ASP A N 1
ATOM 3461 C CA . ASP A 1 452 ? -60.274 -20.970 86.200 1.00 83.19 452 ASP A CA 1
ATOM 3462 C C . ASP A 1 452 ? -61.398 -20.687 85.188 1.00 83.19 452 ASP A C 1
ATOM 3464 O O . ASP A 1 452 ? -62.561 -20.545 85.565 1.00 83.19 452 ASP A O 1
ATOM 3468 N N . LEU A 1 453 ? -61.049 -20.607 83.900 1.00 86.75 453 LEU A N 1
ATOM 3469 C CA . LEU A 1 453 ? -61.981 -20.485 82.769 1.00 86.75 453 LEU A CA 1
ATOM 3470 C C . LEU A 1 453 ? -62.215 -21.819 82.060 1.00 86.75 453 LEU A C 1
ATOM 3472 O O . LEU A 1 453 ? -62.836 -21.852 80.995 1.00 86.75 453 LEU A O 1
ATOM 3476 N N . SER A 1 454 ? -61.742 -22.927 82.630 1.00 86.06 454 SER A N 1
ATOM 3477 C CA . SER A 1 454 ? -61.973 -24.246 82.060 1.00 86.06 454 SER A CA 1
ATOM 3478 C C . SER A 1 454 ? -63.468 -24.537 81.971 1.00 86.06 454 SER A C 1
ATOM 3480 O O . SER A 1 454 ? -64.266 -24.126 82.824 1.00 86.06 454 SER A O 1
ATOM 3482 N N . SER A 1 455 ? -63.859 -25.260 80.924 1.00 80.38 455 SER A N 1
ATOM 3483 C CA . SER A 1 455 ? -65.265 -25.553 80.649 1.00 80.38 455 SER A CA 1
ATOM 3484 C C . SER A 1 455 ? -65.953 -26.177 81.874 1.00 80.38 455 SER A C 1
ATOM 3486 O O . SER A 1 455 ? -65.466 -27.144 82.461 1.00 80.38 455 SER A O 1
ATOM 3488 N N . GLY A 1 456 ? -67.068 -25.577 82.304 1.00 76.69 456 GLY A N 1
ATOM 3489 C CA . GLY A 1 456 ? -67.848 -26.005 83.472 1.00 76.69 456 GLY A CA 1
ATOM 3490 C C . GLY A 1 456 ? -67.329 -25.550 84.846 1.00 76.69 456 GLY A C 1
ATOM 3491 O O . GLY A 1 456 ? -68.023 -25.764 85.838 1.00 76.69 456 GLY A O 1
ATOM 3492 N N . LYS A 1 457 ? -66.155 -24.908 84.939 1.00 80.69 457 LYS A N 1
ATOM 3493 C CA . LYS A 1 457 ? -65.623 -24.325 86.193 1.00 80.69 457 LYS A CA 1
ATOM 3494 C C . LYS A 1 457 ? -66.012 -22.862 86.397 1.00 80.69 457 LYS A C 1
ATOM 3496 O O . LYS A 1 457 ? -65.935 -22.352 87.513 1.00 80.69 457 LYS A O 1
ATOM 3501 N N . TYR A 1 458 ? -66.492 -22.224 85.336 1.00 83.19 458 TYR A N 1
ATOM 3502 C CA . TYR A 1 458 ? -66.837 -20.814 85.294 1.00 83.19 458 TYR A CA 1
ATOM 3503 C C . TYR A 1 458 ? -68.291 -20.583 84.867 1.00 83.19 458 TYR A C 1
ATOM 3505 O O . TYR A 1 458 ? -68.856 -21.350 84.090 1.00 83.19 458 TYR A O 1
ATOM 3513 N N . SER A 1 459 ? -68.897 -19.490 85.340 1.00 80.81 459 SER A N 1
ATOM 3514 C CA . SER A 1 459 ? -70.245 -19.076 84.945 1.00 80.81 459 SER A CA 1
ATOM 3515 C C . SER A 1 459 ? -70.343 -17.554 84.860 1.00 80.81 459 SER A C 1
ATOM 3517 O O . SER A 1 459 ? -70.388 -16.872 85.885 1.00 80.81 459 SER A O 1
ATOM 3519 N N . ALA A 1 460 ? -70.434 -17.035 83.633 1.00 81.62 460 ALA A N 1
ATOM 3520 C CA . ALA A 1 460 ? -70.561 -15.601 83.377 1.00 81.62 460 ALA A CA 1
ATOM 3521 C C . ALA A 1 460 ? -71.813 -15.002 84.034 1.00 81.62 460 ALA A C 1
ATOM 3523 O O . ALA A 1 460 ? -71.767 -13.909 84.591 1.00 81.62 460 ALA A O 1
ATOM 3524 N N . SER A 1 461 ? -72.932 -15.733 84.040 1.00 80.06 461 SER A N 1
ATOM 3525 C CA . SER A 1 461 ? -74.182 -15.280 84.661 1.00 80.06 461 SER A CA 1
ATOM 3526 C C . SER A 1 461 ? -74.055 -15.085 86.174 1.00 80.06 461 SER A C 1
ATOM 3528 O O . SER A 1 461 ? -74.559 -14.092 86.697 1.00 80.06 461 SER A O 1
ATOM 3530 N N . LYS A 1 462 ? -73.343 -15.974 86.879 1.00 80.00 462 LYS A N 1
ATOM 3531 C CA . LYS A 1 462 ? -73.097 -15.830 88.323 1.00 80.00 462 LYS A CA 1
ATOM 3532 C C . LYS A 1 462 ? -72.196 -14.638 88.635 1.00 80.00 462 LYS A C 1
ATOM 3534 O O . LYS A 1 462 ? -72.514 -13.859 89.529 1.00 80.00 462 LYS A O 1
ATOM 3539 N N . ILE A 1 463 ? -71.112 -14.460 87.877 1.00 81.75 463 ILE A N 1
ATOM 3540 C CA . ILE A 1 463 ? -70.227 -13.296 88.032 1.00 81.75 463 ILE A CA 1
ATOM 3541 C C . ILE A 1 463 ? -70.989 -12.003 87.727 1.00 81.75 463 ILE A C 1
ATOM 3543 O O . ILE A 1 463 ? -70.922 -11.047 88.497 1.00 81.75 463 ILE A O 1
ATOM 3547 N N . GLY A 1 464 ? -71.794 -12.002 86.664 1.00 77.12 464 GLY A N 1
ATOM 3548 C CA . GLY A 1 464 ? -72.669 -10.889 86.316 1.00 77.12 464 GLY A CA 1
ATOM 3549 C C . GLY A 1 464 ? -73.648 -10.526 87.435 1.00 77.12 464 GLY A C 1
ATOM 3550 O O . GLY A 1 464 ? -73.778 -9.349 87.761 1.00 77.12 464 GLY A O 1
ATOM 3551 N N . ALA A 1 465 ? -74.273 -11.516 88.081 1.00 77.38 465 ALA A N 1
ATOM 3552 C CA . ALA A 1 465 ? -75.174 -11.288 89.213 1.00 77.38 465 ALA A CA 1
ATOM 3553 C C . ALA A 1 465 ? -74.458 -10.651 90.418 1.00 77.38 465 ALA A C 1
ATOM 3555 O O . ALA A 1 465 ? -75.004 -9.747 91.053 1.00 77.38 465 ALA A O 1
ATOM 3556 N N . VAL A 1 466 ? -73.222 -11.071 90.704 1.00 77.44 466 VAL A N 1
ATOM 3557 C CA . VAL A 1 466 ? -72.389 -10.492 91.770 1.00 77.44 466 VAL A CA 1
ATOM 3558 C C . VAL A 1 466 ? -72.024 -9.040 91.462 1.00 77.44 466 VAL A C 1
ATOM 3560 O O . VAL A 1 466 ? -72.194 -8.174 92.320 1.00 77.44 466 VAL A O 1
ATOM 3563 N N . VAL A 1 467 ? -71.589 -8.752 90.232 1.00 79.31 467 VAL A N 1
ATOM 3564 C CA . VAL A 1 467 ? -71.264 -7.388 89.787 1.00 79.31 467 VAL A CA 1
ATOM 3565 C C . VAL A 1 467 ? -72.503 -6.488 89.833 1.00 79.31 467 VAL A C 1
ATOM 3567 O O . VAL A 1 467 ? -72.434 -5.401 90.403 1.00 79.31 467 VAL A O 1
ATOM 3570 N N . SER A 1 468 ? -73.656 -6.949 89.327 1.00 78.06 468 SER A N 1
ATOM 3571 C CA . SER A 1 468 ? -74.931 -6.219 89.441 1.00 78.06 468 SER A CA 1
ATOM 3572 C C . SER A 1 468 ? -75.284 -5.920 90.893 1.00 78.06 468 SER A C 1
ATOM 3574 O O . SER A 1 468 ? -75.707 -4.810 91.219 1.00 78.06 468 SER A O 1
ATOM 3576 N N . LYS A 1 469 ? -75.114 -6.905 91.780 1.00 78.12 469 LYS A N 1
ATOM 3577 C CA . LYS A 1 469 ? -75.441 -6.740 93.192 1.00 78.12 469 LYS A CA 1
ATOM 3578 C C . LYS A 1 469 ? -74.516 -5.727 93.859 1.00 78.12 469 LYS A C 1
ATOM 3580 O O . LYS A 1 469 ? -75.016 -4.837 94.541 1.00 78.12 469 LYS A O 1
ATOM 3585 N N . PHE A 1 470 ? -73.210 -5.802 93.616 1.00 78.81 470 PHE A N 1
ATOM 3586 C CA . PHE A 1 470 ? -72.245 -4.817 94.109 1.00 78.81 470 PHE A CA 1
ATOM 3587 C C . PHE A 1 470 ? -72.605 -3.399 93.644 1.00 78.81 470 PHE A C 1
ATOM 3589 O O . PHE A 1 470 ? -72.756 -2.500 94.470 1.00 78.81 470 PHE A O 1
ATOM 3596 N N . GLN A 1 471 ? -72.875 -3.220 92.347 1.00 78.56 471 GLN A N 1
ATOM 3597 C CA . GLN A 1 471 ? -73.313 -1.940 91.780 1.00 78.56 471 GLN A CA 1
ATOM 3598 C C . GLN A 1 471 ? -74.624 -1.423 92.395 1.00 78.56 471 GLN A C 1
ATOM 3600 O O . GLN A 1 471 ? -74.794 -0.211 92.520 1.00 78.56 471 GLN A O 1
ATOM 3605 N N . SER A 1 472 ? -75.545 -2.309 92.796 1.00 76.56 472 SER A N 1
ATOM 3606 C CA . SER A 1 472 ? -76.790 -1.912 93.474 1.00 76.56 472 SER A CA 1
ATOM 3607 C C . SER A 1 472 ? -76.572 -1.389 94.899 1.00 76.56 472 SER A C 1
ATOM 3609 O O . SER A 1 472 ? -77.376 -0.590 95.368 1.00 76.56 472 SER A O 1
ATOM 3611 N N . VAL A 1 473 ? -75.495 -1.816 95.570 1.00 75.19 473 VAL A N 1
ATOM 3612 C CA . VAL A 1 473 ? -75.166 -1.417 96.948 1.00 75.19 473 VAL A CA 1
ATOM 3613 C C . VAL A 1 473 ? -74.380 -0.106 96.972 1.00 75.19 473 VAL A C 1
ATOM 3615 O O . VAL A 1 473 ? -74.743 0.802 97.712 1.00 75.19 473 VAL A O 1
ATOM 3618 N N . VAL A 1 474 ? -73.333 0.018 96.146 1.00 73.94 474 VAL A N 1
ATOM 3619 C CA . VAL A 1 474 ? -72.446 1.204 96.143 1.00 73.94 474 VAL A CA 1
ATOM 3620 C C . VAL A 1 474 ? -72.891 2.301 95.166 1.00 73.94 474 VAL A C 1
ATOM 3622 O O . VAL A 1 474 ? -72.408 3.428 95.212 1.00 73.94 474 VAL A O 1
ATOM 3625 N N . GLY A 1 475 ? -73.828 1.984 94.271 1.00 72.50 475 GLY A N 1
ATOM 3626 C CA . GLY A 1 475 ? -74.253 2.839 93.168 1.00 72.50 475 GLY A CA 1
ATOM 3627 C C . GLY A 1 475 ? -73.411 2.613 91.909 1.00 72.50 475 GLY A C 1
ATOM 3628 O O . GLY A 1 475 ? -72.187 2.703 91.919 1.00 72.50 475 GLY A O 1
ATOM 3629 N N . ALA A 1 476 ? -74.068 2.381 90.769 1.00 73.00 476 ALA A N 1
ATOM 3630 C CA . ALA A 1 476 ? -73.392 2.041 89.511 1.00 73.00 476 ALA A CA 1
ATOM 3631 C C . ALA A 1 476 ? -72.399 3.110 89.000 1.00 73.00 476 ALA A C 1
ATOM 3633 O O . ALA A 1 476 ? -71.506 2.789 88.223 1.00 73.00 476 ALA A O 1
ATOM 3634 N N . ARG A 1 477 ? -72.542 4.379 89.416 1.00 70.12 477 ARG A N 1
ATOM 3635 C CA . ARG A 1 477 ? -71.608 5.474 89.071 1.00 70.12 477 ARG A CA 1
ATOM 3636 C C . ARG A 1 477 ? -70.350 5.513 89.947 1.00 70.12 477 ARG A C 1
ATOM 3638 O O . ARG A 1 477 ? -69.385 6.170 89.568 1.00 70.12 477 ARG A O 1
ATOM 3645 N N . ASN A 1 478 ? -70.386 4.813 91.074 1.00 72.25 478 ASN A N 1
ATOM 3646 C CA . ASN A 1 478 ? -69.357 4.796 92.106 1.00 72.25 478 ASN A CA 1
ATOM 3647 C C . ASN A 1 478 ? -68.632 3.437 92.172 1.00 72.25 478 ASN A C 1
ATOM 3649 O O . ASN A 1 478 ? -67.778 3.242 93.027 1.00 72.25 478 ASN A O 1
ATOM 3653 N N . ALA A 1 479 ? -68.968 2.492 91.289 1.00 74.25 479 ALA A N 1
ATOM 3654 C CA . ALA A 1 479 ? -68.370 1.162 91.240 1.00 74.25 479 ALA A CA 1
ATOM 3655 C C . ALA A 1 479 ? -67.282 1.081 90.158 1.00 74.25 479 ALA A C 1
ATOM 3657 O O . ALA A 1 479 ? -67.591 1.211 88.972 1.00 74.25 479 ALA A O 1
ATOM 3658 N N . ASP A 1 480 ? -66.046 0.782 90.555 1.00 74.75 480 ASP A N 1
ATOM 3659 C CA . ASP A 1 480 ? -64.952 0.437 89.644 1.00 74.75 480 ASP A CA 1
ATOM 3660 C C . ASP A 1 480 ? -64.787 -1.094 89.610 1.00 74.75 480 ASP A C 1
ATOM 3662 O O . ASP A 1 480 ? -64.613 -1.726 90.653 1.00 74.75 480 ASP A O 1
ATOM 3666 N N . ILE A 1 481 ? -64.859 -1.715 88.426 1.00 74.00 481 ILE A N 1
ATOM 3667 C CA . ILE A 1 481 ? -64.788 -3.180 88.277 1.00 74.00 481 ILE A CA 1
ATOM 3668 C C . ILE A 1 481 ? -63.504 -3.564 87.542 1.00 74.00 481 ILE A C 1
ATOM 3670 O O . ILE A 1 481 ? -63.315 -3.233 86.376 1.00 74.00 481 ILE A O 1
ATOM 3674 N N . GLU A 1 482 ? -62.632 -4.316 88.200 1.00 74.81 482 GLU A N 1
ATOM 3675 C CA . GLU A 1 482 ? -61.426 -4.877 87.591 1.00 74.81 482 GLU A CA 1
ATOM 3676 C C . GLU A 1 482 ? -61.555 -6.391 87.459 1.00 74.81 482 GLU A C 1
ATOM 3678 O O . GLU A 1 482 ? -62.063 -7.071 88.350 1.00 74.81 482 GLU A O 1
ATOM 3683 N N . ILE A 1 483 ? -61.096 -6.921 86.328 1.00 75.31 483 ILE A N 1
ATOM 3684 C CA . ILE A 1 483 ? -61.119 -8.350 86.033 1.00 75.31 483 ILE A CA 1
ATOM 3685 C C . ILE A 1 483 ? -59.684 -8.774 85.777 1.00 75.31 483 ILE A C 1
ATOM 3687 O O . ILE A 1 483 ? -59.064 -8.319 84.817 1.00 75.31 483 ILE A O 1
ATOM 3691 N N . ALA A 1 484 ? -59.177 -9.666 86.619 1.00 72.25 484 ALA A N 1
ATOM 3692 C CA . ALA A 1 484 ? -57.891 -10.308 86.399 1.00 72.25 484 ALA A CA 1
ATOM 3693 C C . ALA A 1 484 ? -58.116 -11.681 85.756 1.00 72.25 484 ALA A C 1
ATOM 3695 O O . ALA A 1 484 ? -58.979 -12.443 86.196 1.00 72.25 484 ALA A O 1
ATOM 3696 N N . LEU A 1 485 ? -57.359 -11.981 84.698 1.00 78.62 485 LEU A N 1
ATOM 3697 C CA . LEU A 1 485 ? -57.496 -13.207 83.909 1.00 78.62 485 LEU A CA 1
ATOM 3698 C C . LEU A 1 485 ? -56.412 -14.236 84.259 1.00 78.62 485 LEU A C 1
ATOM 3700 O O . LEU A 1 485 ? -55.278 -13.841 84.556 1.00 78.62 485 LEU A O 1
ATOM 3704 N N . PRO A 1 486 ? -56.699 -15.549 84.153 1.00 79.12 486 PRO A N 1
ATOM 3705 C CA . PRO A 1 486 ? -55.672 -16.572 84.287 1.00 79.12 486 PRO A CA 1
ATOM 3706 C C . PRO A 1 486 ? -54.576 -16.400 83.226 1.00 79.12 486 PRO A C 1
ATOM 3708 O O . PRO A 1 486 ? -54.873 -16.191 82.050 1.00 79.12 486 PRO A O 1
ATOM 3711 N N . ARG A 1 487 ? -53.302 -16.530 83.607 1.00 76.19 487 ARG A N 1
ATOM 3712 C CA . ARG A 1 487 ? -52.157 -16.350 82.685 1.00 76.19 487 ARG A CA 1
ATOM 3713 C C . ARG A 1 487 ? -51.519 -17.658 82.213 1.00 76.19 487 ARG A C 1
ATOM 3715 O O . ARG A 1 487 ? -50.458 -17.644 81.596 1.00 76.19 487 ARG A O 1
ATOM 3722 N N . THR A 1 488 ? -52.154 -18.790 82.500 1.00 77.19 488 THR A N 1
ATOM 3723 C CA . THR A 1 488 ? -51.656 -20.114 82.128 1.00 77.19 488 THR A CA 1
ATOM 3724 C C . THR A 1 488 ? -52.695 -20.875 81.308 1.00 77.19 488 THR A C 1
ATOM 3726 O O . THR A 1 488 ? -53.892 -20.840 81.591 1.00 77.19 488 THR A O 1
ATOM 3729 N N . ILE A 1 489 ? -52.232 -21.559 80.256 1.00 82.06 489 ILE A N 1
ATOM 3730 C CA . ILE A 1 489 ? -53.093 -22.215 79.256 1.00 82.06 489 ILE A CA 1
ATOM 3731 C C . ILE A 1 489 ? -53.941 -23.361 79.845 1.00 82.06 489 ILE A C 1
ATOM 3733 O O . ILE A 1 489 ? -54.998 -23.684 79.308 1.00 82.06 489 ILE A O 1
ATOM 3737 N N . ASP A 1 490 ? -53.518 -23.955 80.967 1.00 82.06 490 ASP A N 1
ATOM 3738 C CA . ASP A 1 490 ? -54.256 -25.009 81.677 1.00 82.06 490 ASP A CA 1
ATOM 3739 C C . ASP A 1 490 ? -55.597 -24.521 82.239 1.00 82.06 490 ASP A C 1
ATOM 3741 O O . ASP A 1 490 ? -56.527 -25.313 82.355 1.00 82.06 490 ASP A O 1
ATOM 3745 N N . LYS A 1 491 ? -55.726 -23.218 82.515 1.00 87.38 491 LYS A N 1
ATOM 3746 C CA . LYS A 1 491 ? -56.957 -22.593 83.024 1.00 87.38 491 LYS A CA 1
ATOM 3747 C C . LYS A 1 491 ? -57.990 -22.290 81.946 1.00 87.38 491 LYS A C 1
ATOM 3749 O O . LYS A 1 491 ? -59.016 -21.693 82.243 1.00 87.38 491 LYS A O 1
ATOM 3754 N N . TYR A 1 492 ? -57.724 -22.681 80.703 1.00 88.31 492 TYR A N 1
ATOM 3755 C CA . TYR A 1 492 ? -58.615 -22.487 79.559 1.00 88.31 492 TYR A CA 1
ATOM 3756 C C . TYR A 1 492 ? -59.045 -23.814 78.926 1.00 88.31 492 TYR A C 1
ATOM 3758 O O . TYR A 1 492 ? -59.652 -23.823 77.852 1.00 88.31 492 TYR A O 1
ATOM 3766 N N . VAL A 1 493 ? -58.753 -24.942 79.584 1.00 86.94 493 VAL A N 1
ATOM 3767 C CA . VAL A 1 493 ? -59.034 -26.285 79.068 1.00 86.94 493 VAL A CA 1
ATOM 3768 C C . VAL A 1 493 ? -60.530 -26.469 78.802 1.00 86.94 493 VAL A C 1
ATOM 3770 O O . VAL A 1 493 ? -61.386 -26.182 79.635 1.00 86.94 493 VAL A O 1
ATOM 3773 N N . GLY A 1 494 ? -60.851 -26.983 77.617 1.00 81.69 494 GLY A N 1
ATOM 3774 C CA . GLY A 1 494 ? -62.225 -27.163 77.151 1.00 81.69 494 GLY A CA 1
ATOM 3775 C C . GLY A 1 494 ? -62.797 -25.967 76.384 1.00 81.69 494 GLY A C 1
ATOM 3776 O O . GLY A 1 494 ? -63.949 -26.043 75.968 1.00 81.69 494 GLY A O 1
ATOM 3777 N N . ASN A 1 495 ? -62.014 -24.903 76.158 1.00 82.19 495 ASN A N 1
ATOM 3778 C CA . ASN A 1 495 ? -62.362 -23.814 75.242 1.00 82.19 495 ASN A CA 1
ATOM 3779 C C . ASN A 1 495 ? -61.551 -23.931 73.939 1.00 82.19 495 ASN A C 1
ATOM 3781 O O . ASN A 1 495 ? -60.325 -24.064 73.963 1.00 82.19 495 ASN A O 1
ATOM 3785 N N . GLY A 1 496 ? -62.227 -23.875 72.788 1.00 81.44 496 GLY A N 1
ATOM 3786 C CA . GLY A 1 496 ? -61.589 -24.106 71.487 1.00 81.44 496 GLY A CA 1
ATOM 3787 C C . GLY A 1 496 ? -61.010 -25.523 71.376 1.00 81.44 496 GLY A C 1
ATOM 3788 O O . GLY A 1 496 ? -61.662 -26.492 71.753 1.00 81.44 496 GLY A O 1
ATOM 3789 N N . GLU A 1 497 ? -59.774 -25.652 70.882 1.00 81.88 497 GLU A N 1
ATOM 3790 C CA . GLU A 1 497 ? -59.055 -26.936 70.776 1.00 81.88 497 GLU A CA 1
ATOM 3791 C C . GLU A 1 497 ? -58.076 -27.187 71.942 1.00 81.88 497 GLU A C 1
ATOM 3793 O O . GLU A 1 497 ? -57.224 -28.079 71.883 1.00 81.88 497 GLU A O 1
ATOM 3798 N N . ILE A 1 498 ? -58.175 -26.410 73.024 1.00 86.62 498 ILE A N 1
ATOM 3799 C CA . ILE A 1 498 ? -57.312 -26.555 74.199 1.00 86.62 498 ILE A CA 1
ATOM 3800 C C . ILE A 1 498 ? -57.806 -27.751 75.022 1.00 86.62 498 ILE A C 1
ATOM 3802 O O . ILE A 1 498 ? -58.771 -27.657 75.780 1.00 86.62 498 ILE A O 1
ATOM 3806 N N . THR A 1 499 ? -57.143 -28.898 74.881 1.00 85.56 499 THR A N 1
ATOM 3807 C CA . THR A 1 499 ? -57.461 -30.122 75.637 1.00 85.56 499 THR A CA 1
ATOM 3808 C C . THR A 1 499 ? -56.476 -30.344 76.784 1.00 85.56 499 THR A C 1
ATOM 3810 O O . THR A 1 499 ? -55.316 -29.941 76.704 1.00 85.56 499 THR A O 1
ATOM 3813 N N . ALA A 1 500 ? -56.901 -31.048 77.841 1.00 83.19 500 ALA A N 1
ATOM 3814 C CA . ALA A 1 500 ? -56.016 -31.408 78.957 1.00 83.19 500 ALA A CA 1
ATOM 3815 C C . ALA A 1 500 ? -54.779 -32.196 78.486 1.00 83.19 500 ALA A C 1
ATOM 3817 O O . ALA A 1 500 ? -53.680 -32.008 79.006 1.00 83.19 500 ALA A O 1
ATOM 3818 N N . GLN A 1 501 ? -54.952 -33.043 77.465 1.00 81.44 501 GLN A N 1
ATOM 3819 C CA . GLN A 1 501 ? -53.857 -33.778 76.840 1.00 81.44 501 GLN A CA 1
ATOM 3820 C C . GLN A 1 501 ? -52.885 -32.839 76.120 1.00 81.44 501 GLN A C 1
ATOM 3822 O O . GLN A 1 501 ? -51.688 -32.926 76.367 1.00 81.44 501 GLN A O 1
ATOM 3827 N N . ALA A 1 502 ? -53.381 -31.897 75.310 1.00 79.69 502 ALA A N 1
ATOM 3828 C CA . ALA A 1 502 ? -52.531 -30.941 74.601 1.00 79.69 502 ALA A CA 1
ATOM 3829 C C . ALA A 1 502 ? -51.716 -30.053 75.558 1.00 79.69 502 ALA A C 1
ATOM 3831 O O . ALA A 1 502 ? -50.554 -29.749 75.293 1.00 79.69 502 ALA A O 1
ATOM 3832 N N . VAL A 1 503 ? -52.298 -29.667 76.696 1.00 81.44 503 VAL A N 1
ATOM 3833 C CA . VAL A 1 503 ? -51.587 -28.918 77.742 1.00 81.44 503 VAL A CA 1
ATOM 3834 C C . VAL A 1 503 ? -50.521 -29.792 78.416 1.00 81.44 503 VAL A C 1
ATOM 3836 O O . VAL A 1 503 ? -49.380 -29.357 78.564 1.00 81.44 503 VAL A O 1
ATOM 3839 N N . LYS A 1 504 ? -50.852 -31.043 78.772 1.00 81.31 504 LYS A N 1
ATOM 3840 C CA . LYS A 1 504 ? -49.908 -31.995 79.390 1.00 81.31 504 LYS A CA 1
ATOM 3841 C C . LYS A 1 504 ? -48.731 -32.334 78.468 1.00 81.31 504 LYS A C 1
ATOM 3843 O O . LYS A 1 504 ? -47.596 -32.411 78.927 1.00 81.31 504 LYS A O 1
ATOM 3848 N N . GLU A 1 505 ? -49.001 -32.516 77.180 1.00 76.50 505 GLU A N 1
ATOM 3849 C CA . GLU A 1 505 ? -48.007 -32.802 76.137 1.00 76.50 505 GLU A CA 1
ATOM 3850 C C . GLU A 1 505 ? -47.284 -31.534 75.643 1.00 76.50 505 GLU A C 1
ATOM 3852 O O . GLU A 1 505 ? -46.390 -31.627 74.806 1.00 76.50 505 GLU A O 1
ATOM 3857 N N . LYS A 1 506 ? -47.634 -30.350 76.175 1.00 75.88 506 LYS A N 1
ATOM 3858 C CA . LYS A 1 506 ? -47.088 -29.035 75.792 1.00 75.88 506 LYS A CA 1
ATOM 3859 C C . LYS A 1 506 ? -47.230 -28.719 74.296 1.00 75.88 506 LYS A C 1
ATOM 3861 O O . LYS A 1 506 ? -46.444 -27.953 73.748 1.00 75.88 506 LYS A O 1
ATOM 3866 N N . THR A 1 507 ? -48.250 -29.268 73.637 1.00 73.50 507 THR A N 1
ATOM 3867 C CA . THR A 1 507 ? -48.541 -29.028 72.212 1.00 73.50 507 THR A CA 1
ATOM 3868 C C . THR A 1 507 ? -49.420 -27.797 71.985 1.00 73.50 507 THR A C 1
ATOM 3870 O O . THR A 1 507 ? -49.796 -27.505 70.852 1.00 73.50 507 THR A O 1
ATOM 3873 N N . VAL A 1 508 ? -49.774 -27.072 73.046 1.00 74.50 508 VAL A N 1
ATOM 3874 C CA . VAL A 1 508 ? -50.432 -25.763 72.979 1.00 74.50 508 VAL A CA 1
ATOM 3875 C C . VAL A 1 508 ? -49.728 -24.775 73.900 1.00 74.50 508 VAL A C 1
ATOM 3877 O O . VAL A 1 508 ? -49.382 -25.107 75.033 1.00 74.50 508 VAL A O 1
ATOM 3880 N N . LEU A 1 509 ? -49.518 -23.555 73.412 1.00 72.00 509 LEU A N 1
ATOM 3881 C CA . LEU A 1 509 ? -48.846 -22.480 74.139 1.00 72.00 509 LEU A CA 1
ATOM 3882 C C . LEU A 1 509 ? -49.688 -21.211 74.081 1.00 72.00 509 LEU A C 1
ATOM 3884 O O . LEU A 1 509 ? -50.032 -20.740 73.000 1.00 72.00 509 LEU A O 1
ATOM 3888 N N . MET A 1 510 ? -49.993 -20.637 75.240 1.00 73.75 510 MET A N 1
ATOM 3889 C CA . MET A 1 510 ? -50.623 -19.323 75.322 1.00 73.75 510 MET A CA 1
ATOM 3890 C C . MET A 1 510 ? -49.681 -18.260 74.755 1.00 73.75 510 MET A C 1
ATOM 3892 O O . MET A 1 510 ? -48.511 -18.206 75.131 1.00 73.75 510 MET A O 1
ATOM 3896 N N . LYS A 1 511 ? -50.186 -17.437 73.835 1.00 75.00 511 LYS A N 1
ATOM 3897 C CA . LYS A 1 511 ? -49.463 -16.280 73.300 1.00 75.00 511 LYS A CA 1
ATOM 3898 C C . LYS A 1 511 ? -49.862 -15.005 74.017 1.00 75.00 511 LYS A C 1
ATOM 3900 O O . LYS A 1 511 ? -48.986 -14.245 74.408 1.00 75.00 511 LYS A O 1
ATOM 3905 N N . ASP A 1 512 ? -51.165 -14.783 74.144 1.00 72.56 512 ASP A N 1
ATOM 3906 C CA . ASP A 1 512 ? -51.706 -13.552 74.700 1.00 72.56 512 ASP A CA 1
ATOM 3907 C C . ASP A 1 512 ? -53.124 -13.766 75.232 1.00 72.56 512 ASP A C 1
ATOM 3909 O O . ASP A 1 512 ? -53.847 -14.627 74.723 1.00 72.56 512 ASP A O 1
ATOM 3913 N N . VAL A 1 513 ? -53.521 -12.984 76.233 1.00 77.19 513 VAL A N 1
ATOM 3914 C CA . VAL A 1 513 ? -54.907 -12.904 76.693 1.00 77.19 513 VAL A CA 1
ATOM 3915 C C . VAL A 1 513 ? -55.257 -11.478 77.072 1.00 77.19 513 VAL A C 1
ATOM 3917 O O . VAL A 1 513 ? -54.518 -10.816 77.797 1.00 77.19 513 VAL A O 1
ATOM 3920 N N . TYR A 1 514 ? -56.429 -11.028 76.644 1.00 72.69 514 TYR A N 1
ATOM 3921 C CA . TYR A 1 514 ? -56.960 -9.742 77.061 1.00 72.69 514 TYR A CA 1
ATOM 3922 C C . TYR A 1 514 ? -58.482 -9.774 77.171 1.00 72.69 514 TYR A C 1
ATOM 3924 O O . TYR A 1 514 ? -59.161 -10.660 76.643 1.00 72.69 514 TYR A O 1
ATOM 3932 N N . PHE A 1 515 ? -59.012 -8.803 77.907 1.00 73.25 515 PHE A N 1
ATOM 3933 C CA . PHE A 1 515 ? -60.441 -8.617 78.109 1.00 73.25 515 PHE A CA 1
ATOM 3934 C C . PHE A 1 515 ? -60.951 -7.493 77.205 1.00 73.25 515 PHE A C 1
ATOM 3936 O O . PHE A 1 515 ? -60.410 -6.390 77.215 1.00 73.25 515 PHE A O 1
ATOM 3943 N N . GLU A 1 516 ? -62.026 -7.749 76.467 1.00 74.06 516 GLU A N 1
ATOM 3944 C CA . GLU A 1 516 ? -62.662 -6.769 75.595 1.00 74.06 516 GLU A CA 1
ATOM 3945 C C . GLU A 1 516 ? -64.187 -6.952 75.614 1.00 74.06 516 GLU A C 1
ATOM 3947 O O . GLU A 1 516 ? -64.715 -8.000 75.247 1.00 74.06 516 GLU A O 1
ATOM 3952 N N . GLY A 1 517 ? -64.924 -5.922 76.043 1.00 65.19 517 GLY A N 1
ATOM 3953 C CA . GLY A 1 517 ? -66.382 -5.866 75.866 1.00 65.19 517 GLY A CA 1
ATOM 3954 C C . GLY A 1 517 ? -67.193 -6.983 76.544 1.00 65.19 517 GLY A C 1
ATOM 3955 O O . GLY A 1 517 ? -68.264 -7.332 76.048 1.00 65.19 517 GLY A O 1
ATOM 3956 N N . GLY A 1 518 ? -66.707 -7.546 77.658 1.00 72.50 518 GLY A N 1
ATOM 3957 C CA . GLY A 1 518 ? -67.356 -8.665 78.366 1.00 72.50 518 GLY A CA 1
ATOM 3958 C C . GLY A 1 518 ? -66.830 -10.048 77.973 1.00 72.50 518 GLY A C 1
ATOM 3959 O O . GLY A 1 518 ? -67.167 -11.039 78.627 1.00 72.50 518 GLY A O 1
ATOM 3960 N N . ASP A 1 519 ? -65.976 -10.113 76.954 1.00 81.25 519 ASP A N 1
ATOM 3961 C CA . ASP A 1 519 ? -65.356 -11.338 76.472 1.00 81.25 519 ASP A CA 1
ATOM 3962 C C . ASP A 1 519 ? -63.852 -11.348 76.784 1.00 81.25 519 ASP A C 1
ATOM 3964 O O . ASP A 1 519 ? -63.188 -10.314 76.847 1.00 81.25 519 ASP A O 1
ATOM 3968 N N . VAL A 1 520 ? -63.307 -12.544 76.965 1.00 81.62 520 VAL A N 1
ATOM 3969 C CA . VAL A 1 520 ? -61.871 -12.809 77.006 1.00 81.62 520 VAL A CA 1
ATOM 3970 C C . VAL A 1 520 ? -61.448 -13.334 75.650 1.00 81.62 520 VAL A C 1
ATOM 3972 O O . VAL A 1 520 ? -62.005 -14.323 75.170 1.00 81.62 520 VAL A O 1
ATOM 3975 N N . ARG A 1 521 ? -60.447 -12.694 75.051 1.00 82.31 521 ARG A N 1
ATOM 3976 C CA . ARG A 1 521 ? -59.802 -13.155 73.824 1.00 82.31 521 ARG A CA 1
ATOM 3977 C C . ARG A 1 521 ? -58.461 -13.765 74.178 1.00 82.31 521 ARG A C 1
ATOM 3979 O O . ARG A 1 521 ? -57.568 -13.078 74.663 1.00 82.31 521 ARG A O 1
ATOM 3986 N N . LEU A 1 522 ? -58.337 -15.066 73.950 1.00 81.81 522 LEU A N 1
ATOM 3987 C CA . LEU A 1 522 ? -57.113 -15.824 74.166 1.00 81.81 522 LEU A CA 1
ATOM 3988 C C . LEU A 1 522 ? -56.524 -16.205 72.812 1.00 81.81 522 LEU A C 1
ATOM 3990 O O . LEU A 1 522 ? -57.134 -16.952 72.044 1.00 81.81 522 LEU A O 1
ATOM 3994 N N . THR A 1 523 ? -55.300 -15.757 72.561 1.00 79.56 523 THR A N 1
ATOM 3995 C CA . THR A 1 523 ? -54.500 -16.218 71.428 1.00 79.56 523 THR A CA 1
ATOM 3996 C C . THR A 1 523 ? -53.555 -17.313 71.901 1.00 79.56 523 THR A C 1
ATOM 3998 O O . THR A 1 523 ? -52.806 -17.133 72.863 1.00 79.56 523 THR A O 1
ATOM 4001 N N . TYR A 1 524 ? -53.540 -18.450 71.211 1.00 77.12 524 TYR A N 1
ATOM 4002 C CA . TYR A 1 524 ? -52.646 -19.565 71.510 1.00 77.12 524 TYR A CA 1
ATOM 4003 C C . TYR A 1 524 ? -52.052 -20.168 70.235 1.00 77.12 524 TYR A C 1
ATOM 4005 O O . TYR A 1 524 ? -52.580 -20.032 69.133 1.00 77.12 524 TYR A O 1
ATOM 4013 N N . MET A 1 525 ? -50.897 -20.804 70.378 1.00 76.38 525 MET A N 1
ATOM 4014 C CA . MET A 1 525 ? -50.218 -21.535 69.320 1.00 76.38 525 MET A CA 1
ATOM 4015 C C . MET A 1 525 ? -50.460 -23.024 69.513 1.00 76.38 525 MET A C 1
ATOM 4017 O O . MET A 1 525 ? -50.207 -23.544 70.596 1.00 76.38 525 MET A O 1
ATOM 4021 N N . GLN A 1 526 ? -50.899 -23.707 68.464 1.00 72.56 526 GLN A N 1
ATOM 4022 C CA . GLN A 1 526 ? -50.944 -25.162 68.420 1.00 72.56 526 GLN A CA 1
ATOM 4023 C C . GLN A 1 526 ? -49.705 -25.669 67.685 1.00 72.56 526 GLN A C 1
ATOM 4025 O O . GLN A 1 526 ? -49.447 -25.293 66.539 1.00 72.56 526 GLN A O 1
ATOM 4030 N N . LEU A 1 527 ? -48.923 -26.494 68.372 1.00 70.56 527 LEU A N 1
ATOM 4031 C CA . LEU A 1 527 ? -47.752 -27.165 67.829 1.00 70.56 527 LEU A CA 1
ATOM 4032 C C . LEU A 1 527 ? -48.220 -28.484 67.207 1.00 70.56 527 LEU A C 1
ATOM 4034 O O . LEU A 1 527 ? -48.937 -29.255 67.848 1.00 70.56 527 LEU A O 1
ATOM 4038 N N . GLY A 1 528 ? -47.862 -28.720 65.944 1.00 56.84 528 GLY A N 1
ATOM 4039 C CA . GLY A 1 528 ? -48.222 -29.949 65.241 1.00 56.84 528 GLY A CA 1
ATOM 4040 C C . GLY A 1 528 ? -47.695 -31.188 65.967 1.00 56.84 528 GLY A C 1
ATOM 4041 O O . GLY A 1 528 ? -46.621 -31.162 66.568 1.00 56.84 528 GLY A O 1
ATOM 4042 N N . LYS A 1 529 ? -48.434 -32.303 65.902 1.00 50.09 529 LYS A N 1
ATOM 4043 C CA . LYS A 1 529 ? -48.043 -33.567 66.568 1.00 50.09 529 LYS A CA 1
ATOM 4044 C C . LYS A 1 529 ? -46.790 -34.205 65.950 1.00 50.09 529 LYS A C 1
ATOM 4046 O O . LYS A 1 529 ? -46.257 -35.172 66.488 1.00 50.09 529 LYS A O 1
ATOM 4051 N N . LYS A 1 530 ? -46.347 -33.694 64.799 1.00 48.72 530 LYS A N 1
ATOM 4052 C CA . LYS A 1 530 ? -45.162 -34.119 64.054 1.00 48.72 530 LYS A CA 1
ATOM 4053 C C . LYS A 1 530 ? -44.284 -32.900 63.787 1.00 48.72 530 LYS A C 1
ATOM 4055 O O . LYS A 1 530 ? -44.799 -31.836 63.461 1.00 48.72 530 LYS A O 1
ATOM 4060 N N . THR A 1 531 ? -42.969 -33.093 63.820 1.00 44.59 531 THR A N 1
ATOM 4061 C CA . THR A 1 531 ? -41.895 -32.099 63.598 1.00 44.59 531 THR A CA 1
ATOM 4062 C C . THR A 1 531 ? -41.959 -31.318 62.274 1.00 44.59 531 THR A C 1
ATOM 4064 O O . THR A 1 531 ? -41.124 -30.454 62.042 1.00 44.59 531 THR A O 1
ATOM 4067 N N . ILE A 1 532 ? -42.934 -31.597 61.405 1.00 40.81 532 ILE A N 1
ATOM 4068 C CA . ILE A 1 532 ? -43.054 -31.060 60.041 1.00 40.81 532 ILE A CA 1
ATOM 4069 C C . ILE A 1 532 ? -44.327 -30.202 59.875 1.00 40.81 532 ILE A C 1
ATOM 4071 O O . ILE A 1 532 ? -44.489 -29.498 58.880 1.00 40.81 532 ILE A O 1
ATOM 4075 N N . GLU A 1 533 ? -45.249 -30.220 60.840 1.00 42.19 533 GLU A N 1
ATOM 4076 C CA . GLU A 1 533 ? -46.455 -29.390 60.778 1.00 42.19 533 GLU A CA 1
ATOM 4077 C C . GLU A 1 533 ? -46.177 -27.988 61.327 1.00 42.19 533 GLU A C 1
ATOM 4079 O O . GLU A 1 533 ? -45.778 -27.816 62.481 1.00 42.19 533 GLU A O 1
ATOM 4084 N N . LYS A 1 534 ? -46.398 -26.970 60.483 1.00 45.97 534 LYS A N 1
ATOM 4085 C CA . LYS A 1 534 ? -46.218 -25.560 60.849 1.00 45.97 534 LYS A CA 1
ATOM 4086 C C . LYS A 1 534 ? -47.081 -25.214 62.072 1.00 45.97 534 LYS A C 1
ATOM 4088 O O . LYS A 1 534 ? -48.281 -25.497 62.039 1.00 45.97 534 LYS A O 1
ATOM 4093 N N . PRO A 1 535 ? -46.525 -24.548 63.101 1.00 59.94 535 PRO A N 1
ATOM 4094 C CA . PRO A 1 535 ? -47.315 -24.055 64.219 1.00 59.94 535 PRO A CA 1
ATOM 4095 C C . PRO A 1 535 ? -48.438 -23.131 63.744 1.00 59.94 535 PRO A C 1
ATOM 4097 O O . PRO A 1 535 ? -48.196 -22.187 62.988 1.00 59.94 535 PRO A O 1
ATOM 4100 N N . GLN A 1 536 ? -49.665 -23.388 64.193 1.00 64.38 536 GLN A N 1
ATOM 4101 C CA . GLN A 1 536 ? -50.831 -22.586 63.826 1.00 64.38 536 GLN A CA 1
ATOM 4102 C C . GLN A 1 536 ? -51.217 -21.663 64.981 1.00 64.38 536 GLN A C 1
ATOM 4104 O O . GLN A 1 536 ? -51.376 -22.107 66.117 1.00 64.38 536 GLN A O 1
ATOM 4109 N N . SER A 1 537 ? -51.359 -20.367 64.695 1.00 74.38 537 SER A N 1
ATOM 4110 C CA . SER A 1 537 ? -51.911 -19.402 65.651 1.00 74.38 537 SER A CA 1
ATOM 4111 C C . SER A 1 537 ? -53.433 -19.476 65.603 1.00 74.38 537 SER A C 1
ATOM 4113 O O . SER A 1 537 ? -54.006 -19.373 64.520 1.00 74.38 537 SER A O 1
ATOM 4115 N N . LYS A 1 538 ? -54.076 -19.646 66.756 1.00 75.00 538 LYS A N 1
ATOM 4116 C CA . LYS A 1 538 ? -55.533 -19.714 66.903 1.00 75.00 538 LYS A CA 1
ATOM 4117 C C . LYS A 1 538 ? -55.998 -18.718 67.964 1.00 75.00 538 LYS A C 1
ATOM 4119 O O . LYS A 1 538 ? -55.258 -18.410 68.896 1.00 75.00 538 LYS A O 1
ATOM 4124 N N . GLU A 1 539 ? -57.223 -18.231 67.811 1.00 84.25 539 GLU A N 1
ATOM 4125 C CA . GLU A 1 539 ? -57.897 -17.354 68.771 1.00 84.25 539 GLU A CA 1
ATOM 4126 C C . GLU A 1 539 ? -59.146 -18.063 69.302 1.00 84.25 539 GLU A C 1
ATOM 4128 O O . GLU A 1 539 ? -59.856 -18.734 68.549 1.00 84.25 539 GLU A O 1
ATOM 4133 N N . VAL A 1 540 ? -59.410 -17.930 70.600 1.00 85.19 540 VAL A N 1
ATOM 4134 C CA . VAL A 1 540 ? -60.673 -18.331 71.218 1.00 85.19 540 VAL A CA 1
ATOM 4135 C C . VAL A 1 540 ? -61.261 -17.161 71.995 1.00 85.19 540 VAL A C 1
ATOM 4137 O O . VAL A 1 540 ? -60.551 -16.442 72.698 1.00 85.19 540 VAL A O 1
ATOM 4140 N N . VAL A 1 541 ? -62.572 -16.986 71.857 1.00 85.69 541 VAL A N 1
ATOM 4141 C CA . VAL A 1 541 ? -63.343 -15.944 72.536 1.00 85.69 541 VAL A CA 1
ATOM 4142 C C . VAL A 1 541 ? -64.239 -16.612 73.572 1.00 85.69 541 VAL A C 1
ATOM 4144 O O . VAL A 1 541 ? -65.013 -17.507 73.234 1.00 85.69 541 VAL A O 1
ATOM 4147 N N . ILE A 1 542 ? -64.126 -16.196 74.831 1.00 85.25 542 ILE A N 1
ATOM 4148 C CA . ILE A 1 542 ? -64.849 -16.773 75.969 1.00 85.25 542 ILE A CA 1
ATOM 4149 C C . ILE A 1 542 ? -65.649 -15.659 76.636 1.00 85.25 542 ILE A C 1
ATOM 4151 O O . ILE A 1 542 ? -65.072 -14.678 77.098 1.00 85.25 542 ILE A O 1
ATOM 4155 N N . ASN A 1 543 ? -66.972 -15.796 76.716 1.00 83.12 543 ASN A N 1
ATOM 4156 C CA . ASN A 1 543 ? -67.780 -14.816 77.436 1.00 83.12 543 ASN A CA 1
ATOM 4157 C C . ASN A 1 543 ? -67.563 -14.967 78.944 1.00 83.12 543 ASN A C 1
ATOM 4159 O O . ASN A 1 543 ? -67.833 -16.030 79.507 1.00 83.12 543 ASN A O 1
ATOM 4163 N N . VAL A 1 544 ? -67.097 -13.898 79.589 1.00 81.94 544 VAL A N 1
ATOM 4164 C CA . VAL A 1 544 ? -66.862 -13.888 81.037 1.00 81.94 544 VAL A CA 1
ATOM 4165 C C . VAL A 1 544 ? -67.862 -12.998 81.773 1.00 81.94 544 VAL A C 1
ATOM 4167 O O . VAL A 1 544 ? -68.261 -13.299 82.889 1.00 81.94 544 VAL A O 1
ATOM 4170 N N . ILE A 1 545 ? -68.388 -11.949 81.143 1.00 78.62 545 ILE A N 1
ATOM 4171 C CA . ILE A 1 545 ? -69.458 -11.139 81.733 1.00 78.62 545 ILE A CA 1
ATOM 4172 C C . ILE A 1 545 ? -70.596 -10.946 80.721 1.00 78.62 545 ILE A C 1
ATOM 4174 O O . ILE A 1 545 ? -70.328 -10.709 79.540 1.00 78.62 545 ILE A O 1
ATOM 4178 N N . PRO A 1 546 ? -71.874 -11.012 81.153 1.00 75.00 546 PRO A N 1
ATOM 4179 C CA . PRO A 1 546 ? -73.008 -10.689 80.298 1.00 75.00 546 PRO A CA 1
ATOM 4180 C C . PRO A 1 546 ? -72.873 -9.294 79.669 1.00 75.00 546 PRO A C 1
ATOM 4182 O O . PRO A 1 546 ? -72.697 -8.296 80.365 1.00 75.00 546 PRO A O 1
ATOM 4185 N N . LYS A 1 547 ? -72.996 -9.213 78.340 1.00 66.31 547 LYS A N 1
ATOM 4186 C CA . LYS A 1 547 ? -72.767 -7.980 77.557 1.00 66.31 547 LYS A CA 1
ATOM 4187 C C . LYS A 1 547 ? -73.742 -6.836 77.866 1.00 66.31 547 LYS A C 1
ATOM 4189 O O . LYS A 1 547 ? -73.496 -5.696 77.492 1.00 66.31 547 LYS A O 1
ATOM 4194 N N . ASN A 1 548 ? -74.856 -7.132 78.533 1.00 61.44 548 ASN A N 1
ATOM 4195 C CA . ASN A 1 548 ? -75.877 -6.171 78.954 1.00 61.44 548 ASN A CA 1
ATOM 4196 C C . ASN A 1 548 ? -75.564 -5.480 80.297 1.00 61.44 548 ASN A C 1
ATOM 4198 O O . ASN A 1 548 ? -76.321 -4.605 80.716 1.00 61.44 548 ASN A O 1
ATOM 4202 N N . LEU A 1 549 ? -74.467 -5.841 80.969 1.00 66.06 549 LEU A N 1
ATOM 4203 C CA . LEU A 1 549 ? -73.970 -5.124 82.141 1.00 66.06 549 LEU A CA 1
ATOM 4204 C C . LEU A 1 549 ? -73.187 -3.882 81.703 1.00 66.06 549 LEU A C 1
ATOM 4206 O O . LEU A 1 549 ? -72.115 -3.981 81.110 1.00 66.06 549 LEU A O 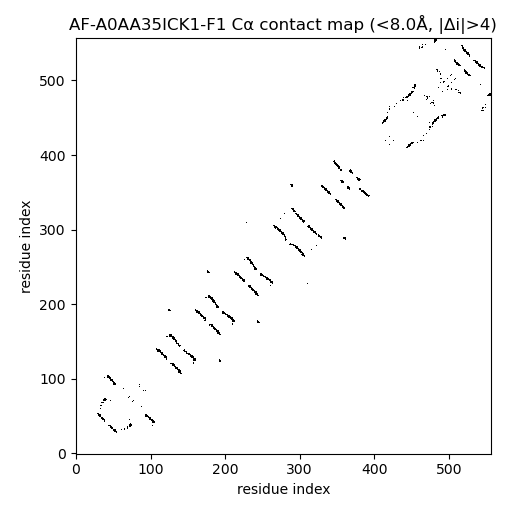1
ATOM 4210 N N . GLY A 1 550 ? -73.709 -2.696 82.020 1.00 57.88 550 GLY A N 1
ATOM 4211 C CA . GLY A 1 550 ? -73.002 -1.436 81.799 1.00 57.88 550 GLY A CA 1
ATOM 4212 C C . GLY A 1 550 ? -71.816 -1.293 82.753 1.00 57.88 550 GLY A C 1
ATOM 4213 O O . GLY A 1 550 ? -71.969 -0.756 83.847 1.00 57.88 550 GLY A O 1
ATOM 4214 N N . ILE A 1 551 ? -70.634 -1.760 82.348 1.00 62.75 551 ILE A N 1
ATOM 4215 C CA . ILE A 1 551 ? -69.392 -1.575 83.107 1.00 62.75 551 ILE A CA 1
ATOM 4216 C C . ILE A 1 551 ? -68.736 -0.272 82.643 1.00 62.75 551 ILE A C 1
ATOM 4218 O O . ILE A 1 551 ? -68.375 -0.128 81.477 1.00 62.75 551 ILE A O 1
ATOM 4222 N N . ARG A 1 552 ? -68.590 0.701 83.546 1.00 52.81 552 ARG A N 1
ATOM 4223 C CA . ARG A 1 552 ? -67.873 1.955 83.276 1.00 52.81 552 ARG A CA 1
ATOM 4224 C C . ARG A 1 552 ? -66.554 1.960 84.037 1.00 52.81 552 ARG A C 1
ATOM 4226 O O . ARG A 1 552 ? -66.467 2.526 85.114 1.00 52.81 552 ARG A O 1
ATOM 4233 N N . GLY A 1 553 ? -65.550 1.331 83.436 1.00 51.81 553 GLY A N 1
ATOM 4234 C CA . GLY A 1 553 ? -64.194 1.238 83.971 1.00 51.81 553 GLY A CA 1
ATOM 4235 C C . GLY A 1 553 ? -63.782 -0.217 84.096 1.00 51.81 553 GLY A C 1
ATOM 4236 O O . GLY A 1 553 ? -64.157 -0.866 85.062 1.00 51.81 553 GLY A O 1
ATOM 4237 N N . VAL A 1 554 ? -63.046 -0.705 83.097 1.00 46.41 554 VAL A N 1
ATOM 4238 C CA . VAL A 1 554 ? -62.282 -1.951 83.172 1.00 46.41 554 VAL A CA 1
ATOM 4239 C C . VAL A 1 554 ? -60.828 -1.560 82.989 1.00 46.41 554 VAL A C 1
ATOM 4241 O O . VAL A 1 554 ? -60.470 -0.994 81.958 1.00 46.41 554 VAL A O 1
ATOM 4244 N N . PHE A 1 555 ? -60.007 -1.835 83.993 1.00 46.09 555 PHE A N 1
ATOM 4245 C CA . PHE A 1 555 ? -58.562 -1.677 83.911 1.00 46.09 555 PHE A CA 1
ATOM 4246 C C . PHE A 1 555 ? -57.963 -3.075 83.984 1.00 46.09 555 PHE A C 1
ATOM 4248 O O . PHE A 1 555 ? -58.117 -3.753 84.991 1.00 46.09 555 PHE A O 1
ATOM 4255 N N . SER A 1 556 ? -57.367 -3.540 82.890 1.00 38.59 556 SER A N 1
ATOM 4256 C CA . SER A 1 556 ? -56.615 -4.794 82.861 1.00 38.59 556 SER A CA 1
ATOM 4257 C C . SER A 1 556 ? -55.181 -4.532 83.322 1.00 38.59 556 SER A C 1
ATOM 4259 O O . SER A 1 556 ? -54.533 -3.642 82.767 1.00 38.59 556 SER A O 1
ATOM 4261 N N . ASN A 1 557 ? -54.682 -5.313 84.281 1.00 36.16 557 ASN A N 1
ATOM 4262 C CA . ASN A 1 557 ? -53.240 -5.479 84.509 1.00 36.16 557 ASN A CA 1
ATOM 4263 C C . ASN A 1 557 ? -52.655 -6.532 83.571 1.00 36.16 557 ASN A C 1
ATOM 4265 O O . ASN A 1 557 ? -53.311 -7.589 83.401 1.00 36.16 557 ASN A O 1
#

Radius of gyration: 101.06 Å; Cα contacts (8 Å, |Δi|>4): 1046; chains: 1; bounding box: 173×53×278 Å

Mean predicted aligned error: 22.52 Å

Secondary structure (DSSP, 8-state):
-----------------------------EEEEEEEEEPPTTEESEEEEEEEEEGGGGGGHHHHHHHHHHHHHTT--HHHHHHHHHHHTTTTS----EEEE--EE----EEEEEEEEEEEPPPTTS-BS-EEEEEEEEEETTS-EESPPPPEEEEE--B--EEEEEEEEEEEPPPTTS-BS-EEEEEEEEEETTS-EE-PPPPEEEEE--B--EEEEEEEEEEEEPPTTEESEEEEEEEEEEETTS-EE-----EEEEE--EEPPPEEEEEEEEEEEEEHHHHTT--TTSEESEEEEEEEEEEEE-TTT--EEEEEEEEEEE-TT-EE--SEEEEEEEEEEPPTT-BSEEEEEEEEEE-TTS-EE---EE-TTSSSEEPTTS-EEEEE--B-------------------SEEEEEHHHHHT-SHHHHHHHTS-GGGTSSS--EEEEEE----STTT--HHHHHHHHHHHHHHH-TTSEEEEEEPP-SGGGGTTSTT--HHHHHTT-EEEEEEEEETTEEEEEEEEPPSSTTSPPEEEEEEEE-S-TTS--------

Sequence (557 aa):
MKFSKTLLPLLLSILLPNAYADGGSGSNSSTTCSGVAACPAGQAGSVSFTYRIQFYDKGRCPGITDEVQNRFQQGQSNEDVMYYLHKATHYAGTQNINISRNCIDAGPTYQSTQTETQNLQCPATQPGGVWTQSRTYELWSDGSHRNPSAWADVIKTCVAAPVGRGTDTQSLNCPASAPKGIWTQTRTYDLWSDGTKTNFSPWVDSAKTCAAGIQSRETESRTVSCAIGEIGSIQQKQTYEIWTDGSKKNYSGWVVSSKNCKAVPTTTTETREGVQEETCDSYNEVPAGTFSGTVYKYGTYITTYSETTKQTDTKFKLRSLDFTSCVYQFDEIITETQELQCPAGQSGSIQQYRIRVKTTSGALIYPDRLAPDGVNKISGKTWITSNNSCATTQKEIQNSNIETPPEGLLSNISVTSSSLQGGEVFSNYLNSLSASSWATNERHKLIVNIDDLSSGKYSASKIGAVVSKFQSVVGARNADIEIALPRTIDKYVGNGEITAQAVKEKTVLMKDVYFEGGDVRLTYMQLGKKTIEKPQSKEVVINVIPKNLGIRGVFSN